Protein AF-A0A9N8H2W9-F1 (afdb_monomer)

InterPro domains:
  IPR029063 S-adenosyl-L-methionine-dependent methyltransferase superfamily [G3DSA:3.40.50.150] (109-332)
  IPR029063 S-adenosyl-L-methionine-dependent methyltransferase superfamily [SSF53335] (118-268)

Sequence (381 aa):
MNSPGSPAATPSGKKKPKSTKFGFLRNLWAFSAFVGGYFVGSLGSEGKALQDMVSQVAGGAVPVVNTGDGSDDTSAGRSLSIPSSTSNSVRQGVDLLPWLKDCEKPQSPRTLQEMAAVYKPSKFYAYLHTNFDRFYPQYMEKYRTKHFRMLEIGLDTGQGSLLWEEYFPCAKLVGLEYNVGNTKNEGASKIQTIVGDQGNAEFLKTSFLEQSEGGNFDLIVDDGGHHYEQQRTSYEVLFEKALNPGGLYVMEDIETSYWKKGTGLYGSPVTRGGLAEPATIINQFKQLVDVVNKKFHDNTYTVFGPVDQLVSTVGFGSNVIFLEKKTREHCWNERPYVWPDRLVGPANQQPLDANKGSMIDKFCQGINMYVRDNKNKRHSG

Mean predicted aligned error: 16.73 Å

Foldseek 3Di:
DDDDDDDDDDDDDDDDDDDDDDDDDDDDDDPPPDPPDDDDDDDDPPVVVVVVVVVVVPDDDDDDDDDDDDDDDDDDDDDDDDDDDDDDDDDPDDDDPPDDQAAPDDADPDQLLVLCVVLVDPQCDVVSVRNCSVPCCVQPVVQQRHEFEEEEEACQQLSVLVSCCRSRVRYQYEYEYQDPVNCPHPNNVVHHYDHDALLDLVCLQDVQQPVHPNARGLEYEYPYQLQQSSVLSNCLRCLQTHHDAQGKYKYFQLCLQQDDFQCDTPNDTRNHHRPPTCSRPVNLLVCLVCLLVCLQAHVCDDSSPPSSVQWNDWDDDRRMIMTTGHDLVVLVVPQQDPCLVPGDDPNVVDDNDPPPDDVSNCVNVVVVVVVVVVVVVVVPD

Solvent-accessible surface area (backbone atoms only — not comparable to full-atom values): 23614 Å² total; per-residue (Å²): 140,79,84,87,79,87,86,87,84,88,90,86,83,90,83,85,85,81,89,78,91,84,80,84,88,86,89,84,88,87,83,85,79,86,85,78,85,87,88,88,80,79,93,57,93,66,68,58,62,63,57,55,58,61,55,65,77,74,59,92,76,86,82,85,83,88,84,81,88,84,82,89,81,90,85,88,83,83,87,82,87,83,83,90,77,95,73,96,72,79,81,81,70,79,83,72,80,83,86,77,90,57,40,89,65,82,76,60,90,65,50,68,61,56,40,38,72,70,48,58,27,74,64,51,34,65,93,70,63,37,45,42,63,80,51,46,58,82,76,48,53,89,46,41,61,30,66,47,28,33,38,38,27,40,52,66,76,9,29,53,51,49,38,45,51,52,61,28,65,44,43,50,53,34,34,40,27,67,56,74,79,43,58,71,31,73,22,32,68,76,37,54,65,43,80,44,56,60,55,36,58,64,49,48,63,38,59,34,41,71,73,45,86,50,47,67,18,42,33,37,40,40,54,53,88,53,44,50,66,30,54,48,34,35,45,58,49,38,56,59,73,16,39,34,69,61,12,41,42,34,40,46,56,48,57,49,24,51,35,60,56,62,44,78,49,98,92,42,55,34,87,59,29,24,91,82,39,63,84,16,52,60,54,46,55,60,52,47,60,52,42,60,46,13,72,65,39,33,75,81,60,66,90,75,53,78,49,49,79,44,45,59,44,81,47,81,54,82,42,31,40,41,36,33,29,38,40,77,72,54,63,66,71,70,54,81,72,94,60,38,88,78,35,59,70,64,30,46,67,61,73,89,65,94,76,74,82,42,73,63,44,50,54,63,50,51,56,54,54,61,52,52,56,55,54,55,58,68,74,73,115

Radius of gyration: 31.62 Å; Cα contacts (8 Å, |Δi|>4): 493; chains: 1; bounding box: 86×122×81 Å

Organism: NCBI:txid568900

pLDDT: mean 70.78, std 27.3, range [23.89, 98.81]

Structure (mmCIF, N/CA/C/O backbone):
data_AF-A0A9N8H2W9-F1
#
_entry.id   AF-A0A9N8H2W9-F1
#
loop_
_atom_site.group_PDB
_atom_site.id
_atom_site.type_symbol
_atom_site.label_atom_id
_atom_site.label_alt_id
_atom_site.label_comp_id
_atom_site.label_asym_id
_atom_site.label_entity_id
_atom_site.label_seq_id
_atom_site.pdbx_PDB_ins_code
_atom_site.Cartn_x
_atom_site.Cartn_y
_atom_site.Cartn_z
_atom_site.occupancy
_atom_site.B_iso_or_equiv
_atom_site.auth_seq_id
_atom_site.auth_comp_id
_atom_site.auth_asym_id
_atom_site.auth_atom_id
_atom_site.pdbx_PDB_model_num
ATOM 1 N N . MET A 1 1 ? 27.899 58.639 42.915 1.00 35.47 1 MET A N 1
ATOM 2 C CA . MET A 1 1 ? 29.198 58.096 43.370 1.00 35.47 1 MET A CA 1
ATOM 3 C C . MET A 1 1 ? 29.300 56.685 42.803 1.00 35.47 1 MET A C 1
ATOM 5 O O . MET A 1 1 ? 28.691 55.783 43.345 1.00 35.47 1 MET A O 1
ATOM 9 N N . ASN A 1 2 ? 29.626 56.563 41.518 1.00 32.41 2 ASN A N 1
ATOM 10 C CA . ASN A 1 2 ? 30.970 56.497 40.916 1.00 32.41 2 ASN A CA 1
ATOM 11 C C . ASN A 1 2 ? 31.504 55.058 40.876 1.00 32.41 2 ASN A C 1
ATOM 13 O O . ASN A 1 2 ? 32.021 54.560 41.870 1.00 32.41 2 ASN A O 1
ATOM 17 N N . SER A 1 3 ? 31.435 54.450 39.686 1.00 34.19 3 SER A N 1
ATOM 18 C CA . SER A 1 3 ? 32.456 53.507 39.208 1.00 34.19 3 SER A CA 1
ATOM 19 C C . SER A 1 3 ? 33.829 54.195 39.183 1.00 34.19 3 SER A C 1
ATOM 21 O O . SER A 1 3 ? 33.900 55.425 39.087 1.00 34.19 3 SER A O 1
ATOM 23 N N . PRO A 1 4 ? 34.923 53.429 39.266 1.00 51.41 4 PRO A N 1
ATOM 24 C CA . PRO A 1 4 ? 35.714 53.105 38.064 1.00 51.41 4 PRO A CA 1
ATOM 25 C C . PRO A 1 4 ? 36.245 51.653 38.148 1.00 51.41 4 PRO A C 1
ATOM 27 O O . PRO A 1 4 ? 36.125 51.014 39.182 1.00 51.41 4 PRO A O 1
ATOM 30 N N . GLY A 1 5 ? 36.825 50.982 37.160 1.00 30.73 5 GLY A N 1
ATOM 31 C CA . GLY A 1 5 ? 37.426 51.319 35.876 1.00 30.73 5 GLY A CA 1
ATOM 32 C C . GLY A 1 5 ? 38.453 50.205 35.602 1.00 30.73 5 GLY A C 1
ATOM 33 O O . GLY A 1 5 ? 39.190 49.815 36.505 1.00 30.73 5 GLY A O 1
ATOM 34 N N . SER A 1 6 ? 38.462 49.638 34.397 1.00 31.34 6 SER A N 1
ATOM 35 C CA . SER A 1 6 ? 39.487 48.679 33.952 1.00 31.34 6 SER A CA 1
ATOM 36 C C . SER A 1 6 ? 40.838 49.367 33.706 1.00 31.34 6 SER A C 1
ATOM 38 O O . SER A 1 6 ? 40.879 50.581 33.499 1.00 31.34 6 SER A O 1
ATOM 40 N N . PRO A 1 7 ? 41.923 48.583 33.584 1.00 50.12 7 PRO A N 1
ATOM 41 C CA . PRO A 1 7 ? 42.763 48.756 32.398 1.00 50.12 7 PRO A CA 1
ATOM 42 C C . PRO A 1 7 ? 43.210 47.437 31.741 1.00 50.12 7 PRO A C 1
ATOM 44 O O . PRO A 1 7 ? 43.249 46.371 32.350 1.00 50.12 7 PRO A O 1
ATOM 47 N N . ALA A 1 8 ? 43.528 47.557 30.453 1.00 33.56 8 ALA A N 1
ATOM 48 C CA . ALA A 1 8 ? 43.933 46.514 29.516 1.00 33.56 8 ALA A CA 1
ATOM 49 C C . ALA A 1 8 ? 45.458 46.285 29.477 1.00 33.56 8 ALA A C 1
ATOM 51 O O . ALA A 1 8 ? 46.205 47.221 29.742 1.00 33.56 8 ALA A O 1
ATOM 52 N N . ALA A 1 9 ? 45.895 45.092 29.035 1.00 31.34 9 ALA A N 1
ATOM 53 C CA . ALA A 1 9 ? 47.007 44.886 28.082 1.00 31.34 9 ALA A CA 1
ATOM 54 C C . ALA A 1 9 ? 47.230 43.386 27.742 1.00 31.34 9 ALA A C 1
ATOM 56 O O . ALA A 1 9 ? 47.493 42.562 28.611 1.00 31.34 9 ALA A O 1
ATOM 57 N N . THR A 1 10 ? 47.158 43.051 26.449 1.00 30.52 10 THR A N 1
ATOM 58 C CA . THR A 1 10 ? 47.779 41.893 25.746 1.00 30.52 10 THR A CA 1
ATOM 59 C C . THR A 1 10 ? 49.299 42.138 25.527 1.00 30.52 10 THR A C 1
ATOM 61 O O . THR A 1 10 ? 49.698 43.267 25.813 1.00 30.52 10 THR A O 1
ATOM 64 N N . PRO A 1 11 ? 50.164 41.244 24.954 1.00 42.81 11 PRO A N 1
ATOM 65 C CA . PRO A 1 11 ? 49.892 40.058 24.108 1.00 42.81 11 PRO A CA 1
ATOM 66 C C . PRO A 1 11 ? 50.842 38.835 24.281 1.00 42.81 11 PRO A C 1
ATOM 68 O O . PRO A 1 11 ? 51.877 38.908 24.931 1.00 42.81 11 PRO A O 1
ATOM 71 N N . SER A 1 12 ? 50.546 37.710 23.608 1.00 30.05 12 SER A N 1
ATOM 72 C CA . SER A 1 12 ? 51.477 37.003 22.689 1.00 30.05 12 SER A CA 1
ATOM 73 C C . SER A 1 12 ? 51.075 35.541 22.416 1.00 30.05 12 SER A C 1
ATOM 75 O O . SER A 1 12 ? 50.630 34.819 23.297 1.00 30.05 12 SER A O 1
ATOM 77 N N . GLY A 1 13 ? 51.324 35.085 21.180 1.00 28.45 13 GLY A N 1
ATOM 78 C CA . GLY A 1 13 ? 51.876 33.737 20.988 1.00 28.45 13 GLY A CA 1
ATOM 79 C C . GLY A 1 13 ? 50.977 32.622 20.440 1.00 28.45 13 GLY A C 1
ATOM 80 O O . GLY A 1 13 ? 50.672 31.675 21.143 1.00 28.45 13 GLY A O 1
ATOM 81 N N . LYS A 1 14 ? 50.682 32.686 19.133 1.00 29.70 14 LYS A N 1
ATOM 82 C CA . LYS A 1 14 ? 50.746 31.584 18.138 1.00 29.70 14 LYS A CA 1
ATOM 83 C C . LYS A 1 14 ? 50.452 30.136 18.608 1.00 29.70 14 LYS A C 1
ATOM 85 O O . LYS A 1 14 ? 51.295 29.526 19.255 1.00 29.70 14 LYS A O 1
ATOM 90 N N . LYS A 1 15 ? 49.448 29.496 17.983 1.00 31.80 15 LYS A N 1
ATOM 91 C CA . LYS A 1 15 ? 49.627 28.297 17.119 1.00 31.80 15 LYS A CA 1
ATOM 92 C C . LYS A 1 15 ? 48.318 27.905 16.406 1.00 31.80 15 LYS A C 1
ATOM 94 O O . LYS A 1 15 ? 47.327 27.570 17.037 1.00 31.80 15 LYS A O 1
ATOM 99 N N . LYS A 1 16 ? 48.354 27.923 15.067 1.00 32.62 16 LYS A N 1
ATOM 100 C CA . LYS A 1 16 ? 47.416 27.218 14.170 1.00 32.62 16 LYS A CA 1
ATOM 101 C C . LYS A 1 16 ? 47.746 25.714 14.153 1.00 32.62 16 LYS A C 1
ATOM 103 O O . LYS A 1 16 ? 48.930 25.378 14.218 1.00 32.62 16 LYS A O 1
ATOM 108 N N . PRO A 1 17 ? 46.770 24.858 13.819 1.00 31.56 17 PRO A N 1
ATOM 109 C CA . PRO A 1 17 ? 46.996 23.790 12.845 1.00 31.56 17 PRO A CA 1
ATOM 110 C C . PRO A 1 17 ? 46.019 23.969 11.668 1.00 31.56 17 PRO A C 1
ATOM 112 O O . PRO A 1 17 ? 44.813 24.071 11.841 1.00 31.56 17 PRO A O 1
ATOM 115 N N . LYS A 1 18 ? 46.529 24.337 10.489 1.00 29.33 18 LYS A N 1
ATOM 116 C CA . LYS A 1 18 ? 46.802 23.441 9.348 1.00 29.33 18 LYS A CA 1
ATOM 117 C C . LYS A 1 18 ? 45.546 22.755 8.797 1.00 29.33 18 LYS A C 1
ATOM 119 O O . LYS A 1 18 ? 45.209 21.635 9.152 1.00 29.33 18 LYS A O 1
ATOM 124 N N . SER A 1 19 ? 44.939 23.443 7.833 1.00 29.97 19 SER A N 1
ATOM 125 C CA . SER A 1 19 ? 44.125 22.862 6.773 1.00 29.97 19 SER A CA 1
ATOM 126 C C . SER A 1 19 ? 44.960 21.904 5.922 1.00 29.97 19 SER A C 1
ATOM 128 O O . SER A 1 19 ? 46.025 22.288 5.435 1.00 29.97 19 SER A O 1
ATOM 130 N N . THR A 1 20 ? 44.439 20.712 5.660 1.00 29.14 20 THR A N 1
ATOM 131 C CA . THR A 1 20 ? 44.809 19.916 4.484 1.00 29.14 20 THR A CA 1
ATOM 132 C C . THR A 1 20 ? 43.522 19.447 3.816 1.00 29.14 20 THR A C 1
ATOM 134 O O . THR A 1 20 ? 42.797 18.609 4.335 1.00 29.14 20 THR A O 1
ATOM 137 N N . LYS A 1 21 ? 43.212 20.064 2.671 1.00 29.39 21 LYS A N 1
ATOM 138 C CA . LYS A 1 21 ? 42.409 19.452 1.612 1.00 29.39 21 LYS A CA 1
ATOM 139 C C . LYS A 1 21 ? 43.369 18.585 0.802 1.00 29.39 21 LYS A C 1
ATOM 141 O O . LYS A 1 21 ? 44.385 19.125 0.383 1.00 29.39 21 LYS A O 1
ATOM 146 N N . PHE A 1 22 ? 43.049 17.309 0.608 1.00 27.89 22 PHE A N 1
ATOM 147 C CA . PHE A 1 22 ? 43.190 16.525 -0.632 1.00 27.89 22 PHE A CA 1
ATOM 148 C C . PHE A 1 22 ? 42.917 15.048 -0.310 1.00 27.89 22 PHE A C 1
ATOM 150 O O . PHE A 1 22 ? 43.525 14.502 0.604 1.00 27.89 22 PHE A O 1
ATOM 157 N N . GLY A 1 23 ? 42.008 14.416 -1.058 1.00 24.64 23 GLY A N 1
ATOM 158 C CA . GLY A 1 23 ? 41.746 12.976 -0.957 1.00 24.64 23 GLY A CA 1
ATOM 159 C C . GLY A 1 23 ? 40.312 12.564 -1.283 1.00 24.64 23 GLY A C 1
ATOM 160 O O . GLY A 1 23 ? 39.663 11.905 -0.481 1.00 24.64 23 GLY A O 1
ATOM 161 N N . PHE A 1 24 ? 39.807 12.987 -2.442 1.00 28.36 24 PHE A N 1
ATOM 162 C CA . PHE A 1 24 ? 38.664 12.360 -3.112 1.00 28.36 24 PHE A CA 1
ATOM 163 C C . PHE A 1 24 ? 39.079 10.927 -3.524 1.00 28.36 24 PHE A C 1
ATOM 165 O O . PHE A 1 24 ? 40.235 10.743 -3.895 1.00 28.36 24 PHE A O 1
ATOM 172 N N . LEU A 1 25 ? 38.139 9.969 -3.509 1.00 30.52 25 LEU A N 1
ATOM 173 C CA . LEU A 1 25 ? 38.263 8.530 -3.848 1.00 30.52 25 LEU A CA 1
ATOM 174 C C . LEU A 1 25 ? 38.760 7.583 -2.737 1.00 30.52 25 LEU A C 1
ATOM 176 O O . LEU A 1 25 ? 39.950 7.314 -2.617 1.00 30.52 25 LEU A O 1
ATOM 180 N N . ARG A 1 26 ? 37.804 6.972 -2.021 1.00 29.47 26 ARG A N 1
ATOM 181 C CA . ARG A 1 26 ? 37.714 5.520 -1.730 1.00 29.47 26 ARG A CA 1
ATOM 182 C C . ARG A 1 26 ? 36.534 5.279 -0.791 1.00 29.47 26 ARG A C 1
ATOM 184 O O . ARG A 1 26 ? 36.653 5.526 0.396 1.00 29.47 26 ARG A O 1
ATOM 191 N N . ASN A 1 27 ? 35.406 4.843 -1.352 1.00 29.31 27 ASN A N 1
ATOM 192 C CA . ASN A 1 27 ? 34.380 4.013 -0.700 1.00 29.31 27 ASN A CA 1
ATOM 193 C C . ASN A 1 27 ? 33.429 3.454 -1.778 1.00 29.31 27 ASN A C 1
ATOM 195 O O . ASN A 1 27 ? 32.218 3.608 -1.737 1.00 29.31 27 ASN A O 1
ATOM 199 N N . LEU A 1 28 ? 34.025 2.813 -2.782 1.00 28.45 28 LEU A N 1
ATOM 200 C CA . LEU A 1 28 ? 33.427 1.713 -3.536 1.00 28.45 28 LEU A CA 1
ATOM 201 C C . LEU A 1 28 ? 34.402 0.566 -3.279 1.00 28.45 28 LEU A C 1
ATOM 203 O O . LEU A 1 28 ? 35.532 0.704 -3.721 1.00 28.45 28 LEU A O 1
ATOM 207 N N . TRP A 1 29 ? 34.027 -0.421 -2.461 1.00 26.81 29 TRP A N 1
ATOM 208 C CA . TRP A 1 29 ? 34.656 -1.746 -2.218 1.00 26.81 29 TRP A CA 1
ATOM 209 C C . TRP A 1 29 ? 34.316 -2.246 -0.795 1.00 26.81 29 TRP A C 1
ATOM 211 O O . TRP A 1 29 ? 35.180 -2.681 -0.041 1.00 26.81 29 TRP A O 1
ATOM 221 N N . ALA A 1 30 ? 33.041 -2.163 -0.401 1.00 29.92 30 ALA A N 1
ATOM 222 C CA . ALA A 1 30 ? 32.553 -2.734 0.861 1.00 29.92 30 ALA A CA 1
ATOM 223 C C . ALA A 1 30 ? 31.163 -3.384 0.722 1.00 29.92 30 ALA A C 1
ATOM 225 O O . ALA A 1 30 ? 30.397 -3.407 1.676 1.00 29.92 30 ALA A O 1
ATOM 226 N N . PHE A 1 31 ? 30.832 -3.916 -0.464 1.00 29.73 31 PHE A N 1
ATOM 227 C CA . PHE A 1 31 ? 29.580 -4.663 -0.669 1.00 29.73 31 PHE A CA 1
ATOM 228 C C . PHE A 1 31 ? 29.720 -5.928 -1.538 1.00 29.73 31 PHE A C 1
ATOM 230 O O . PHE A 1 31 ? 28.732 -6.479 -2.006 1.00 29.73 31 PHE A O 1
ATOM 237 N N . SER A 1 32 ? 30.944 -6.436 -1.724 1.00 30.27 32 SER A N 1
ATOM 238 C CA . SER A 1 32 ? 31.206 -7.656 -2.516 1.00 30.27 32 SER A CA 1
ATOM 239 C C . SER A 1 32 ? 31.897 -8.773 -1.720 1.00 30.27 32 SER A C 1
ATOM 241 O O . SER A 1 32 ? 32.436 -9.699 -2.313 1.00 30.27 32 SER A O 1
ATOM 243 N N . ALA A 1 33 ? 31.903 -8.712 -0.384 1.00 29.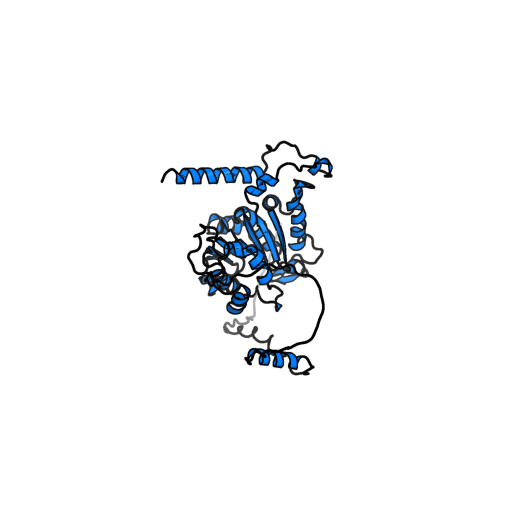38 33 ALA A N 1
ATOM 244 C CA . ALA A 1 33 ? 32.645 -9.661 0.456 1.00 29.38 33 ALA A CA 1
ATOM 245 C C . ALA A 1 33 ? 31.826 -10.224 1.633 1.00 29.38 33 ALA A C 1
ATOM 247 O O . ALA A 1 33 ? 32.346 -10.364 2.734 1.00 29.38 33 ALA A O 1
ATOM 248 N N . PHE A 1 34 ? 30.548 -10.556 1.407 1.00 30.00 34 PHE A N 1
ATOM 249 C CA . PHE A 1 34 ? 29.755 -11.332 2.378 1.00 30.00 34 PHE A CA 1
ATOM 250 C C . PHE A 1 34 ? 29.058 -12.573 1.783 1.00 30.00 34 PHE A C 1
ATOM 252 O O . PHE A 1 34 ? 28.247 -13.202 2.447 1.00 30.00 34 PHE A O 1
ATOM 259 N N . VAL A 1 35 ? 29.403 -12.976 0.551 1.00 33.09 35 VAL A N 1
ATOM 260 C CA . VAL A 1 35 ? 28.891 -14.222 -0.078 1.00 33.09 35 VAL A CA 1
ATOM 261 C C . VAL A 1 35 ? 30.017 -15.195 -0.479 1.00 33.09 35 VAL A C 1
ATOM 263 O O . VAL A 1 35 ? 29.765 -16.303 -0.934 1.00 33.09 35 VAL A O 1
ATOM 266 N N . GLY A 1 36 ? 31.286 -14.849 -0.256 1.00 32.44 36 GLY A N 1
ATOM 267 C CA . GLY A 1 36 ? 32.418 -15.715 -0.591 1.00 32.44 36 GLY A CA 1
ATOM 268 C C . GLY A 1 36 ? 33.208 -16.116 0.643 1.00 32.44 36 GLY A C 1
ATOM 269 O O . GLY A 1 36 ? 34.123 -15.393 1.019 1.00 32.44 36 GLY A O 1
ATOM 270 N N . GLY A 1 37 ? 32.891 -17.263 1.248 1.00 33.12 37 GLY A N 1
ATOM 271 C CA . GLY A 1 37 ? 33.826 -17.895 2.182 1.00 33.12 37 GLY A CA 1
ATOM 272 C C . GLY A 1 37 ? 33.226 -18.563 3.408 1.00 33.12 37 GLY A C 1
ATOM 273 O O . GLY A 1 37 ? 33.663 -18.259 4.502 1.00 33.12 37 GLY A O 1
ATOM 274 N N . TYR A 1 38 ? 32.297 -19.501 3.235 1.00 27.81 38 TYR A N 1
ATOM 275 C CA . TYR A 1 38 ? 32.147 -20.647 4.137 1.00 27.81 38 TYR A CA 1
ATOM 276 C C . TYR A 1 38 ? 31.516 -21.778 3.330 1.00 27.81 38 TYR A C 1
ATOM 278 O O . TYR A 1 38 ? 30.328 -21.726 3.073 1.00 27.81 38 TYR A O 1
ATOM 286 N N . PHE A 1 39 ? 32.330 -22.722 2.849 1.00 28.88 39 PHE A N 1
ATOM 287 C CA . PHE A 1 39 ? 32.013 -24.153 2.690 1.00 28.88 39 PHE A CA 1
ATOM 288 C C . PHE A 1 39 ? 33.198 -24.844 1.993 1.00 28.88 39 PHE A C 1
ATOM 290 O O . PHE A 1 39 ? 33.185 -25.147 0.805 1.00 28.88 39 PHE A O 1
ATOM 297 N N . VAL A 1 40 ? 34.258 -25.091 2.762 1.00 33.03 40 VAL A N 1
ATOM 298 C CA . VAL A 1 40 ? 35.153 -26.230 2.527 1.00 33.03 40 VAL A CA 1
ATOM 299 C C . VAL A 1 40 ? 35.139 -27.010 3.832 1.00 33.03 40 VAL A C 1
ATOM 301 O O . VAL A 1 40 ? 35.756 -26.599 4.809 1.00 33.03 40 VAL A O 1
ATOM 304 N N . GLY A 1 41 ? 34.356 -28.087 3.876 1.00 27.38 41 GLY A N 1
ATOM 305 C CA . GLY A 1 41 ? 34.276 -28.951 5.050 1.00 27.38 41 GLY A CA 1
ATOM 306 C C . GLY A 1 41 ? 33.046 -29.852 5.056 1.00 27.38 41 GLY A C 1
ATOM 307 O O . GLY A 1 41 ? 31.957 -29.401 5.381 1.00 27.38 41 GLY A O 1
ATOM 308 N N . SER A 1 42 ? 33.279 -31.136 4.775 1.00 27.98 42 SER A N 1
ATOM 309 C CA . SER A 1 42 ? 32.384 -32.287 4.970 1.00 27.98 42 SER A CA 1
ATOM 310 C C . SER A 1 42 ? 31.231 -32.468 3.969 1.00 27.98 42 SER A C 1
ATOM 312 O O . SER A 1 42 ? 30.107 -32.015 4.164 1.00 27.98 42 SER A O 1
ATOM 314 N N . LEU A 1 43 ? 31.516 -33.228 2.906 1.00 34.28 43 LEU A N 1
ATOM 315 C CA . LEU A 1 43 ? 30.512 -33.885 2.067 1.00 34.28 43 LEU A CA 1
ATOM 316 C C . LEU A 1 43 ? 29.835 -35.007 2.872 1.00 34.28 43 LEU A C 1
ATOM 318 O O . LEU A 1 43 ? 30.339 -36.126 2.947 1.00 34.28 43 LEU A O 1
ATOM 322 N N . GLY A 1 44 ? 28.696 -34.682 3.482 1.00 35.50 44 GLY A N 1
ATOM 323 C CA . GLY A 1 44 ? 27.703 -35.646 3.955 1.00 35.50 44 GLY A CA 1
ATOM 324 C C . GLY A 1 44 ? 26.725 -36.032 2.840 1.00 35.50 44 GLY A C 1
ATOM 325 O O . GLY A 1 44 ? 26.658 -35.379 1.800 1.00 35.50 44 GLY A O 1
ATOM 326 N N . SER A 1 45 ? 25.966 -37.102 3.062 1.00 36.34 45 SER A N 1
ATOM 327 C CA . SER A 1 45 ? 25.114 -37.868 2.130 1.00 36.34 45 SER A CA 1
ATOM 328 C C . SER A 1 45 ? 24.020 -37.123 1.335 1.00 36.34 45 SER A C 1
ATOM 330 O O . SER A 1 45 ? 23.220 -37.771 0.669 1.00 36.34 45 SER A O 1
ATOM 332 N N . GLU A 1 46 ? 23.990 -35.794 1.334 1.00 44.03 46 GLU A N 1
ATOM 333 C CA . GLU A 1 46 ? 23.010 -34.971 0.606 1.00 44.03 46 GLU A CA 1
ATOM 334 C C . GLU A 1 46 ? 23.551 -34.431 -0.735 1.00 44.03 46 GLU A C 1
ATOM 336 O O . GLU A 1 46 ? 22.781 -34.051 -1.613 1.00 44.03 46 GLU A O 1
ATOM 341 N N . GLY A 1 47 ? 24.869 -34.500 -0.969 1.00 37.62 47 GLY A N 1
ATOM 342 C CA . GLY A 1 47 ? 25.498 -34.084 -2.234 1.00 37.62 47 GLY A CA 1
ATOM 343 C C . GLY A 1 47 ? 25.290 -35.038 -3.422 1.00 37.62 47 GLY A C 1
ATOM 344 O O . GLY A 1 47 ? 25.549 -34.660 -4.562 1.00 37.62 47 GLY A O 1
ATOM 345 N N . LYS A 1 48 ? 24.807 -36.266 -3.183 1.00 37.06 48 LYS A N 1
ATOM 346 C CA . LYS A 1 48 ? 24.583 -37.276 -4.235 1.00 37.06 48 LYS A CA 1
ATOM 347 C C . LYS A 1 48 ? 23.197 -37.155 -4.886 1.00 37.06 48 LYS A C 1
ATOM 349 O O . LYS A 1 48 ? 23.063 -37.367 -6.085 1.00 37.06 48 LYS A O 1
ATOM 354 N N . ALA A 1 49 ? 22.196 -36.697 -4.129 1.00 38.69 49 ALA A N 1
ATOM 355 C CA . ALA A 1 49 ? 20.834 -36.488 -4.628 1.00 38.69 49 ALA A CA 1
ATOM 356 C C . ALA A 1 49 ? 20.750 -35.362 -5.680 1.00 38.69 49 ALA A C 1
ATOM 358 O O . ALA A 1 49 ? 19.954 -35.436 -6.614 1.00 38.69 49 ALA A O 1
ATOM 359 N N . LEU A 1 50 ? 21.621 -34.350 -5.575 1.00 36.56 50 LEU A N 1
ATOM 360 C CA . LEU A 1 50 ? 21.661 -33.220 -6.507 1.00 36.56 50 LEU A CA 1
ATOM 361 C C . LEU A 1 50 ? 22.341 -33.567 -7.849 1.00 36.56 50 LEU A C 1
ATOM 363 O O . LEU A 1 50 ? 22.011 -32.977 -8.873 1.00 36.56 50 LEU A O 1
ATOM 367 N N . GLN A 1 51 ? 23.254 -34.546 -7.867 1.00 35.72 51 GLN A N 1
ATOM 368 C CA . GLN A 1 51 ? 23.882 -35.049 -9.100 1.00 35.72 51 GLN A CA 1
ATOM 369 C C . GLN A 1 51 ? 22.974 -36.031 -9.862 1.00 35.72 51 GLN A C 1
ATOM 371 O O . GLN A 1 51 ? 22.963 -36.030 -11.097 1.00 35.72 51 GLN A O 1
ATOM 376 N N . ASP A 1 52 ? 22.159 -36.803 -9.139 1.00 37.31 52 ASP A N 1
ATOM 377 C CA . ASP A 1 52 ? 21.218 -37.757 -9.734 1.00 37.31 52 ASP A CA 1
ATOM 378 C C . ASP A 1 52 ? 19.977 -37.057 -10.334 1.00 37.31 52 ASP A C 1
ATOM 380 O O . ASP A 1 52 ? 19.500 -37.464 -11.395 1.00 37.31 52 ASP A O 1
ATOM 384 N N . MET A 1 53 ? 19.513 -35.937 -9.754 1.00 35.12 53 MET A N 1
ATOM 385 C CA . MET A 1 53 ? 18.423 -35.125 -10.334 1.00 35.12 53 MET A CA 1
ATOM 386 C C . MET A 1 53 ? 18.821 -34.413 -11.637 1.00 35.12 53 MET A C 1
ATOM 388 O O . MET A 1 53 ? 18.000 -34.286 -12.543 1.00 35.12 53 MET A O 1
ATOM 392 N N . VAL A 1 54 ? 20.080 -33.983 -11.768 1.00 36.00 54 VAL A N 1
ATOM 393 C CA . VAL A 1 54 ? 20.577 -33.307 -12.983 1.00 36.00 54 VAL A CA 1
ATOM 394 C C . VAL A 1 54 ? 20.835 -34.302 -14.125 1.00 36.00 54 VAL A C 1
ATOM 396 O O . VAL A 1 54 ? 20.726 -33.936 -15.294 1.00 36.00 54 VAL A O 1
ATOM 399 N N . SER A 1 55 ? 21.072 -35.582 -13.821 1.00 34.94 55 SER A N 1
ATOM 400 C CA . SER A 1 55 ? 21.257 -36.626 -14.842 1.00 34.94 55 SER A CA 1
ATOM 401 C C . SER A 1 55 ? 19.939 -37.180 -15.409 1.00 34.94 55 SER A C 1
ATOM 403 O O . SER A 1 55 ? 19.921 -37.666 -16.538 1.00 34.94 55 SER A O 1
ATOM 405 N N . GLN A 1 56 ? 18.816 -37.064 -14.686 1.00 36.66 56 GLN A N 1
ATOM 406 C CA . GLN A 1 56 ? 17.501 -37.545 -15.148 1.00 36.66 56 GLN A CA 1
ATOM 407 C C . GLN A 1 56 ? 16.760 -36.579 -16.090 1.00 36.66 56 GLN A C 1
ATOM 409 O O . GLN A 1 56 ? 15.804 -36.983 -16.744 1.00 36.66 56 GLN A O 1
ATOM 414 N N . VAL A 1 57 ? 17.219 -35.331 -16.229 1.00 36.75 57 VAL A N 1
ATOM 415 C CA . VAL A 1 57 ? 16.634 -34.351 -17.170 1.00 36.75 57 VAL A CA 1
ATOM 416 C C . VAL A 1 57 ? 17.321 -34.384 -18.550 1.00 36.75 57 VAL A C 1
ATOM 418 O O . VAL A 1 57 ? 16.791 -33.852 -19.520 1.00 36.75 57 VAL A O 1
ATOM 421 N N . ALA A 1 58 ? 18.461 -35.073 -18.686 1.00 33.34 58 ALA A N 1
ATOM 422 C CA . ALA A 1 58 ? 19.255 -35.109 -19.921 1.00 33.34 58 ALA A CA 1
ATOM 423 C C . ALA A 1 58 ? 19.200 -36.444 -20.702 1.00 33.34 58 ALA A C 1
ATOM 425 O O . ALA A 1 58 ? 19.896 -36.589 -21.706 1.00 33.34 58 ALA A O 1
ATOM 426 N N . GLY A 1 59 ? 18.382 -37.416 -20.287 1.00 29.88 59 GLY A N 1
ATOM 427 C CA . GLY A 1 59 ? 18.305 -38.740 -20.917 1.00 29.88 59 GLY A CA 1
ATOM 428 C C . GLY A 1 59 ? 16.895 -39.096 -21.371 1.00 29.88 59 GLY A C 1
ATOM 429 O O . GLY A 1 59 ? 16.122 -39.667 -20.609 1.00 29.88 59 GLY A O 1
ATOM 430 N N . GLY A 1 60 ? 16.555 -38.784 -22.621 1.00 30.83 60 GLY A N 1
ATOM 431 C CA . GLY A 1 60 ? 15.324 -39.260 -23.242 1.00 30.83 60 GLY A CA 1
ATOM 432 C C . GLY A 1 60 ? 15.371 -40.767 -23.500 1.00 30.83 60 GLY A C 1
ATOM 433 O O . GLY A 1 60 ? 16.173 -41.223 -24.306 1.00 30.83 60 GLY A O 1
ATOM 434 N N . ALA A 1 61 ? 14.482 -41.520 -22.851 1.00 28.59 61 ALA A N 1
ATOM 435 C CA . ALA A 1 61 ? 13.938 -42.789 -23.336 1.00 28.59 61 ALA A CA 1
ATOM 436 C C . ALA A 1 61 ? 12.737 -43.186 -22.463 1.00 28.59 61 ALA A C 1
ATOM 438 O O . ALA A 1 61 ? 12.867 -43.405 -21.262 1.00 28.59 61 ALA A O 1
ATOM 439 N N . VAL A 1 62 ? 11.558 -43.273 -23.077 1.00 30.88 62 VAL A N 1
ATOM 440 C CA . VAL A 1 62 ? 10.336 -43.806 -22.460 1.00 30.88 62 VAL A CA 1
ATOM 441 C C . VAL A 1 62 ? 10.456 -45.334 -22.394 1.00 30.88 62 VAL A C 1
ATOM 443 O O . VAL A 1 62 ? 10.641 -45.943 -23.451 1.00 30.88 62 VAL A O 1
ATOM 446 N N . PRO A 1 63 ? 10.312 -45.994 -21.230 1.00 29.89 63 PRO A N 1
ATOM 447 C CA . PRO A 1 63 ? 10.159 -47.437 -21.200 1.00 29.89 63 PRO A CA 1
ATOM 448 C C . PRO A 1 63 ? 8.689 -47.803 -21.423 1.00 29.89 63 PRO A C 1
ATOM 450 O O . PRO A 1 63 ? 7.804 -47.447 -20.646 1.00 29.89 63 PRO A O 1
ATOM 453 N N . VAL A 1 64 ? 8.455 -48.545 -22.502 1.00 27.95 64 VAL A N 1
ATOM 454 C CA . VAL A 1 64 ? 7.229 -49.300 -22.761 1.00 27.95 64 VAL A CA 1
ATOM 455 C C . VAL A 1 64 ? 7.153 -50.440 -21.745 1.00 27.95 64 VAL A C 1
ATOM 457 O O . VAL A 1 64 ? 8.021 -51.311 -21.735 1.00 27.95 64 VAL A O 1
ATOM 460 N N . VAL A 1 65 ? 6.119 -50.454 -20.903 1.00 28.11 65 VAL A N 1
ATOM 461 C CA . VAL A 1 65 ? 5.805 -51.602 -20.043 1.00 28.11 65 VAL A CA 1
ATOM 462 C C . VAL A 1 65 ? 4.642 -52.365 -20.667 1.00 28.11 65 VAL A C 1
ATOM 464 O O . VAL A 1 65 ? 3.510 -51.893 -20.699 1.00 28.11 65 VAL A O 1
ATOM 467 N N . ASN A 1 66 ? 4.965 -53.551 -21.181 1.00 26.12 66 ASN A N 1
ATOM 468 C CA . ASN A 1 66 ? 4.024 -54.610 -21.519 1.00 26.12 66 ASN A CA 1
ATOM 469 C C . ASN A 1 66 ? 3.673 -55.366 -20.232 1.00 26.12 66 ASN A C 1
ATOM 471 O O . ASN A 1 66 ? 4.569 -55.920 -19.596 1.00 26.12 66 ASN A O 1
ATOM 475 N N . THR A 1 67 ? 2.392 -55.473 -19.895 1.00 29.44 67 THR A N 1
ATOM 476 C CA . THR A 1 67 ? 1.904 -56.536 -19.005 1.00 29.44 67 THR A CA 1
ATOM 477 C C . THR A 1 67 ? 0.747 -57.239 -19.687 1.00 29.44 67 THR A C 1
ATOM 479 O O . THR A 1 67 ? -0.335 -56.673 -19.834 1.00 29.44 67 THR A O 1
ATOM 482 N N . GLY A 1 68 ? 1.028 -58.456 -20.143 1.00 26.23 68 GLY A N 1
ATOM 483 C CA . GLY A 1 68 ? 0.035 -59.419 -20.584 1.00 26.23 68 GLY A CA 1
ATOM 484 C C . GLY A 1 68 ? -0.470 -60.271 -19.419 1.00 26.23 68 GLY A C 1
ATOM 485 O O . GLY A 1 68 ? 0.309 -60.627 -18.539 1.00 26.23 68 GLY A O 1
ATOM 486 N N . ASP A 1 69 ? -1.765 -60.568 -19.516 1.00 29.59 69 ASP A N 1
ATOM 487 C CA . ASP A 1 69 ? -2.532 -61.732 -19.054 1.00 29.59 69 ASP A CA 1
ATOM 488 C C . ASP A 1 69 ? -2.581 -62.168 -17.580 1.00 29.59 69 ASP A C 1
ATOM 490 O O . ASP A 1 69 ? -1.570 -62.435 -16.935 1.00 29.59 69 ASP A O 1
ATOM 494 N N . GLY A 1 70 ? -3.824 -62.418 -17.131 1.00 26.92 70 GLY A N 1
ATOM 495 C CA . GLY A 1 70 ? -4.128 -63.469 -16.154 1.00 26.92 70 GLY A CA 1
ATOM 496 C C . GLY A 1 70 ? -5.320 -63.240 -15.213 1.00 26.92 70 GLY A C 1
ATOM 497 O O . GLY A 1 70 ? -5.103 -62.803 -14.090 1.00 26.92 70 GLY A O 1
ATOM 498 N N . SER A 1 71 ? -6.521 -63.658 -15.657 1.00 29.30 71 SER A N 1
ATOM 499 C CA . SER A 1 71 ? -7.666 -64.240 -14.894 1.00 29.30 71 SER A CA 1
ATOM 500 C C . SER A 1 71 ? -8.364 -63.408 -13.796 1.00 29.30 71 SER A C 1
ATOM 502 O O . SER A 1 71 ? -7.756 -63.080 -12.783 1.00 29.30 71 SER A O 1
ATOM 504 N N . ASP A 1 72 ? -9.619 -62.995 -14.037 1.00 29.00 72 ASP A N 1
ATOM 505 C CA . ASP A 1 72 ? -10.896 -63.564 -13.505 1.00 29.00 72 ASP A CA 1
ATOM 506 C C . ASP A 1 72 ? -11.245 -62.976 -12.108 1.00 29.00 72 ASP A C 1
ATOM 508 O O . ASP A 1 72 ? -10.385 -62.871 -11.246 1.00 29.00 72 ASP A O 1
ATOM 512 N N . ASP A 1 73 ? -12.450 -62.511 -11.757 1.00 29.36 73 ASP A N 1
ATOM 513 C CA . ASP A 1 73 ? -13.786 -62.904 -12.195 1.00 29.36 73 ASP A CA 1
ATOM 514 C C . ASP A 1 73 ? -14.860 -61.872 -11.739 1.00 29.36 73 ASP A C 1
ATOM 516 O O . ASP A 1 73 ? -14.762 -61.312 -10.649 1.00 29.36 73 ASP A O 1
ATOM 520 N N . THR A 1 74 ? -15.917 -61.712 -12.551 1.00 27.95 74 THR A N 1
ATOM 521 C CA . THR A 1 74 ? -17.322 -61.271 -12.282 1.00 27.95 74 THR A CA 1
ATOM 522 C C . THR A 1 74 ? -17.627 -59.982 -11.462 1.00 27.95 74 THR A C 1
ATOM 524 O O . THR A 1 74 ? -17.197 -59.798 -10.336 1.00 27.95 74 THR A O 1
ATOM 527 N N . SER A 1 75 ? -18.491 -59.040 -11.877 1.00 29.09 75 SER A N 1
ATOM 528 C CA . SER A 1 75 ? -19.859 -59.227 -12.383 1.00 29.09 75 SER A CA 1
ATOM 529 C C . SER A 1 75 ? -20.489 -57.936 -12.969 1.00 29.09 75 SER A C 1
ATOM 531 O O . SER A 1 75 ? -20.344 -56.839 -12.438 1.00 29.09 75 SER A O 1
ATOM 533 N N . ALA A 1 76 ? -21.269 -58.141 -14.041 1.00 30.75 76 ALA A N 1
ATOM 534 C CA . ALA A 1 76 ? -22.469 -57.404 -14.475 1.00 30.75 76 ALA A CA 1
ATOM 535 C C . ALA A 1 76 ? -22.364 -55.928 -14.934 1.00 30.75 76 ALA A C 1
ATOM 537 O O . ALA A 1 76 ? -22.948 -55.023 -14.340 1.00 30.75 76 ALA A O 1
ATOM 538 N N . GLY A 1 77 ? -21.776 -55.718 -16.119 1.00 23.89 77 GLY A N 1
ATOM 539 C CA . GLY A 1 77 ? -22.072 -54.573 -16.990 1.00 23.89 77 GLY A CA 1
ATOM 540 C C . GLY A 1 77 ? -23.176 -54.906 -18.004 1.00 23.89 77 GLY A C 1
ATOM 541 O O . GLY A 1 77 ? -23.065 -55.875 -18.755 1.00 23.89 77 GLY A O 1
ATOM 542 N N . ARG A 1 78 ? -24.245 -54.098 -18.049 1.00 30.38 78 ARG A N 1
ATOM 543 C CA . ARG A 1 78 ? -25.232 -54.112 -19.141 1.00 30.38 78 ARG A CA 1
ATOM 544 C C . ARG A 1 78 ? -24.754 -53.176 -20.258 1.00 30.38 78 ARG A C 1
ATOM 546 O O . ARG A 1 78 ? -24.530 -51.993 -20.033 1.00 30.38 78 ARG A O 1
ATOM 553 N N . SER A 1 79 ? -24.599 -53.783 -21.432 1.00 27.28 79 SER A N 1
ATOM 554 C CA . SER A 1 79 ? -24.264 -53.247 -22.756 1.00 27.28 79 SER A CA 1
ATOM 555 C C . SER A 1 79 ? -24.928 -51.915 -23.117 1.00 27.28 79 SER A C 1
ATOM 557 O O . SER A 1 79 ? -26.133 -51.774 -22.928 1.00 27.28 79 SER A O 1
ATOM 559 N N . LEU A 1 80 ? -24.158 -51.024 -23.758 1.00 26.78 80 LEU A N 1
ATOM 560 C CA . LEU A 1 80 ? -24.626 -50.196 -24.872 1.00 26.78 80 LEU A CA 1
ATOM 561 C C . LEU A 1 80 ? -23.467 -49.946 -25.860 1.00 26.78 80 LEU A C 1
ATOM 563 O O . LEU A 1 80 ? -22.348 -49.607 -25.487 1.00 26.78 80 LEU A O 1
ATOM 567 N N . SER A 1 81 ? -23.769 -50.199 -27.127 1.00 27.58 81 SER A N 1
ATOM 568 C CA . SER A 1 81 ? -22.924 -50.236 -28.324 1.00 27.58 81 SER A CA 1
ATOM 569 C C . SER A 1 81 ? -22.265 -48.904 -28.707 1.00 27.58 81 SER A C 1
ATOM 571 O O . SER A 1 81 ? -22.936 -47.874 -28.730 1.00 27.58 81 SER A O 1
ATOM 573 N N . ILE A 1 82 ? -21.000 -48.953 -29.140 1.00 26.05 82 ILE A N 1
ATOM 574 C CA . ILE A 1 82 ? -20.292 -47.847 -29.808 1.00 26.05 82 ILE A CA 1
ATOM 575 C C . ILE A 1 82 ? -20.426 -48.017 -31.330 1.00 26.05 82 ILE A C 1
ATOM 577 O O . ILE A 1 82 ? -19.968 -49.037 -31.850 1.00 26.05 82 ILE A O 1
ATOM 581 N N . PRO A 1 83 ? -20.982 -47.046 -32.077 1.00 29.11 83 PRO A N 1
ATOM 582 C CA . PRO A 1 83 ? -20.769 -46.960 -33.510 1.00 29.11 83 PRO A CA 1
ATOM 583 C C . PRO A 1 83 ? -19.471 -46.204 -33.806 1.00 29.11 83 PRO A C 1
ATOM 585 O O . PRO A 1 83 ? -19.213 -45.115 -33.294 1.00 29.11 83 PRO A O 1
A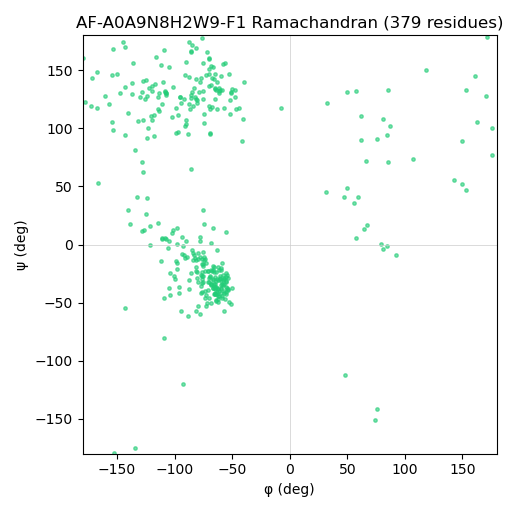TOM 588 N N . SER A 1 84 ? -18.659 -46.794 -34.676 1.00 31.75 84 SER A N 1
ATOM 589 C CA . SER A 1 84 ? -17.512 -46.166 -35.314 1.00 31.75 84 SER A CA 1
ATOM 590 C C . SER A 1 84 ? -17.967 -45.115 -36.329 1.00 31.75 84 SER A C 1
ATOM 592 O O . SER A 1 84 ? -18.576 -45.465 -37.340 1.00 31.75 84 SER A O 1
ATOM 594 N N . SER A 1 85 ? -17.592 -43.854 -36.135 1.00 29.39 85 SER A N 1
ATOM 595 C CA . SER A 1 85 ? -17.425 -42.924 -37.253 1.00 29.39 85 SER A CA 1
ATOM 596 C C . SER A 1 85 ? -16.496 -41.780 -36.871 1.00 29.39 85 SER A C 1
ATOM 598 O O . SER A 1 85 ? -16.742 -41.020 -35.940 1.00 29.39 85 SER A O 1
ATOM 600 N N . THR A 1 86 ? -15.421 -41.684 -37.636 1.00 34.59 86 THR A N 1
ATOM 601 C CA . THR A 1 86 ? -14.494 -40.564 -37.749 1.00 34.59 86 THR A CA 1
ATOM 602 C C . THR A 1 86 ? -15.200 -39.219 -37.918 1.00 34.59 86 THR A C 1
ATOM 604 O O . THR A 1 86 ? -15.931 -39.037 -38.889 1.00 34.59 86 THR A O 1
ATOM 607 N N . SER A 1 87 ? -14.871 -38.237 -37.078 1.00 29.34 87 SER A N 1
ATOM 608 C CA . SER A 1 87 ? -14.852 -36.827 -37.483 1.00 29.34 87 SER A CA 1
ATOM 609 C C . SER A 1 87 ? -14.013 -35.996 -36.518 1.00 29.34 87 SER A C 1
ATOM 611 O O . SER A 1 87 ? -14.231 -36.017 -35.309 1.00 29.34 87 SER A O 1
ATOM 613 N N . ASN A 1 88 ? -13.066 -35.249 -37.082 1.00 39.12 88 ASN A N 1
ATOM 614 C CA . ASN A 1 88 ? -12.351 -34.160 -36.432 1.00 39.12 88 ASN A CA 1
ATOM 615 C C . ASN A 1 88 ? -13.318 -33.232 -35.681 1.00 39.12 88 ASN A C 1
ATOM 617 O O . ASN A 1 88 ? -14.110 -32.534 -36.308 1.00 39.12 88 ASN A O 1
ATOM 621 N N . SER A 1 89 ? -13.187 -33.142 -34.360 1.00 30.16 89 SER A N 1
ATOM 622 C CA . SER A 1 89 ? -13.623 -31.963 -33.614 1.00 30.16 89 SER A CA 1
ATOM 623 C C . SER A 1 89 ? -12.633 -31.702 -32.487 1.00 30.16 89 SER A C 1
ATOM 625 O O . SER A 1 89 ? -12.691 -32.284 -31.403 1.00 30.16 89 SER A O 1
ATOM 627 N N . VAL A 1 90 ? -11.676 -30.833 -32.802 1.00 34.97 90 VAL A N 1
ATOM 628 C CA . VAL A 1 90 ? -10.846 -30.123 -31.835 1.00 34.97 90 VAL A CA 1
ATOM 629 C C . VAL A 1 90 ? -11.758 -29.538 -30.757 1.00 34.97 90 VAL A C 1
ATOM 631 O O . VAL A 1 90 ? -12.793 -28.949 -31.062 1.00 34.97 90 VAL A O 1
ATOM 634 N N . ARG A 1 91 ? -11.357 -29.749 -29.501 1.00 32.84 91 ARG A N 1
ATOM 635 C CA . ARG A 1 91 ? -11.984 -29.247 -28.277 1.00 32.84 91 ARG A CA 1
ATOM 636 C C . ARG A 1 91 ? -12.440 -27.795 -28.459 1.00 32.84 91 ARG A C 1
ATOM 638 O O . ARG A 1 91 ? -11.607 -26.892 -28.479 1.00 32.84 91 ARG A O 1
ATOM 645 N N . GLN A 1 92 ? -13.750 -27.574 -28.549 1.00 33.09 92 GLN A N 1
ATOM 646 C CA . GLN A 1 92 ? -14.328 -26.267 -28.261 1.00 33.09 92 GLN A CA 1
ATOM 647 C C . GLN A 1 92 ? -14.187 -26.044 -26.757 1.00 33.09 92 GLN A C 1
ATOM 649 O O . GLN A 1 92 ? -14.941 -26.577 -25.944 1.00 33.09 92 GLN A O 1
ATOM 654 N N . GLY A 1 93 ? -13.120 -25.331 -26.399 1.00 34.50 93 GLY A N 1
ATOM 655 C CA . GLY A 1 93 ? -13.011 -24.680 -25.110 1.00 34.50 93 GLY A CA 1
ATOM 656 C C . GLY A 1 93 ? -14.139 -23.665 -24.981 1.00 34.50 93 GLY A C 1
ATOM 657 O O . GLY A 1 93 ? -14.391 -22.898 -25.905 1.00 34.50 93 GLY A O 1
ATOM 658 N N . VAL A 1 94 ? -14.814 -23.759 -23.842 1.00 36.59 94 VAL A N 1
ATOM 659 C CA . VAL A 1 94 ? -15.690 -22.788 -23.184 1.00 36.59 94 VAL A CA 1
ATOM 660 C C . VAL A 1 94 ? -15.688 -21.410 -23.853 1.00 36.59 94 VAL A C 1
ATOM 662 O O . VAL A 1 94 ? -14.658 -20.737 -23.896 1.00 36.59 94 VAL A O 1
ATOM 665 N N . ASP A 1 95 ? -16.862 -21.022 -24.352 1.00 33.25 95 ASP A N 1
ATOM 666 C CA . ASP A 1 95 ? -17.129 -19.737 -24.985 1.00 33.25 95 ASP A CA 1
ATOM 667 C C . ASP A 1 95 ? -16.517 -18.569 -24.207 1.00 33.25 95 ASP A C 1
ATOM 669 O O . ASP A 1 95 ? -16.849 -18.271 -23.056 1.00 33.25 95 ASP A O 1
ATOM 673 N N . LEU A 1 96 ? -15.601 -17.915 -24.911 1.00 39.03 96 LEU A N 1
ATOM 674 C CA . LEU A 1 96 ? -15.021 -16.620 -24.623 1.00 39.03 96 LEU A CA 1
ATOM 675 C C . LEU A 1 96 ? -16.150 -15.614 -24.384 1.00 39.03 96 LEU A C 1
ATOM 677 O O . LEU A 1 96 ? -16.991 -15.412 -25.258 1.00 39.03 96 LEU A O 1
ATOM 681 N N . LEU A 1 97 ? -16.133 -14.948 -23.226 1.00 39.78 97 LEU A N 1
ATOM 682 C CA . LEU A 1 97 ? -16.920 -13.739 -22.995 1.00 39.78 97 LEU A CA 1
ATOM 683 C C . LEU A 1 97 ? -16.635 -12.756 -24.144 1.00 39.78 97 LEU A C 1
ATOM 685 O O . LEU A 1 97 ? -15.504 -12.273 -24.266 1.00 39.78 97 LEU A O 1
ATOM 689 N N . PRO A 1 98 ? -17.613 -12.468 -25.014 1.00 40.47 98 PRO A N 1
ATOM 690 C CA . PRO A 1 98 ? -17.394 -11.563 -26.119 1.00 40.47 98 PRO A CA 1
ATOM 691 C C . PRO A 1 98 ? -17.378 -10.139 -25.547 1.00 40.47 98 PRO A C 1
ATOM 693 O O . PRO A 1 98 ? -18.266 -9.774 -24.778 1.00 40.47 98 PRO A O 1
ATOM 696 N N . TRP A 1 99 ? -16.370 -9.353 -25.946 1.00 40.81 99 TRP A N 1
ATOM 697 C CA . TRP A 1 99 ? -16.160 -7.919 -25.654 1.00 40.81 99 TRP A CA 1
ATOM 698 C C . TRP A 1 99 ? -15.449 -7.538 -24.336 1.00 40.81 99 TRP A C 1
ATOM 700 O O . TRP A 1 99 ? -16.032 -6.886 -23.478 1.00 40.81 99 TRP A O 1
ATOM 710 N N . LEU A 1 100 ? -14.138 -7.791 -24.245 1.00 42.09 100 LEU A N 1
ATOM 711 C CA . LEU A 1 100 ? -13.195 -6.903 -23.537 1.00 42.09 100 LEU A CA 1
ATOM 712 C C . LEU A 1 100 ? -11.944 -6.708 -24.414 1.00 42.09 100 LEU A C 1
ATOM 714 O O . LEU A 1 100 ? -10.939 -7.397 -24.260 1.00 42.09 100 LEU A O 1
ATOM 718 N N . LYS A 1 101 ? -12.035 -5.796 -25.391 1.00 51.41 101 LYS A N 1
ATOM 719 C CA . LYS A 1 101 ? -10.882 -5.271 -26.143 1.00 51.41 101 LYS A CA 1
ATOM 720 C C . LYS A 1 101 ? -10.273 -4.106 -25.359 1.00 51.41 101 LYS A C 1
ATOM 722 O O . LYS A 1 101 ? -10.352 -2.968 -25.810 1.00 51.41 101 LYS A O 1
ATOM 727 N N . ASP A 1 102 ? -9.725 -4.371 -24.180 1.00 61.66 102 ASP A N 1
ATOM 728 C CA . ASP A 1 102 ? -9.101 -3.282 -23.429 1.00 61.66 102 ASP A CA 1
ATOM 729 C C . ASP A 1 102 ? -7.603 -3.243 -23.738 1.00 61.66 102 ASP A C 1
ATOM 731 O O . ASP A 1 102 ? -7.145 -2.257 -24.290 1.00 61.66 102 ASP A O 1
ATOM 735 N N . CYS A 1 103 ? -6.842 -4.318 -23.523 1.00 72.19 103 CYS A N 1
ATOM 736 C CA . CYS A 1 103 ? -5.410 -4.334 -23.843 1.00 72.19 103 CYS A CA 1
ATOM 737 C C . CYS A 1 103 ? -5.092 -4.979 -25.206 1.00 72.19 103 CYS A C 1
ATOM 739 O O . CYS A 1 103 ? -5.194 -6.194 -25.356 1.00 72.19 103 CYS A O 1
ATOM 741 N N . GLU A 1 104 ? -4.636 -4.189 -26.186 1.00 75.69 104 GLU A N 1
ATOM 742 C CA . GLU A 1 104 ? -4.199 -4.693 -27.507 1.00 75.69 104 GLU A CA 1
ATOM 743 C C . GLU A 1 104 ? -2.745 -5.205 -27.530 1.00 75.69 104 GLU A C 1
ATOM 745 O O . GLU A 1 104 ? -2.307 -5.805 -28.514 1.00 75.69 104 GLU A O 1
ATOM 750 N N . LYS A 1 105 ? -1.975 -4.987 -26.457 1.00 81.06 105 LYS A N 1
ATOM 751 C CA . LYS A 1 105 ? -0.587 -5.456 -26.373 1.00 81.06 105 LYS A CA 1
ATOM 752 C C . LYS A 1 105 ? -0.533 -6.957 -26.053 1.00 81.06 105 LYS A C 1
ATOM 754 O O . LYS A 1 105 ? -1.298 -7.424 -25.203 1.00 81.06 105 LYS A O 1
ATOM 759 N N . PRO A 1 106 ? 0.385 -7.713 -26.684 1.00 80.88 106 PRO A N 1
ATOM 760 C CA . PRO A 1 106 ? 0.551 -9.128 -26.390 1.00 80.88 106 PRO A CA 1
ATOM 761 C C . PRO A 1 106 ? 0.962 -9.321 -24.929 1.00 80.88 106 PRO A C 1
ATOM 763 O O . PRO A 1 106 ? 1.844 -8.631 -24.420 1.00 80.88 106 PRO A O 1
ATOM 766 N N . GLN A 1 107 ? 0.315 -10.276 -24.268 1.00 84.56 107 GLN A N 1
ATOM 767 C CA . GLN A 1 107 ? 0.656 -10.671 -22.908 1.00 84.56 107 GLN A CA 1
ATOM 768 C C . GLN A 1 107 ? 1.909 -11.539 -22.918 1.00 84.56 107 GLN A C 1
ATOM 770 O O . GLN A 1 107 ? 2.089 -12.368 -23.815 1.00 84.56 107 GLN A O 1
ATOM 775 N N . SER A 1 108 ? 2.763 -11.378 -21.908 1.00 87.81 108 SER A N 1
ATOM 776 C CA . SER A 1 108 ? 3.900 -12.279 -21.753 1.00 87.81 108 SER A CA 1
ATOM 777 C C . SER A 1 108 ? 3.414 -13.702 -21.446 1.00 87.81 108 SER A C 1
ATOM 779 O O . SER A 1 108 ? 2.546 -13.864 -20.583 1.00 87.81 108 SER A O 1
ATOM 781 N N . PRO A 1 109 ? 3.973 -14.738 -22.103 1.00 88.25 109 PRO A N 1
ATOM 782 C CA . PRO A 1 109 ? 3.676 -16.130 -21.779 1.00 88.25 109 PRO A CA 1
ATOM 783 C C . PRO A 1 109 ? 4.336 -16.579 -20.468 1.00 88.25 109 PRO A C 1
ATOM 785 O O . PRO A 1 109 ? 3.993 -17.645 -19.965 1.00 88.25 109 PRO A O 1
ATOM 788 N N . ARG A 1 110 ? 5.277 -15.792 -19.921 1.00 90.62 110 ARG A N 1
ATOM 789 C CA . ARG A 1 110 ? 5.924 -16.100 -18.647 1.00 90.62 110 ARG A CA 1
ATOM 790 C C . ARG A 1 110 ? 4.922 -15.992 -17.498 1.00 90.62 110 ARG A C 1
ATOM 792 O O . ARG A 1 110 ? 4.042 -15.128 -17.467 1.00 90.62 110 ARG A O 1
ATOM 799 N N . THR A 1 111 ? 5.074 -16.877 -16.531 1.00 88.94 111 THR A N 1
ATOM 800 C CA . THR A 1 111 ? 4.502 -16.751 -15.193 1.00 88.94 111 THR A CA 1
ATOM 801 C C . THR A 1 111 ? 5.213 -15.636 -14.426 1.00 88.94 111 THR A C 1
ATOM 803 O O . THR A 1 111 ? 6.349 -15.274 -14.736 1.00 88.94 111 THR A O 1
ATOM 806 N N . LEU A 1 112 ? 4.572 -15.111 -13.379 1.00 88.81 112 LEU A N 1
ATOM 807 C CA . LEU A 1 112 ? 5.193 -14.104 -12.516 1.00 88.81 112 LEU A CA 1
ATOM 808 C C . LEU A 1 112 ? 6.500 -14.616 -11.881 1.00 88.81 112 LEU A C 1
ATOM 810 O O . LEU A 1 112 ? 7.465 -13.866 -11.762 1.00 88.81 112 LEU A O 1
ATOM 814 N N . GLN A 1 113 ? 6.561 -15.909 -11.553 1.00 86.94 113 GLN A N 1
ATOM 815 C CA . GLN A 1 113 ? 7.761 -16.561 -11.027 1.00 86.94 113 GLN A CA 1
ATOM 816 C C . GLN A 1 113 ? 8.910 -16.581 -12.052 1.00 86.94 113 GLN A C 1
ATOM 818 O O . GLN A 1 113 ? 10.057 -16.290 -11.713 1.00 86.94 113 GLN A O 1
ATOM 823 N N . GLU A 1 114 ? 8.623 -16.869 -13.324 1.00 90.44 114 GLU A N 1
ATOM 824 C CA . GLU A 1 114 ? 9.626 -16.803 -14.396 1.00 90.44 114 GLU A CA 1
ATOM 825 C C . GLU A 1 114 ? 10.089 -15.363 -14.652 1.00 90.44 114 GLU A C 1
ATOM 827 O O . GLU A 1 114 ? 11.274 -15.129 -14.883 1.00 90.44 114 GLU A O 1
ATOM 832 N N . MET A 1 115 ? 9.187 -14.379 -14.571 1.00 91.50 115 MET A N 1
ATOM 833 C CA . MET A 1 115 ? 9.564 -12.962 -14.650 1.00 91.50 115 MET A CA 1
ATOM 834 C C . MET A 1 115 ? 10.464 -12.557 -13.481 1.00 91.50 115 MET A C 1
ATOM 836 O O . MET A 1 115 ? 11.477 -11.894 -13.698 1.00 91.50 115 MET A O 1
ATOM 840 N N . ALA A 1 116 ? 10.150 -13.002 -12.262 1.00 89.19 116 ALA A N 1
ATOM 841 C CA . ALA A 1 116 ? 10.980 -12.770 -11.085 1.00 89.19 116 ALA A CA 1
ATOM 842 C C . ALA A 1 116 ? 12.387 -13.369 -11.244 1.00 89.19 116 ALA A C 1
ATOM 844 O O . ALA A 1 116 ? 13.369 -12.735 -10.863 1.00 89.19 116 ALA A O 1
ATOM 845 N N . ALA A 1 117 ? 12.518 -14.536 -11.881 1.00 88.31 117 ALA A N 1
ATOM 846 C CA . ALA A 1 117 ? 13.821 -15.128 -12.188 1.00 88.31 117 ALA A CA 1
ATOM 847 C C . ALA A 1 117 ? 14.637 -14.317 -13.218 1.00 88.31 117 ALA A C 1
ATOM 849 O O . ALA A 1 117 ? 15.872 -14.330 -13.171 1.00 88.31 117 ALA A O 1
ATOM 850 N N . VAL A 1 118 ? 13.965 -13.607 -14.133 1.00 91.12 118 VAL A N 1
ATOM 851 C CA . VAL A 1 118 ? 14.597 -12.763 -15.162 1.00 91.12 118 VAL A CA 1
ATOM 852 C C . VAL A 1 118 ? 14.997 -11.401 -14.602 1.00 91.12 118 VAL A C 1
ATOM 854 O O . VAL A 1 118 ? 16.174 -11.045 -14.659 1.00 91.12 118 VAL A O 1
ATOM 857 N N . TYR A 1 119 ? 14.039 -10.655 -14.051 1.00 90.12 119 TYR A N 1
ATOM 858 C CA . TYR A 1 119 ? 14.255 -9.286 -13.575 1.00 90.12 119 TYR A CA 1
ATOM 859 C C . TYR A 1 119 ? 14.890 -9.225 -12.196 1.00 90.12 119 TYR A C 1
ATOM 861 O O . TYR A 1 119 ? 15.489 -8.220 -11.834 1.00 90.12 119 TYR A O 1
ATOM 869 N N . LYS A 1 120 ? 14.821 -10.313 -11.424 1.00 87.81 120 LYS A N 1
ATOM 870 C CA . LYS A 1 120 ? 15.515 -10.412 -10.138 1.00 87.81 120 LYS A CA 1
ATOM 871 C C . LYS A 1 120 ? 15.193 -9.301 -9.112 1.00 87.81 120 LYS A C 1
ATOM 873 O O . LYS A 1 120 ? 16.100 -8.915 -8.366 1.00 87.81 120 LYS A O 1
ATOM 878 N N . PRO A 1 121 ? 13.947 -8.790 -9.022 1.00 85.25 121 PRO A N 1
ATOM 879 C CA . PRO A 1 121 ? 13.556 -7.859 -7.962 1.00 85.25 121 PRO A CA 1
ATOM 880 C C . PRO A 1 121 ? 13.719 -8.455 -6.558 1.00 85.25 121 PRO A C 1
ATOM 882 O O . PRO A 1 121 ? 13.452 -9.637 -6.335 1.00 85.25 121 PRO A O 1
ATOM 885 N N . SER A 1 122 ? 14.099 -7.614 -5.594 1.00 77.56 122 SER A N 1
ATOM 886 C CA . SER A 1 122 ? 14.272 -7.985 -4.179 1.00 77.56 122 SER A CA 1
ATOM 887 C C . SER A 1 122 ? 13.025 -8.655 -3.577 1.00 77.56 122 SER A C 1
ATOM 889 O O . SER A 1 122 ? 13.141 -9.656 -2.865 1.00 77.56 122 SER A O 1
ATOM 891 N N . LYS A 1 123 ? 11.831 -8.168 -3.940 1.00 73.19 123 LYS A N 1
ATOM 892 C CA . LYS A 1 123 ? 10.520 -8.620 -3.437 1.00 73.19 123 LYS A CA 1
ATOM 893 C C . LYS A 1 123 ? 10.076 -10.036 -3.855 1.00 73.19 123 LYS A C 1
ATOM 895 O O . LYS A 1 123 ? 9.000 -10.498 -3.483 1.00 73.19 123 LYS A O 1
ATOM 900 N N . PHE A 1 124 ? 10.904 -10.767 -4.607 1.00 72.31 124 PHE A N 1
ATOM 901 C CA . PHE A 1 124 ? 10.602 -12.138 -5.042 1.00 72.31 124 PHE A CA 1
ATOM 902 C C . PHE A 1 124 ? 11.695 -13.163 -4.697 1.00 72.31 124 PHE A C 1
ATOM 904 O O . PHE A 1 124 ? 11.658 -14.300 -5.168 1.00 72.31 124 PHE A O 1
ATOM 911 N N . TYR A 1 125 ? 12.660 -12.809 -3.844 1.00 66.38 125 TYR A N 1
ATOM 912 C CA . TYR A 1 125 ? 13.643 -13.775 -3.358 1.00 66.38 125 TYR A CA 1
ATOM 913 C C . TYR A 1 125 ? 13.143 -14.515 -2.119 1.00 66.38 125 TYR A C 1
ATOM 915 O O . TYR A 1 125 ? 13.008 -13.941 -1.041 1.00 66.38 125 TYR A O 1
ATOM 923 N N . ALA A 1 126 ? 12.970 -15.833 -2.237 1.00 59.06 126 ALA A N 1
ATOM 924 C CA . ALA A 1 126 ? 12.537 -16.690 -1.132 1.00 59.06 126 ALA A CA 1
ATOM 925 C C . ALA A 1 126 ? 13.428 -16.591 0.125 1.00 59.06 126 ALA A C 1
ATOM 927 O O . ALA A 1 126 ? 12.923 -16.686 1.242 1.00 59.06 126 ALA A O 1
ATOM 928 N N . TYR A 1 127 ? 14.736 -16.354 -0.034 1.00 59.22 127 TYR A N 1
ATOM 929 C CA . TYR A 1 127 ? 15.662 -16.183 1.095 1.00 59.22 127 TYR A CA 1
ATOM 930 C C . TYR A 1 127 ? 15.552 -14.814 1.787 1.00 59.22 127 TYR A C 1
ATOM 932 O O . TYR A 1 127 ? 16.094 -14.651 2.875 1.00 59.22 127 TYR A O 1
ATOM 940 N N . LEU A 1 128 ? 14.861 -13.848 1.175 1.00 60.16 128 LEU A N 1
ATOM 941 C CA . LEU A 1 128 ? 14.500 -12.568 1.791 1.00 60.16 128 LEU A CA 1
ATOM 942 C C . LEU A 1 128 ? 13.108 -12.611 2.435 1.00 60.16 128 LEU A C 1
ATOM 944 O O . LEU A 1 128 ? 12.627 -11.590 2.897 1.00 60.16 128 LEU A O 1
ATOM 948 N N . HIS A 1 129 ? 12.464 -13.784 2.487 1.00 59.38 129 HIS A N 1
ATOM 949 C CA . HIS A 1 129 ? 11.123 -13.980 3.050 1.00 59.38 129 HIS A CA 1
ATOM 950 C C . HIS A 1 129 ? 9.979 -13.258 2.311 1.00 59.38 129 HIS A C 1
ATOM 952 O O . HIS A 1 129 ? 8.857 -13.237 2.818 1.00 59.38 129 HIS A O 1
ATOM 958 N N . THR A 1 130 ? 10.224 -12.752 1.099 1.00 69.81 130 THR A N 1
ATOM 959 C CA . THR A 1 130 ? 9.255 -11.957 0.329 1.00 69.81 130 THR A CA 1
ATOM 960 C C . THR A 1 130 ? 8.352 -12.837 -0.545 1.00 69.81 130 THR A C 1
ATOM 962 O O . THR A 1 130 ? 7.163 -12.934 -0.267 1.00 69.81 130 THR A O 1
ATOM 965 N N . ASN A 1 131 ? 8.885 -13.595 -1.515 1.00 78.81 131 ASN A N 1
ATOM 966 C CA . ASN A 1 131 ? 8.171 -14.603 -2.344 1.00 78.81 131 ASN A CA 1
ATOM 967 C C . ASN A 1 131 ? 6.678 -14.289 -2.629 1.00 78.81 131 ASN A C 1
ATOM 969 O O . ASN A 1 131 ? 5.797 -15.148 -2.457 1.00 78.81 131 ASN A O 1
ATOM 973 N N . PHE A 1 132 ? 6.380 -13.035 -2.993 1.00 88.19 132 PHE A N 1
ATOM 974 C CA . PHE A 1 132 ? 5.009 -12.538 -3.149 1.00 88.19 132 PHE A CA 1
ATOM 975 C C . PHE A 1 132 ? 4.326 -13.055 -4.423 1.00 88.19 132 PHE A C 1
ATOM 977 O O . PHE A 1 132 ? 3.102 -12.984 -4.549 1.00 88.19 132 PHE A O 1
ATOM 984 N N . ASP A 1 133 ? 5.083 -13.689 -5.321 1.00 83.69 133 ASP A N 1
ATOM 985 C CA . ASP A 1 133 ? 4.611 -14.385 -6.522 1.00 83.69 133 ASP A CA 1
ATOM 986 C C . ASP A 1 133 ? 3.567 -15.466 -6.225 1.00 83.69 133 ASP A C 1
ATOM 988 O O . ASP A 1 133 ? 2.733 -15.757 -7.077 1.00 83.69 133 ASP A O 1
ATOM 992 N N . ARG A 1 134 ? 3.540 -16.019 -5.007 1.00 86.38 134 ARG A N 1
ATOM 993 C CA . ARG A 1 134 ? 2.492 -16.968 -4.591 1.00 86.38 134 ARG A CA 1
ATOM 994 C C . ARG A 1 134 ? 1.130 -16.317 -4.330 1.00 86.38 134 ARG A C 1
ATOM 996 O O . ARG A 1 134 ? 0.111 -17.007 -4.364 1.00 86.38 134 ARG A O 1
ATOM 1003 N N . PHE A 1 135 ? 1.105 -15.016 -4.034 1.00 91.94 135 PHE A N 1
ATOM 1004 C CA . PHE A 1 135 ? -0.113 -14.273 -3.705 1.00 91.94 135 PHE A CA 1
ATOM 1005 C C . PHE A 1 135 ? -0.580 -13.401 -4.870 1.00 91.94 135 PHE A C 1
ATOM 1007 O O . PHE A 1 135 ? -1.767 -13.384 -5.182 1.00 91.94 135 PHE A O 1
ATOM 1014 N N . TYR A 1 136 ? 0.336 -12.702 -5.543 1.00 93.69 136 TYR A N 1
ATOM 1015 C CA . TYR A 1 136 ? -0.005 -11.713 -6.569 1.00 93.69 136 TYR A CA 1
ATOM 1016 C C . TYR A 1 136 ? -0.886 -12.214 -7.709 1.00 93.69 136 TYR A C 1
ATOM 1018 O O . TYR A 1 136 ? -1.861 -11.525 -8.009 1.00 93.69 136 TYR A O 1
ATOM 1026 N N . PRO A 1 137 ? -0.686 -13.409 -8.285 1.00 92.44 137 PRO A N 1
ATOM 1027 C CA . PRO A 1 137 ? -1.599 -13.924 -9.299 1.00 92.44 137 PRO A CA 1
ATOM 1028 C C . PRO A 1 137 ? -3.039 -14.066 -8.784 1.00 92.44 137 PRO A C 1
ATOM 1030 O O . PRO A 1 137 ? -3.982 -13.768 -9.508 1.00 92.44 137 PRO A O 1
ATOM 1033 N N . GLN A 1 138 ? -3.238 -14.421 -7.510 1.00 92.94 138 GLN A N 1
ATOM 1034 C CA . GLN A 1 138 ? -4.581 -14.602 -6.942 1.00 92.94 138 GLN A CA 1
ATOM 1035 C C . GLN A 1 138 ? -5.374 -13.287 -6.890 1.00 92.94 138 GLN A C 1
ATOM 1037 O O . GLN A 1 138 ? -6.583 -13.284 -7.111 1.00 92.94 138 GLN A O 1
ATOM 1042 N N . TYR A 1 139 ? -4.696 -12.166 -6.624 1.00 94.81 139 TYR A N 1
ATOM 1043 C CA . TYR A 1 139 ? -5.338 -10.859 -6.459 1.00 94.81 139 TYR A CA 1
ATOM 1044 C C . TYR A 1 139 ? -5.267 -9.973 -7.707 1.00 94.81 139 TYR A C 1
ATOM 1046 O O . TYR A 1 139 ? -6.151 -9.140 -7.925 1.00 94.81 139 TYR A O 1
ATOM 1054 N N . MET A 1 140 ? -4.222 -10.128 -8.523 1.00 95.25 140 MET A N 1
ATOM 1055 C CA . MET A 1 140 ? -3.876 -9.170 -9.571 1.00 95.25 140 MET A CA 1
ATOM 1056 C C . MET A 1 140 ? -4.064 -9.686 -11.000 1.00 95.25 140 MET A C 1
ATOM 1058 O O . MET A 1 140 ? -4.108 -8.869 -11.918 1.00 95.25 140 MET A O 1
ATOM 1062 N N . GLU A 1 141 ? -4.242 -10.995 -11.225 1.00 91.75 141 GLU A N 1
ATOM 1063 C CA . GLU A 1 141 ? -4.408 -11.545 -12.587 1.00 91.75 141 GLU A CA 1
ATOM 1064 C C . GLU A 1 141 ? -5.594 -10.898 -13.327 1.00 91.75 141 GLU A C 1
ATOM 1066 O O . GLU A 1 141 ? -5.553 -10.684 -14.538 1.00 91.75 141 GLU A O 1
ATOM 1071 N N . LYS A 1 142 ? -6.620 -10.460 -12.582 1.00 90.75 142 LYS A N 1
ATOM 1072 C CA . LYS A 1 142 ? -7.788 -9.730 -13.106 1.00 90.75 142 LYS A CA 1
ATOM 1073 C C . LYS A 1 142 ? -7.459 -8.410 -13.822 1.00 90.75 142 LYS A C 1
ATOM 1075 O O . LYS A 1 142 ? -8.344 -7.874 -14.495 1.00 90.75 142 LYS A O 1
ATOM 1080 N N . TYR A 1 143 ? -6.250 -7.870 -13.650 1.00 92.69 143 TYR A N 1
ATOM 1081 C CA . TYR A 1 143 ? -5.781 -6.633 -14.281 1.00 92.69 143 TYR A CA 1
ATOM 1082 C C . TYR A 1 143 ? -4.925 -6.870 -15.530 1.00 92.69 143 TYR A C 1
ATOM 1084 O O . TYR A 1 143 ? -4.752 -5.951 -16.327 1.00 92.69 143 TYR A O 1
ATOM 1092 N N . ARG A 1 144 ? -4.431 -8.096 -15.740 1.00 88.75 144 ARG A N 1
ATOM 1093 C CA . ARG A 1 144 ? -3.420 -8.434 -16.755 1.00 88.75 144 ARG A CA 1
ATOM 1094 C C . ARG A 1 144 ? -3.782 -7.986 -18.173 1.00 88.75 144 ARG A C 1
ATOM 1096 O O . ARG A 1 144 ? -2.947 -7.469 -18.908 1.00 88.75 144 ARG A O 1
ATOM 1103 N N . THR A 1 145 ? -5.056 -8.105 -18.533 1.00 86.75 145 THR A N 1
ATOM 1104 C CA . THR A 1 145 ? -5.585 -7.760 -19.862 1.00 86.75 145 THR A CA 1
ATOM 1105 C C . THR A 1 145 ? -6.299 -6.406 -19.922 1.00 86.75 145 THR A C 1
ATOM 1107 O O . THR A 1 145 ? -6.982 -6.119 -20.906 1.00 86.75 145 THR A O 1
ATOM 1110 N N . LYS A 1 146 ? -6.168 -5.563 -18.891 1.00 89.12 146 LYS A N 1
ATOM 1111 C CA . LYS A 1 146 ? -6.913 -4.303 -18.770 1.00 89.12 146 LYS A CA 1
ATOM 1112 C C . LYS A 1 146 ? -6.008 -3.086 -18.908 1.00 89.12 146 LYS A C 1
ATOM 1114 O O . LYS A 1 146 ? -4.824 -3.128 -18.587 1.00 89.12 146 LYS A O 1
ATOM 1119 N N . HIS A 1 147 ? -6.601 -1.975 -19.333 1.00 92.12 147 HIS A N 1
ATOM 1120 C CA . HIS A 1 147 ? -6.038 -0.659 -19.063 1.00 92.12 147 HIS A CA 1
ATOM 1121 C C . HIS A 1 147 ? -6.412 -0.243 -17.648 1.00 92.12 147 HIS A C 1
ATOM 1123 O O . HIS A 1 147 ? -7.590 -0.169 -17.308 1.00 92.12 147 HIS A O 1
ATOM 1129 N N . PHE A 1 148 ? -5.404 0.018 -16.831 1.00 94.62 148 PHE A N 1
ATOM 1130 C CA . PHE A 1 148 ? -5.580 0.445 -15.451 1.00 94.62 148 PHE A CA 1
ATOM 1131 C C . PHE A 1 148 ? -4.371 1.268 -15.017 1.00 94.62 148 PHE A C 1
ATOM 1133 O O . PHE A 1 148 ? -3.357 1.325 -15.722 1.00 94.62 148 PHE A O 1
ATOM 1140 N N . ARG A 1 149 ? -4.476 1.934 -13.872 1.00 96.06 149 ARG A N 1
ATOM 1141 C CA . ARG A 1 149 ? -3.360 2.699 -13.309 1.00 96.06 149 ARG A CA 1
ATOM 1142 C C . ARG A 1 149 ? -2.811 1.992 -12.085 1.00 96.06 149 ARG A C 1
ATOM 1144 O O . ARG A 1 149 ? -3.573 1.619 -11.193 1.00 96.06 149 ARG A O 1
ATOM 1151 N N . MET A 1 150 ? -1.493 1.852 -12.039 1.00 97.75 150 MET A N 1
ATOM 1152 C CA . MET A 1 150 ? -0.789 1.234 -10.925 1.00 97.75 150 MET A CA 1
ATOM 1153 C C . MET A 1 150 ? 0.174 2.231 -10.295 1.00 97.75 150 MET A C 1
ATOM 1155 O O . MET A 1 150 ? 0.894 2.922 -11.016 1.00 97.75 150 MET A O 1
ATOM 1159 N N . LEU A 1 151 ? 0.196 2.271 -8.967 1.00 97.94 151 LEU A N 1
ATOM 1160 C CA . LEU A 1 151 ? 1.235 2.931 -8.186 1.00 97.94 151 LEU A CA 1
ATOM 1161 C C . LEU A 1 151 ? 2.131 1.880 -7.528 1.00 97.94 151 LEU A C 1
ATOM 1163 O O . LEU A 1 151 ? 1.620 0.986 -6.858 1.00 97.94 151 LEU A O 1
ATOM 1167 N N . GLU A 1 152 ? 3.444 2.030 -7.668 1.00 96.69 152 GLU A N 1
ATOM 1168 C CA . GLU A 1 152 ? 4.458 1.359 -6.847 1.00 96.69 152 GLU A CA 1
ATOM 1169 C C . GLU A 1 152 ? 5.141 2.415 -5.962 1.00 96.69 152 GLU A C 1
ATOM 1171 O O . GLU A 1 152 ? 5.683 3.400 -6.466 1.00 96.69 152 GLU A O 1
ATOM 1176 N N . ILE A 1 153 ? 5.073 2.254 -4.642 1.00 97.00 153 ILE A N 1
ATOM 1177 C CA . ILE A 1 153 ? 5.826 3.066 -3.678 1.00 97.00 153 ILE A CA 1
ATOM 1178 C C . ILE A 1 153 ? 7.095 2.294 -3.335 1.00 97.00 153 ILE A C 1
ATOM 1180 O O . ILE A 1 153 ? 6.989 1.141 -2.941 1.00 97.00 153 ILE A O 1
ATOM 1184 N N . GLY A 1 154 ? 8.254 2.940 -3.465 1.00 94.25 154 GLY A N 1
ATOM 1185 C CA . GLY A 1 154 ? 9.566 2.303 -3.350 1.00 94.25 154 GLY A CA 1
ATOM 1186 C C . GLY A 1 154 ? 9.965 1.604 -4.647 1.00 94.25 154 GLY A C 1
ATOM 1187 O O . GLY A 1 154 ? 9.401 0.583 -5.024 1.00 94.25 154 GLY A O 1
ATOM 1188 N N . LEU A 1 155 ? 10.938 2.174 -5.362 1.00 91.81 155 LEU A N 1
ATOM 1189 C CA . LEU A 1 155 ? 11.425 1.615 -6.626 1.00 91.81 155 LEU A CA 1
ATOM 1190 C C . LEU A 1 155 ? 12.772 0.910 -6.470 1.00 91.81 155 LEU A C 1
ATOM 1192 O O . LEU A 1 155 ? 13.100 0.048 -7.284 1.00 91.81 155 LEU A O 1
ATOM 1196 N N . ASP A 1 156 ? 13.561 1.282 -5.457 1.00 88.19 156 ASP A N 1
ATOM 1197 C CA . ASP A 1 156 ? 14.892 0.726 -5.189 1.00 88.19 156 ASP A CA 1
ATOM 1198 C C . ASP A 1 156 ? 15.772 0.681 -6.464 1.00 88.19 156 ASP A C 1
ATOM 1200 O O . ASP A 1 156 ? 16.141 1.718 -7.023 1.00 88.19 156 ASP A O 1
ATOM 1204 N N . THR A 1 157 ? 16.096 -0.514 -6.966 1.00 85.25 157 THR A N 1
ATOM 1205 C CA . THR A 1 157 ? 16.904 -0.739 -8.176 1.00 85.25 157 THR A CA 1
ATOM 1206 C C . THR A 1 157 ? 16.099 -0.698 -9.480 1.00 85.25 157 THR A C 1
ATOM 1208 O O . THR A 1 157 ? 16.687 -0.780 -10.560 1.00 85.25 157 THR A O 1
ATOM 1211 N N . GLY A 1 158 ? 14.771 -0.570 -9.403 1.00 88.19 158 GLY A N 1
ATOM 1212 C CA . GLY A 1 158 ? 13.839 -0.513 -10.533 1.00 88.19 158 GLY A CA 1
ATOM 1213 C C . GLY A 1 158 ? 13.501 -1.871 -11.149 1.00 88.19 158 GLY A C 1
ATOM 1214 O O . GLY A 1 158 ? 12.726 -1.940 -12.101 1.00 88.19 158 GLY A O 1
ATOM 1215 N N . GLN A 1 159 ? 14.051 -2.967 -10.622 1.00 90.38 159 GLN A N 1
ATOM 1216 C CA . GLN A 1 159 ? 13.793 -4.309 -11.151 1.00 90.38 159 GLN A CA 1
ATOM 1217 C C . GLN A 1 159 ? 12.328 -4.733 -10.988 1.00 90.38 159 GLN A C 1
ATOM 1219 O O . GLN A 1 159 ? 11.785 -5.411 -11.859 1.00 90.38 159 GLN A O 1
ATOM 1224 N N . GLY A 1 160 ? 11.670 -4.307 -9.901 1.00 91.12 160 GLY A N 1
ATOM 1225 C CA . GLY A 1 160 ? 10.235 -4.538 -9.703 1.00 91.12 160 GLY A CA 1
ATOM 1226 C C . GLY A 1 160 ? 9.408 -3.856 -10.789 1.00 91.12 160 GLY A C 1
ATOM 1227 O O . GLY A 1 160 ? 8.567 -4.491 -11.418 1.00 91.12 160 GLY A O 1
ATOM 1228 N N . SER A 1 161 ? 9.746 -2.611 -11.117 1.00 91.88 161 SER A N 1
ATOM 1229 C CA . SER A 1 161 ? 9.074 -1.848 -12.167 1.00 91.88 161 SER A CA 1
ATOM 1230 C C . SER A 1 161 ? 9.236 -2.470 -13.559 1.00 91.88 161 SER A C 1
ATOM 1232 O O . SER A 1 161 ? 8.278 -2.495 -14.329 1.00 91.88 161 SER A O 1
ATOM 1234 N N . LEU A 1 162 ? 10.409 -3.034 -13.879 1.00 92.88 162 LEU A N 1
ATOM 1235 C CA . LEU A 1 162 ? 10.607 -3.777 -15.134 1.00 92.88 162 LEU A CA 1
ATOM 1236 C C . LEU A 1 162 ? 9.744 -5.042 -15.198 1.00 92.88 162 LEU A C 1
ATOM 1238 O O . LEU A 1 162 ? 9.199 -5.367 -16.252 1.00 92.88 162 LEU A O 1
ATOM 1242 N N . LEU A 1 163 ? 9.589 -5.733 -14.067 1.00 93.88 163 LEU A N 1
ATOM 1243 C CA . LEU A 1 163 ? 8.680 -6.867 -13.964 1.00 93.88 163 LEU A CA 1
ATOM 1244 C C . LEU A 1 163 ? 7.221 -6.430 -14.158 1.00 93.88 163 LEU A C 1
ATOM 1246 O O . LEU A 1 163 ? 6.486 -7.105 -14.876 1.00 93.88 163 LEU A O 1
ATOM 1250 N N . TRP A 1 164 ? 6.806 -5.294 -13.589 1.00 94.38 164 TRP A N 1
ATOM 1251 C CA . TRP A 1 164 ? 5.445 -4.780 -13.761 1.00 94.38 164 TRP A CA 1
ATOM 1252 C C . TRP A 1 164 ? 5.131 -4.379 -15.203 1.00 94.38 164 TRP A C 1
ATOM 1254 O O . TRP A 1 164 ? 4.027 -4.661 -15.664 1.00 94.38 164 TRP A O 1
ATOM 1264 N N . GLU A 1 165 ? 6.084 -3.797 -15.936 1.00 93.12 165 GLU A N 1
ATOM 1265 C CA . GLU A 1 165 ? 5.936 -3.491 -17.371 1.00 93.12 165 GLU A CA 1
ATOM 1266 C C . GLU A 1 165 ? 5.618 -4.750 -18.193 1.00 93.12 165 GLU A C 1
ATOM 1268 O O . GLU A 1 165 ? 4.798 -4.715 -19.112 1.00 93.12 165 GLU A O 1
ATOM 1273 N N . GLU A 1 166 ? 6.255 -5.877 -17.865 1.00 93.25 166 GLU A N 1
ATOM 1274 C CA . GLU A 1 166 ? 5.992 -7.141 -18.548 1.00 93.25 166 GLU A CA 1
ATOM 1275 C C . GLU A 1 166 ? 4.690 -7.799 -18.081 1.00 93.25 166 GLU A C 1
ATOM 1277 O O . GLU A 1 166 ? 3.934 -8.337 -18.897 1.00 93.25 166 GLU A O 1
ATOM 1282 N N . TYR A 1 167 ? 4.433 -7.783 -16.774 1.00 94.06 167 TYR A N 1
ATOM 1283 C CA . TYR A 1 167 ? 3.269 -8.441 -16.191 1.00 94.06 167 TYR A CA 1
ATOM 1284 C C . TYR A 1 167 ? 1.964 -7.711 -16.530 1.00 94.06 167 TYR A C 1
ATOM 1286 O O . TYR A 1 167 ? 0.932 -8.353 -16.724 1.00 94.06 167 TYR A O 1
ATOM 1294 N N . PHE A 1 168 ? 2.014 -6.384 -16.671 1.00 94.75 168 PHE A N 1
ATOM 1295 C CA . PHE A 1 168 ? 0.876 -5.522 -16.974 1.00 94.75 168 PHE A CA 1
ATOM 1296 C C . PHE A 1 168 ? 1.159 -4.601 -18.171 1.00 94.75 168 PHE A C 1
ATOM 1298 O O . PHE A 1 168 ? 1.240 -3.381 -18.017 1.00 94.75 168 PHE A O 1
ATOM 1305 N N . PRO A 1 169 ? 1.227 -5.132 -19.404 1.00 92.50 169 PRO A N 1
ATOM 1306 C CA . PRO A 1 169 ? 1.707 -4.368 -20.560 1.00 92.50 169 PRO A CA 1
ATOM 1307 C C . PRO A 1 169 ? 0.856 -3.129 -20.894 1.00 92.50 169 PRO A C 1
ATOM 1309 O O . PRO A 1 169 ? 1.329 -2.201 -21.557 1.00 92.50 169 PRO A O 1
ATOM 1312 N N . CYS A 1 170 ? -0.407 -3.100 -20.461 1.00 92.38 170 CYS A N 1
ATOM 1313 C CA . CYS A 1 170 ? -1.345 -1.997 -20.681 1.00 92.38 170 CYS A CA 1
ATOM 1314 C C . CYS A 1 170 ? -1.599 -1.119 -19.450 1.00 92.38 170 CYS A C 1
ATOM 1316 O O . CYS A 1 170 ? -2.414 -0.191 -19.535 1.00 92.38 170 CYS A O 1
ATOM 1318 N N . ALA A 1 171 ? -0.916 -1.379 -18.334 1.00 93.94 171 ALA A N 1
ATOM 1319 C CA . ALA A 1 171 ? -0.980 -0.505 -17.177 1.00 93.94 171 ALA A CA 1
ATOM 1320 C C . ALA A 1 171 ? -0.272 0.822 -17.455 1.00 93.94 171 ALA A C 1
ATOM 1322 O O . ALA A 1 171 ? 0.746 0.882 -18.144 1.00 93.94 171 ALA A O 1
ATOM 1323 N N . LYS A 1 172 ? -0.793 1.898 -16.868 1.00 93.81 172 LYS A N 1
ATOM 1324 C CA . LYS A 1 172 ? -0.022 3.121 -16.664 1.00 93.81 172 LYS A CA 1
ATOM 1325 C C . LYS A 1 172 ? 0.653 3.025 -15.302 1.00 93.81 172 LYS A C 1
ATOM 1327 O O . LYS A 1 172 ? -0.020 3.182 -14.280 1.00 93.81 172 LYS A O 1
ATOM 1332 N N . LEU A 1 173 ? 1.952 2.746 -15.310 1.00 94.56 173 LEU A N 1
ATOM 1333 C CA . LEU A 1 173 ? 2.759 2.601 -14.105 1.00 94.56 173 LEU A CA 1
ATOM 1334 C C . LEU A 1 173 ? 3.269 3.964 -13.626 1.00 94.56 173 LEU A C 1
ATOM 1336 O O . LEU A 1 173 ? 3.858 4.736 -14.390 1.00 94.56 173 LEU A O 1
ATOM 1340 N N . VAL A 1 174 ? 3.040 4.242 -12.349 1.00 95.50 174 VAL A N 1
ATOM 1341 C CA . VAL A 1 174 ? 3.540 5.416 -11.638 1.00 95.50 174 VAL A CA 1
ATOM 1342 C C . VAL A 1 174 ? 4.352 4.926 -10.445 1.00 95.50 174 VAL A C 1
ATOM 1344 O O . VAL A 1 174 ? 3.928 4.021 -9.735 1.00 95.50 174 VAL A O 1
ATOM 1347 N N . GLY A 1 175 ? 5.519 5.518 -10.231 1.00 94.88 175 GLY A N 1
ATOM 1348 C CA . GLY A 1 175 ? 6.391 5.232 -9.100 1.00 94.88 175 GLY A CA 1
ATOM 1349 C C . GLY A 1 175 ? 6.430 6.398 -8.118 1.00 94.88 175 GLY A C 1
ATOM 1350 O O . GLY A 1 175 ? 6.495 7.550 -8.548 1.00 94.88 175 GLY A O 1
ATOM 1351 N N . LEU A 1 176 ? 6.430 6.119 -6.816 1.00 95.75 176 LEU A N 1
ATOM 1352 C CA . LEU A 1 176 ? 6.744 7.087 -5.763 1.00 95.75 176 LEU A CA 1
ATOM 1353 C C . LEU A 1 176 ? 8.042 6.662 -5.072 1.00 95.75 176 LEU A C 1
ATOM 1355 O O . LEU A 1 176 ? 8.081 5.627 -4.415 1.00 95.75 176 LEU A O 1
ATOM 1359 N N . GLU A 1 177 ? 9.095 7.463 -5.204 1.00 93.94 177 GLU A N 1
ATOM 1360 C CA . GLU A 1 177 ? 10.423 7.146 -4.670 1.00 93.94 177 GLU A CA 1
ATOM 1361 C C . GLU A 1 177 ? 10.968 8.306 -3.834 1.00 93.94 177 GLU A C 1
ATOM 1363 O O . GLU A 1 177 ? 10.986 9.458 -4.268 1.00 93.94 177 GLU A O 1
ATOM 1368 N N . TYR A 1 178 ? 11.459 8.005 -2.635 1.00 93.12 178 TYR A N 1
ATOM 1369 C CA . TYR A 1 178 ? 12.042 9.007 -1.748 1.00 93.12 178 TYR A CA 1
ATOM 1370 C C . TYR A 1 178 ? 13.447 9.421 -2.206 1.00 93.12 178 TYR A C 1
ATOM 1372 O O . TYR A 1 178 ? 13.811 10.601 -2.177 1.00 93.12 178 TYR A O 1
ATOM 1380 N N . ASN A 1 179 ? 14.256 8.458 -2.648 1.00 88.75 179 ASN A N 1
ATOM 1381 C CA . ASN A 1 179 ? 15.648 8.676 -3.001 1.00 88.75 179 ASN A CA 1
ATOM 1382 C C . ASN A 1 179 ? 15.818 9.050 -4.481 1.00 88.75 179 ASN A C 1
ATOM 1384 O O . ASN A 1 179 ? 15.802 8.201 -5.370 1.00 88.75 179 ASN A O 1
ATOM 1388 N N . VAL A 1 180 ? 16.133 10.322 -4.741 1.00 84.50 180 VAL A N 1
ATOM 1389 C CA . VAL A 1 180 ? 16.441 10.855 -6.087 1.00 84.50 180 VAL A CA 1
ATOM 1390 C C . VAL A 1 180 ? 17.546 10.070 -6.814 1.00 84.50 180 VAL A C 1
ATOM 1392 O O . VAL A 1 180 ? 17.578 10.025 -8.041 1.00 84.50 180 VAL A O 1
ATOM 1395 N N . GLY A 1 181 ? 18.486 9.454 -6.092 1.00 85.69 181 GLY A N 1
ATOM 1396 C CA . GLY A 1 181 ? 19.521 8.615 -6.702 1.00 85.69 181 GLY A CA 1
ATOM 1397 C C . GLY A 1 181 ? 18.947 7.377 -7.394 1.00 85.69 181 GLY A C 1
ATOM 1398 O O . GLY A 1 181 ? 19.413 7.007 -8.473 1.00 85.69 181 GLY A O 1
ATOM 1399 N N . ASN A 1 182 ? 17.897 6.797 -6.812 1.00 82.62 182 ASN A N 1
ATOM 1400 C CA . ASN A 1 182 ? 17.224 5.609 -7.323 1.00 82.62 182 ASN A CA 1
ATOM 1401 C C . ASN A 1 182 ? 16.332 5.925 -8.532 1.00 82.62 182 ASN A C 1
ATOM 1403 O O . ASN A 1 182 ? 16.051 5.045 -9.331 1.00 82.62 182 ASN A O 1
ATOM 1407 N N . THR A 1 183 ? 15.980 7.188 -8.790 1.00 83.50 183 THR A N 1
ATOM 1408 C CA . THR A 1 183 ? 15.145 7.548 -9.953 1.00 83.50 183 THR A CA 1
ATOM 1409 C C . THR A 1 183 ? 15.899 7.578 -11.288 1.00 83.50 183 THR A C 1
ATOM 1411 O O . THR A 1 183 ? 15.361 8.042 -12.290 1.00 83.50 183 THR A O 1
ATOM 1414 N N . LYS A 1 184 ? 17.169 7.155 -11.316 1.00 83.75 184 LYS A N 1
ATOM 1415 C CA . LYS A 1 184 ? 18.030 7.155 -12.515 1.00 83.75 184 LYS A CA 1
ATOM 1416 C C . LYS A 1 184 ? 18.349 5.753 -13.039 1.00 83.75 184 LYS A C 1
ATOM 1418 O O . LYS A 1 184 ? 19.183 5.624 -13.933 1.00 83.75 184 LYS A O 1
ATOM 1423 N N . ASN A 1 185 ? 17.748 4.714 -12.463 1.00 84.19 185 ASN A N 1
ATOM 1424 C CA . ASN A 1 185 ? 17.942 3.338 -12.911 1.00 84.19 185 ASN A CA 1
ATOM 1425 C C . ASN A 1 185 ? 17.063 3.012 -14.138 1.00 84.19 185 ASN A C 1
ATOM 1427 O O . ASN A 1 185 ? 16.190 3.791 -14.529 1.00 84.19 185 ASN A O 1
ATOM 1431 N N . GLU A 1 186 ? 17.320 1.862 -14.766 1.00 86.31 186 GLU A N 1
ATOM 1432 C CA . GLU A 1 186 ? 16.611 1.452 -15.981 1.00 86.31 186 GLU A CA 1
ATOM 1433 C C . GLU A 1 186 ? 15.099 1.343 -15.751 1.00 86.31 186 GLU A C 1
ATOM 1435 O O . GLU A 1 186 ? 14.338 1.901 -16.536 1.00 86.31 186 GLU A O 1
ATOM 1440 N N . GLY A 1 187 ? 14.654 0.712 -14.663 1.00 86.12 187 GLY A N 1
ATOM 1441 C CA . GLY A 1 187 ? 13.229 0.547 -14.365 1.00 86.12 187 GLY A CA 1
ATOM 1442 C C . GLY A 1 187 ? 12.497 1.866 -14.128 1.00 86.12 187 GLY A C 1
ATOM 1443 O O . GLY A 1 187 ? 11.476 2.129 -14.758 1.00 86.12 187 GLY A O 1
ATOM 1444 N N . ALA A 1 188 ? 13.067 2.747 -13.307 1.00 85.19 188 ALA A N 1
ATOM 1445 C CA . ALA A 1 188 ? 12.528 4.077 -13.036 1.00 85.19 188 ALA A CA 1
ATOM 1446 C C . ALA A 1 188 ? 12.440 4.944 -14.302 1.00 85.19 188 ALA A C 1
ATOM 1448 O O . ALA A 1 188 ? 11.578 5.814 -14.385 1.00 85.19 188 ALA A O 1
ATOM 1449 N N . SER A 1 189 ? 13.298 4.703 -15.303 1.00 85.88 189 SER A N 1
ATOM 1450 C CA . SER A 1 189 ? 13.235 5.391 -16.601 1.00 85.88 189 SER A CA 1
ATOM 1451 C C . SER A 1 189 ? 12.106 4.898 -17.516 1.00 85.88 189 SER A C 1
ATOM 1453 O O . SER A 1 189 ? 11.752 5.592 -18.470 1.00 85.88 189 SER A O 1
ATOM 1455 N N . LYS A 1 190 ? 11.550 3.708 -17.250 1.00 85.75 190 LYS A N 1
ATOM 1456 C CA . LYS A 1 190 ? 10.425 3.137 -18.010 1.00 85.75 190 LYS A CA 1
ATOM 1457 C C . LYS A 1 190 ? 9.074 3.617 -17.505 1.00 85.75 190 LYS A C 1
ATOM 1459 O O . LYS A 1 190 ? 8.124 3.643 -18.280 1.00 85.75 190 LYS A O 1
ATOM 1464 N N . ILE A 1 191 ? 8.997 4.022 -16.240 1.00 89.44 191 ILE A N 1
ATOM 1465 C CA . ILE A 1 191 ? 7.748 4.429 -15.601 1.00 89.44 191 ILE A CA 1
ATOM 1466 C C . ILE A 1 191 ? 7.783 5.900 -15.197 1.00 89.44 191 ILE A C 1
ATOM 1468 O O . ILE A 1 191 ? 8.839 6.523 -15.078 1.00 89.44 191 ILE A O 1
ATOM 1472 N N . GLN A 1 192 ? 6.613 6.482 -14.959 1.00 89.94 192 GLN A N 1
ATOM 1473 C CA . GLN A 1 192 ? 6.554 7.842 -14.445 1.00 89.94 192 GLN A CA 1
ATOM 1474 C C . GLN A 1 192 ? 6.938 7.857 -12.966 1.00 89.94 192 GLN A C 1
ATOM 1476 O O . GLN A 1 192 ? 6.131 7.497 -12.116 1.00 89.94 192 GLN A O 1
ATOM 1481 N N . THR A 1 193 ? 8.148 8.313 -12.653 1.00 92.50 193 THR A N 1
ATOM 1482 C CA . THR A 1 193 ? 8.632 8.386 -11.270 1.00 92.50 193 THR A CA 1
ATOM 1483 C C . THR A 1 193 ? 8.414 9.775 -10.676 1.00 92.50 193 THR A C 1
ATOM 1485 O O . THR A 1 193 ? 8.857 10.781 -11.235 1.00 92.50 193 THR A O 1
ATOM 1488 N N . ILE A 1 194 ? 7.763 9.830 -9.519 1.00 93.81 1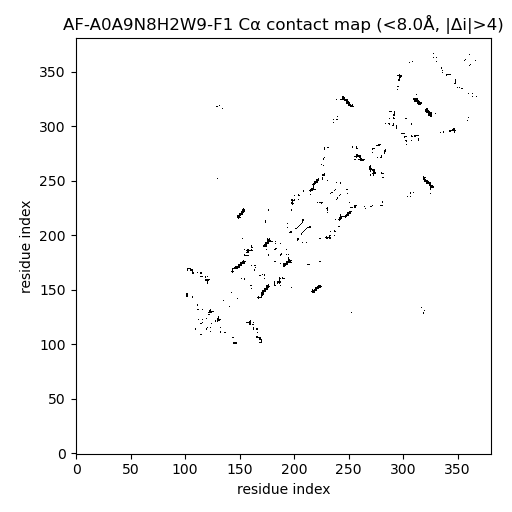94 ILE A N 1
ATOM 1489 C CA . ILE A 1 194 ? 7.565 11.030 -8.711 1.00 93.81 194 ILE A CA 1
ATOM 1490 C C . ILE A 1 194 ? 8.459 10.922 -7.477 1.00 93.81 194 ILE A C 1
ATOM 1492 O O . ILE A 1 194 ? 8.437 9.920 -6.765 1.00 93.81 194 ILE A O 1
ATOM 1496 N N . VAL A 1 195 ? 9.248 11.965 -7.221 1.00 94.06 195 VAL A N 1
ATOM 1497 C CA . VAL A 1 195 ? 10.109 12.028 -6.037 1.00 94.06 195 VAL A CA 1
ATOM 1498 C C . VAL A 1 195 ? 9.323 12.573 -4.852 1.00 94.06 195 VAL A C 1
ATOM 1500 O O . VAL A 1 195 ? 8.794 13.684 -4.931 1.00 94.06 195 VAL A O 1
ATOM 1503 N N . GLY A 1 196 ? 9.317 11.849 -3.735 1.00 94.88 196 GLY A N 1
ATOM 1504 C CA . GLY A 1 196 ? 8.793 12.363 -2.474 1.00 94.88 196 GLY A CA 1
ATOM 1505 C C . GLY A 1 196 ? 8.684 11.333 -1.357 1.00 94.88 196 GLY A C 1
ATOM 1506 O O . GLY A 1 196 ? 9.009 10.164 -1.524 1.00 94.88 196 GLY A O 1
ATOM 1507 N N . ASP A 1 197 ? 8.242 11.798 -0.191 1.00 96.19 197 ASP A N 1
ATOM 1508 C CA . ASP A 1 197 ? 8.153 10.995 1.029 1.00 96.19 197 ASP A CA 1
ATOM 1509 C C . ASP A 1 197 ? 6.723 10.494 1.254 1.00 96.19 197 ASP A C 1
ATOM 1511 O O . ASP A 1 197 ? 5.807 11.290 1.477 1.00 96.19 197 ASP A O 1
ATOM 1515 N N . GLN A 1 198 ? 6.532 9.172 1.252 1.00 97.44 198 GLN A N 1
ATOM 1516 C CA . GLN A 1 198 ? 5.236 8.552 1.544 1.00 97.44 198 GLN A CA 1
ATOM 1517 C C . GLN A 1 198 ? 4.758 8.822 2.987 1.00 97.44 198 GLN A C 1
ATOM 1519 O O . GLN A 1 198 ? 3.566 8.743 3.273 1.00 97.44 198 GLN A O 1
ATOM 1524 N N . GLY A 1 199 ? 5.677 9.123 3.910 1.00 97.31 199 GLY A N 1
ATOM 1525 C CA . GLY A 1 199 ? 5.371 9.489 5.293 1.00 97.31 199 GLY A CA 1
ATOM 1526 C C . GLY A 1 199 ? 4.922 10.937 5.460 1.00 97.31 199 GLY A C 1
ATOM 1527 O O . GLY A 1 199 ? 4.492 11.326 6.544 1.00 97.31 199 GLY A O 1
ATOM 1528 N N . ASN A 1 200 ? 4.995 11.751 4.405 1.00 97.88 200 ASN A N 1
ATOM 1529 C CA . ASN A 1 200 ? 4.579 13.142 4.443 1.00 97.88 200 ASN A CA 1
ATOM 1530 C C . ASN A 1 200 ? 3.150 13.290 3.898 1.00 97.88 200 ASN A C 1
ATOM 1532 O O . ASN A 1 200 ? 2.922 13.416 2.695 1.00 97.88 200 ASN A O 1
ATOM 1536 N N . ALA A 1 201 ? 2.176 13.322 4.812 1.00 96.75 201 ALA A N 1
ATOM 1537 C CA . ALA A 1 201 ? 0.761 13.449 4.468 1.00 96.75 201 ALA A CA 1
ATOM 1538 C C . ALA A 1 201 ? 0.441 14.709 3.643 1.00 96.75 201 ALA A C 1
ATOM 1540 O O . ALA A 1 201 ? -0.450 14.664 2.799 1.00 96.75 201 ALA A O 1
ATOM 1541 N N . GLU A 1 202 ? 1.143 15.820 3.882 1.00 96.50 202 GLU A N 1
ATOM 1542 C CA . GLU A 1 202 ? 0.926 17.068 3.144 1.00 96.50 202 GLU A CA 1
ATOM 1543 C C . GLU A 1 202 ? 1.415 16.937 1.703 1.00 96.50 202 GLU A C 1
ATOM 1545 O O . GLU A 1 202 ? 0.681 17.262 0.773 1.00 96.50 202 GLU A O 1
ATOM 1550 N N . PHE A 1 203 ? 2.616 16.382 1.512 1.00 96.75 203 PHE A N 1
ATOM 1551 C CA . PHE A 1 203 ? 3.143 16.063 0.185 1.00 96.75 203 PHE A CA 1
ATOM 1552 C C . PHE A 1 203 ? 2.191 15.137 -0.582 1.00 96.75 203 PHE A C 1
ATOM 1554 O O . PHE A 1 203 ? 1.876 15.412 -1.739 1.00 96.75 203 PHE A O 1
ATOM 1561 N N . LEU A 1 204 ? 1.698 14.073 0.064 1.00 97.12 204 LEU A N 1
ATOM 1562 C CA . LEU A 1 204 ? 0.766 13.146 -0.573 1.00 97.12 204 LEU A CA 1
ATOM 1563 C C . LEU A 1 204 ? -0.536 13.846 -0.989 1.00 97.12 204 LEU A C 1
ATOM 1565 O O . LEU A 1 204 ? -1.010 13.646 -2.104 1.00 97.12 204 LEU A O 1
ATOM 1569 N N . LYS A 1 205 ? -1.105 14.685 -0.115 1.00 94.19 205 LYS A N 1
ATOM 1570 C CA . LYS A 1 205 ? -2.370 15.394 -0.368 1.00 94.19 205 LYS A CA 1
ATOM 1571 C C . LYS A 1 205 ? -2.262 16.486 -1.423 1.00 94.19 205 LYS A C 1
ATOM 1573 O O . LYS A 1 205 ? -3.239 16.704 -2.123 1.00 94.19 205 LYS A O 1
ATOM 1578 N N . THR A 1 206 ? -1.110 17.141 -1.540 1.00 90.62 206 THR A N 1
ATOM 1579 C CA . THR A 1 206 ? -0.928 18.305 -2.417 1.00 90.62 206 THR A CA 1
ATOM 1580 C C . THR A 1 206 ? -0.058 17.960 -3.621 1.00 90.62 206 THR A C 1
ATOM 1582 O O . THR A 1 206 ? -0.568 17.660 -4.698 1.00 90.62 206 THR A O 1
ATOM 1585 N N . SER A 1 207 ? 1.262 17.944 -3.454 1.00 90.19 207 SER A N 1
ATOM 1586 C CA . SER A 1 207 ? 2.232 17.746 -4.532 1.00 90.19 207 SER A CA 1
ATOM 1587 C C . SER A 1 207 ? 1.9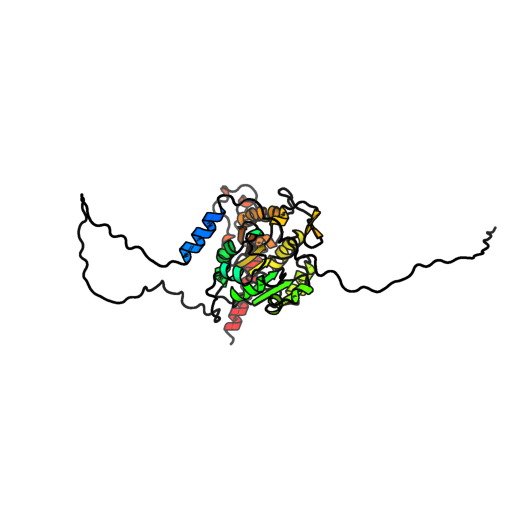99 16.455 -5.318 1.00 90.19 207 SER A C 1
ATOM 1589 O O . SER A 1 207 ? 2.095 16.455 -6.543 1.00 90.19 207 SER A O 1
ATOM 1591 N N . PHE A 1 208 ? 1.672 15.359 -4.631 1.00 93.25 208 PHE A N 1
ATOM 1592 C CA . PHE A 1 208 ? 1.403 14.082 -5.283 1.00 93.25 208 PHE A CA 1
ATOM 1593 C C . PHE A 1 208 ? -0.003 14.052 -5.903 1.00 93.25 208 PHE A C 1
ATOM 1595 O O . PHE A 1 208 ? -0.129 13.900 -7.116 1.00 93.25 208 PHE A O 1
ATOM 1602 N N . LEU A 1 209 ? -1.069 14.231 -5.119 1.00 90.62 209 LEU A N 1
ATOM 1603 C CA . LEU A 1 209 ? -2.442 14.065 -5.616 1.00 90.62 209 LEU A CA 1
ATOM 1604 C C . LEU A 1 209 ? -2.939 15.191 -6.537 1.00 90.62 209 LEU A C 1
ATOM 1606 O O . LEU A 1 209 ? -3.646 14.910 -7.502 1.00 90.62 209 LEU A O 1
ATOM 1610 N N . GLU A 1 210 ? -2.613 16.450 -6.242 1.00 80.25 210 GLU A N 1
ATOM 1611 C CA . GLU A 1 210 ? -3.179 17.617 -6.940 1.00 80.25 210 GLU A CA 1
ATOM 1612 C C . GLU A 1 210 ? -2.283 18.119 -8.072 1.00 80.25 210 GLU A C 1
ATOM 1614 O O . GLU A 1 210 ? -2.777 18.585 -9.099 1.00 80.25 210 GLU A O 1
ATOM 1619 N N . GLN A 1 211 ? -0.964 18.055 -7.879 1.00 66.88 211 GLN A N 1
ATOM 1620 C CA . GLN A 1 211 ? 0.011 18.675 -8.785 1.00 66.88 211 GLN A CA 1
ATOM 1621 C C . GLN A 1 211 ? 0.744 17.664 -9.669 1.00 66.88 211 GLN A C 1
ATOM 1623 O O . GLN A 1 211 ? 1.544 18.053 -10.521 1.00 66.88 211 GLN A O 1
ATOM 1628 N N . SER A 1 212 ? 0.471 16.373 -9.489 1.00 68.19 212 SER A N 1
ATOM 1629 C CA . SER A 1 212 ? 1.077 15.309 -10.277 1.00 68.19 212 SER A CA 1
ATOM 1630 C C . SER A 1 212 ? 0.033 14.295 -10.738 1.00 68.19 212 SER A C 1
ATOM 1632 O O . SER A 1 212 ? -1.170 14.443 -10.536 1.00 68.19 212 SER A O 1
ATOM 1634 N N . GLU A 1 213 ? 0.497 13.228 -11.370 1.00 78.38 213 GLU A N 1
ATOM 1635 C CA . GLU A 1 213 ? -0.335 12.109 -11.789 1.00 78.38 213 GLU A CA 1
ATOM 1636 C C . GLU A 1 213 ? -0.774 11.179 -10.630 1.00 78.38 213 GLU A C 1
ATOM 1638 O O . GLU A 1 213 ? -1.219 10.061 -10.880 1.00 78.38 213 GLU A O 1
ATOM 1643 N N . GLY A 1 214 ? -0.691 11.613 -9.371 1.00 81.00 214 GLY A N 1
ATOM 1644 C CA . GLY A 1 214 ? -0.769 10.783 -8.162 1.00 81.00 214 GLY A CA 1
ATOM 1645 C C . GLY A 1 214 ? -2.143 10.250 -7.732 1.00 81.00 214 GLY A C 1
ATOM 1646 O O . GLY A 1 214 ? -2.348 10.038 -6.542 1.00 81.00 214 GLY A O 1
ATOM 1647 N N . GLY A 1 215 ? -3.092 9.996 -8.638 1.00 91.62 215 GLY A N 1
ATOM 1648 C CA . GLY A 1 215 ? -4.421 9.484 -8.265 1.00 91.62 215 GLY A CA 1
ATOM 1649 C C . GLY A 1 215 ? -5.130 8.662 -9.339 1.00 91.62 215 GLY A C 1
ATOM 1650 O O . GLY A 1 215 ? -4.627 8.488 -10.446 1.00 91.62 215 GLY A O 1
ATOM 1651 N N . ASN A 1 216 ? -6.344 8.200 -9.025 1.00 94.00 216 ASN A N 1
ATOM 1652 C CA . ASN A 1 216 ? -7.158 7.295 -9.848 1.00 94.00 216 ASN A CA 1
ATOM 1653 C C . ASN A 1 216 ? -6.472 5.949 -10.133 1.00 94.00 216 ASN A C 1
ATOM 1655 O O . ASN A 1 216 ? -6.513 5.462 -11.264 1.00 94.00 216 ASN A O 1
ATOM 1659 N N . PHE A 1 217 ? -5.813 5.381 -9.126 1.00 97.62 217 PHE A N 1
ATOM 1660 C CA . PHE A 1 217 ? -5.163 4.077 -9.215 1.00 97.62 217 PHE A CA 1
ATOM 1661 C C . PHE A 1 217 ? -6.167 2.949 -9.018 1.00 97.62 217 PHE A C 1
ATOM 1663 O O . PHE A 1 217 ? -7.048 3.040 -8.171 1.00 97.62 217 PHE A O 1
ATOM 1670 N N . ASP A 1 218 ? -6.007 1.859 -9.752 1.00 98.19 218 ASP A N 1
ATOM 1671 C CA . ASP A 1 218 ? -6.763 0.620 -9.547 1.00 98.19 218 ASP A CA 1
ATOM 1672 C C . ASP A 1 218 ? -5.955 -0.386 -8.718 1.00 98.19 218 ASP A C 1
ATOM 1674 O O . ASP A 1 218 ? -6.514 -1.279 -8.079 1.00 98.19 218 ASP A O 1
ATOM 1678 N N . LEU A 1 219 ? -4.633 -0.209 -8.698 1.00 98.62 219 LEU A N 1
ATOM 1679 C CA . LEU A 1 219 ? -3.694 -0.992 -7.914 1.00 98.62 219 LEU A CA 1
ATOM 1680 C C . LEU A 1 219 ? -2.655 -0.070 -7.269 1.00 98.62 219 LEU A C 1
ATOM 1682 O O . LEU A 1 219 ? -2.042 0.747 -7.952 1.00 98.62 219 LEU A O 1
ATOM 1686 N N . ILE A 1 220 ? -2.443 -0.210 -5.966 1.00 98.75 220 ILE A N 1
ATOM 1687 C CA . ILE A 1 220 ? -1.349 0.435 -5.236 1.00 98.75 220 ILE A CA 1
ATOM 1688 C C . ILE A 1 220 ? -0.554 -0.659 -4.529 1.00 98.75 220 ILE A C 1
ATOM 1690 O O . ILE A 1 220 ? -1.142 -1.468 -3.814 1.00 98.75 220 ILE A O 1
ATOM 1694 N N . VAL A 1 221 ? 0.760 -0.679 -4.728 1.00 98.19 221 VAL A N 1
ATOM 1695 C CA . VAL A 1 221 ? 1.708 -1.533 -4.006 1.00 98.19 221 VAL A CA 1
ATOM 1696 C C . VAL A 1 221 ? 2.619 -0.634 -3.182 1.00 98.19 221 VAL A C 1
ATOM 1698 O O . VAL A 1 221 ? 3.328 0.207 -3.731 1.00 98.19 221 VAL A O 1
ATOM 1701 N N . ASP A 1 222 ? 2.554 -0.786 -1.866 1.00 98.38 222 ASP A N 1
ATOM 1702 C CA . ASP A 1 222 ? 3.371 -0.081 -0.888 1.00 98.38 222 ASP A CA 1
ATOM 1703 C C . ASP A 1 222 ? 4.540 -0.970 -0.453 1.00 98.38 222 ASP A C 1
ATOM 1705 O O . ASP A 1 222 ? 4.382 -1.835 0.411 1.00 98.38 222 ASP A O 1
ATOM 1709 N N . ASP A 1 223 ? 5.685 -0.755 -1.099 1.00 95.81 223 ASP A N 1
ATOM 1710 C CA . ASP A 1 223 ? 6.974 -1.427 -0.891 1.00 95.81 223 ASP A CA 1
ATOM 1711 C C . ASP A 1 223 ? 8.071 -0.381 -0.591 1.00 95.81 223 ASP A C 1
ATOM 1713 O O . ASP A 1 223 ? 9.174 -0.390 -1.132 1.00 95.81 223 ASP A O 1
ATOM 1717 N N . GLY A 1 224 ? 7.709 0.633 0.201 1.00 95.19 224 GLY A N 1
ATOM 1718 C CA . GLY A 1 224 ? 8.557 1.796 0.443 1.00 95.19 224 GLY A CA 1
ATOM 1719 C C . GLY A 1 224 ? 9.456 1.677 1.676 1.00 95.19 224 GLY A C 1
ATOM 1720 O O . GLY A 1 224 ? 10.343 0.842 1.750 1.00 95.19 224 GLY A O 1
ATOM 1721 N N . GLY A 1 225 ? 9.307 2.585 2.644 1.00 94.69 225 GLY A N 1
ATOM 1722 C CA . GLY A 1 225 ? 10.245 2.673 3.778 1.00 94.69 225 GLY A CA 1
ATOM 1723 C C . GLY A 1 225 ? 10.001 1.681 4.926 1.00 94.69 225 GLY A C 1
ATOM 1724 O O . GLY A 1 225 ? 10.862 1.526 5.791 1.00 94.69 225 GLY A O 1
ATOM 1725 N N . HIS A 1 226 ? 8.838 1.021 4.948 1.00 95.62 226 HIS A N 1
ATOM 1726 C CA . HIS A 1 226 ? 8.407 0.006 5.929 1.00 95.62 226 HIS A CA 1
ATOM 1727 C C . HIS A 1 226 ? 8.392 0.439 7.411 1.00 95.62 226 HIS A C 1
ATOM 1729 O O . HIS A 1 226 ? 8.117 -0.377 8.295 1.00 95.62 226 HIS A O 1
ATOM 1735 N N . HIS A 1 227 ? 8.643 1.716 7.728 1.00 96.50 227 HIS A N 1
ATOM 1736 C CA . HIS A 1 227 ? 8.302 2.268 9.041 1.00 96.50 227 HIS A CA 1
ATOM 1737 C C . HIS A 1 227 ? 6.780 2.341 9.178 1.00 96.50 227 HIS A C 1
ATOM 1739 O O . HIS A 1 227 ? 6.087 2.791 8.261 1.00 96.50 227 HIS A O 1
ATOM 1745 N N . TYR A 1 228 ? 6.247 1.964 10.345 1.00 95.62 228 TYR A N 1
ATOM 1746 C CA . TYR A 1 228 ? 4.792 1.934 10.534 1.00 95.62 228 TYR A CA 1
ATOM 1747 C C . TYR A 1 228 ? 4.152 3.314 10.309 1.00 95.62 228 TYR A C 1
ATOM 1749 O O . TYR A 1 228 ? 3.036 3.382 9.802 1.00 95.62 228 TYR A O 1
ATOM 1757 N N . GLU A 1 229 ? 4.835 4.419 10.647 1.00 96.25 229 GLU A N 1
ATOM 1758 C CA . GLU A 1 229 ? 4.328 5.770 10.386 1.00 96.25 229 GLU A CA 1
ATOM 1759 C C . GLU A 1 229 ? 4.140 6.032 8.889 1.00 96.25 229 GLU A C 1
ATOM 1761 O O . GLU A 1 229 ? 3.151 6.649 8.488 1.00 96.25 229 GLU A O 1
ATOM 1766 N N . GLN A 1 230 ? 5.075 5.558 8.065 1.00 97.56 230 GLN A N 1
ATOM 1767 C CA . GLN A 1 230 ? 5.065 5.748 6.618 1.00 97.56 230 GLN A CA 1
ATOM 1768 C C . GLN A 1 230 ? 3.971 4.906 5.958 1.00 97.56 230 GLN A C 1
ATOM 1770 O O . GLN A 1 230 ? 3.143 5.452 5.226 1.00 97.56 230 GLN A O 1
ATOM 1775 N N . GLN A 1 231 ? 3.910 3.611 6.282 1.00 98.00 231 GLN A N 1
ATOM 1776 C CA . GLN A 1 231 ? 2.871 2.695 5.796 1.00 98.00 231 GLN A CA 1
ATOM 1777 C C . GLN A 1 231 ? 1.471 3.156 6.222 1.00 98.00 231 GLN A C 1
ATOM 1779 O O . GLN A 1 231 ? 0.535 3.170 5.426 1.00 98.00 231 GLN A O 1
ATOM 1784 N N . ARG A 1 232 ? 1.318 3.624 7.468 1.00 97.62 232 ARG A N 1
ATOM 1785 C CA . ARG A 1 232 ? 0.048 4.174 7.952 1.00 97.62 232 ARG A CA 1
ATOM 1786 C C . ARG A 1 232 ? -0.347 5.445 7.202 1.00 97.62 232 ARG A C 1
ATOM 1788 O O . ARG A 1 232 ? -1.492 5.562 6.778 1.00 97.62 232 ARG A O 1
ATOM 1795 N N . THR A 1 233 ? 0.576 6.394 7.059 1.00 98.25 233 THR A N 1
ATOM 1796 C CA . THR A 1 233 ? 0.295 7.688 6.417 1.00 98.25 233 THR A CA 1
ATOM 1797 C C . THR A 1 233 ? -0.103 7.507 4.956 1.00 98.25 233 THR A C 1
ATOM 1799 O O . THR A 1 233 ? -1.105 8.068 4.507 1.00 98.25 233 THR A O 1
ATOM 1802 N N . SER A 1 234 ? 0.657 6.696 4.223 1.00 98.44 234 SER A N 1
ATOM 1803 C CA . SER A 1 234 ? 0.373 6.386 2.823 1.00 98.44 234 SER A CA 1
ATOM 1804 C C . SER A 1 234 ? -0.935 5.612 2.659 1.00 98.44 234 SER A C 1
ATOM 1806 O O . SER A 1 234 ? -1.743 6.016 1.825 1.00 98.44 234 SER A O 1
ATOM 1808 N N . TYR A 1 235 ? -1.229 4.618 3.505 1.00 98.56 235 TYR A N 1
ATOM 1809 C CA . TYR A 1 235 ? -2.540 3.961 3.521 1.00 98.56 235 TYR A CA 1
ATOM 1810 C C . TYR A 1 235 ? -3.682 4.962 3.746 1.00 98.56 235 TYR A C 1
ATOM 1812 O O . TYR A 1 235 ? -4.572 5.063 2.903 1.00 98.56 235 TYR A O 1
ATOM 1820 N N . GLU A 1 236 ? -3.659 5.731 4.841 1.00 97.62 236 GLU A N 1
ATOM 1821 C CA . GLU A 1 236 ? -4.760 6.637 5.197 1.00 97.62 236 GLU A CA 1
ATOM 1822 C C . GLU A 1 236 ? -5.055 7.641 4.069 1.00 97.62 236 GLU A C 1
ATOM 1824 O O . GLU A 1 236 ? -6.218 7.884 3.742 1.00 97.62 236 GLU A O 1
ATOM 1829 N N . VAL A 1 237 ? -4.017 8.194 3.429 1.00 97.62 237 VAL A N 1
ATOM 1830 C CA . VAL A 1 237 ? -4.183 9.184 2.356 1.00 97.62 237 VAL A CA 1
ATOM 1831 C C . VAL A 1 237 ? -4.528 8.532 1.018 1.00 97.62 237 VAL A C 1
ATOM 1833 O O . VAL A 1 237 ? -5.506 8.918 0.372 1.00 97.62 237 VAL A O 1
ATOM 1836 N N . LEU A 1 238 ? -3.732 7.563 0.567 1.00 98.19 238 LEU A N 1
ATOM 1837 C CA . LEU A 1 238 ? -3.833 7.021 -0.786 1.00 98.19 238 LEU A CA 1
ATOM 1838 C C . LEU A 1 238 ? -5.014 6.064 -0.930 1.00 98.19 238 LEU A C 1
ATOM 1840 O O . LEU A 1 238 ? -5.691 6.090 -1.959 1.00 98.19 238 LEU A O 1
ATOM 1844 N N . PHE A 1 239 ? -5.332 5.279 0.102 1.00 98.00 239 PHE A N 1
ATOM 1845 C CA . PHE A 1 239 ? -6.518 4.426 0.077 1.00 98.00 239 PHE A CA 1
ATOM 1846 C C . PHE A 1 239 ? -7.794 5.266 -0.027 1.00 98.00 239 PHE A C 1
ATOM 1848 O O . P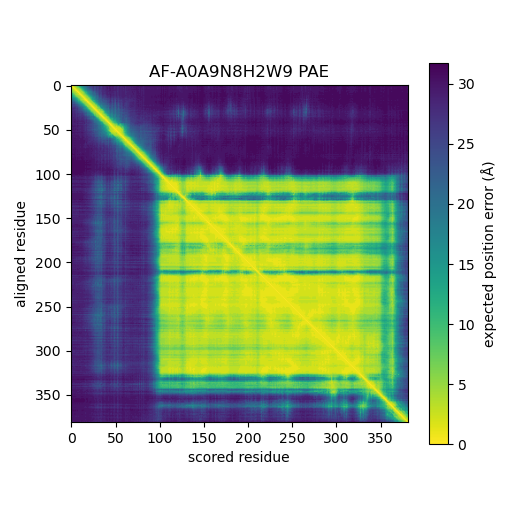HE A 1 239 ? -8.694 4.933 -0.798 1.00 98.00 239 PHE A O 1
ATOM 1855 N N . GLU A 1 240 ? -7.875 6.394 0.688 1.00 94.69 240 GLU A N 1
ATOM 1856 C CA . GLU A 1 240 ? -9.040 7.279 0.634 1.00 94.69 240 GLU A CA 1
ATOM 1857 C C . GLU A 1 240 ? -9.115 8.052 -0.691 1.00 94.69 240 GLU A C 1
ATOM 1859 O O . GLU A 1 240 ? -10.153 8.025 -1.362 1.00 94.69 240 GLU A O 1
ATOM 1864 N N . LYS A 1 241 ? -8.026 8.734 -1.068 1.00 94.75 241 LYS A N 1
ATOM 1865 C CA . LYS A 1 241 ? -8.031 9.772 -2.111 1.00 94.75 241 LYS A CA 1
ATOM 1866 C C . LYS A 1 241 ? -7.526 9.312 -3.478 1.00 94.75 241 LYS A C 1
ATOM 1868 O O . LYS A 1 241 ? -7.930 9.897 -4.478 1.00 94.75 241 LYS A O 1
ATOM 1873 N N . ALA A 1 242 ? -6.655 8.306 -3.530 1.00 96.19 242 ALA A N 1
ATOM 1874 C CA . ALA A 1 242 ? -5.953 7.915 -4.753 1.00 96.19 242 ALA A CA 1
ATOM 1875 C C . ALA A 1 242 ? -6.513 6.630 -5.379 1.00 96.19 242 ALA A C 1
ATOM 1877 O O . ALA A 1 242 ? -6.581 6.531 -6.602 1.00 96.19 242 ALA A O 1
ATOM 1878 N N . LEU A 1 243 ? -6.912 5.660 -4.552 1.00 97.81 243 LEU A N 1
ATOM 1879 C CA . LEU A 1 243 ? -7.403 4.355 -4.993 1.00 97.81 243 LEU A CA 1
ATOM 1880 C C . LEU A 1 243 ? -8.862 4.435 -5.470 1.00 97.81 243 LEU A C 1
ATOM 1882 O O . LEU A 1 243 ? -9.734 4.956 -4.768 1.00 97.81 243 LEU A O 1
ATOM 1886 N N . ASN A 1 244 ? -9.154 3.884 -6.640 1.00 95.56 244 ASN A N 1
ATOM 1887 C CA . ASN A 1 244 ? -10.497 3.796 -7.198 1.00 95.56 244 ASN A CA 1
ATOM 1888 C C . ASN A 1 244 ? -11.364 2.801 -6.404 1.00 95.56 244 ASN A C 1
ATOM 1890 O O . ASN A 1 244 ? -10.850 1.830 -5.843 1.00 95.56 244 ASN A O 1
ATOM 1894 N N . PRO A 1 245 ? -12.695 2.994 -6.357 1.00 93.81 245 PRO A N 1
ATOM 1895 C CA . PRO A 1 245 ? -13.618 1.968 -5.872 1.00 93.81 245 PRO A CA 1
ATOM 1896 C C . PRO A 1 245 ? -13.382 0.620 -6.573 1.00 93.81 245 PRO A C 1
ATOM 1898 O O . PRO A 1 245 ? -13.330 0.567 -7.798 1.00 93.81 245 PRO A O 1
ATOM 1901 N N . GLY A 1 246 ? -13.268 -0.469 -5.810 1.00 94.88 246 GLY A N 1
ATOM 1902 C CA . GLY A 1 246 ? -12.911 -1.800 -6.321 1.00 94.88 246 GLY A CA 1
ATOM 1903 C C . GLY A 1 246 ? -11.415 -2.029 -6.545 1.00 94.88 246 GLY A C 1
ATOM 1904 O O . GLY A 1 246 ? -11.026 -3.143 -6.895 1.00 94.88 246 GLY A O 1
ATOM 1905 N N . GLY A 1 247 ? -10.590 -1.000 -6.344 1.00 97.38 247 GLY A N 1
ATOM 1906 C CA . GLY A 1 247 ? -9.142 -1.097 -6.431 1.00 97.38 247 GLY A CA 1
ATOM 1907 C C . GLY A 1 247 ? -8.533 -1.897 -5.282 1.00 97.38 247 GLY A C 1
ATOM 1908 O O . GLY A 1 247 ? -9.146 -2.083 -4.225 1.00 97.38 247 GLY A O 1
ATOM 1909 N N . LEU A 1 248 ? -7.305 -2.359 -5.510 1.00 98.69 248 LEU A N 1
ATOM 1910 C CA . LEU A 1 248 ? -6.511 -3.141 -4.568 1.00 98.69 248 LEU A CA 1
ATOM 1911 C C . LEU A 1 248 ? -5.364 -2.291 -4.003 1.00 98.69 248 LEU A C 1
ATOM 1913 O O . LEU A 1 248 ? -4.611 -1.688 -4.763 1.00 98.69 248 LEU A O 1
ATOM 1917 N N . TYR A 1 249 ? -5.209 -2.284 -2.683 1.00 98.81 249 TYR A N 1
ATOM 1918 C CA . TYR A 1 249 ? -4.013 -1.798 -1.996 1.00 98.81 249 TYR A CA 1
ATOM 1919 C C . TYR A 1 249 ? -3.260 -2.992 -1.418 1.00 98.81 249 TYR A C 1
ATOM 1921 O O . TYR A 1 249 ? -3.853 -3.844 -0.752 1.00 98.81 249 TYR A O 1
ATOM 1929 N N . VAL A 1 250 ? -1.961 -3.042 -1.662 1.00 98.56 250 VAL A N 1
ATOM 1930 C CA . VAL A 1 250 ? -1.051 -4.069 -1.167 1.00 98.56 250 VAL A CA 1
ATOM 1931 C C . VAL A 1 250 ? 0.005 -3.396 -0.312 1.00 98.56 250 VAL A C 1
ATOM 1933 O O . VAL A 1 250 ? 0.578 -2.400 -0.733 1.00 98.56 250 VAL A O 1
ATOM 1936 N N . MET A 1 251 ? 0.256 -3.934 0.875 1.00 98.25 251 MET A N 1
ATOM 1937 C CA . MET A 1 251 ? 1.305 -3.462 1.778 1.00 98.25 251 MET A CA 1
ATOM 1938 C C . MET A 1 251 ? 2.312 -4.586 1.997 1.00 98.25 251 MET A C 1
ATOM 1940 O O . MET A 1 251 ? 1.948 -5.602 2.592 1.00 98.25 251 MET A O 1
ATOM 1944 N N . GLU A 1 252 ? 3.530 -4.416 1.485 1.00 96.75 252 GLU A N 1
ATOM 1945 C CA . GLU A 1 252 ? 4.646 -5.362 1.612 1.00 96.75 252 GLU A CA 1
ATOM 1946 C C . GLU A 1 252 ? 5.429 -5.127 2.918 1.00 96.75 252 GLU A C 1
ATOM 1948 O O . GLU A 1 252 ? 5.245 -4.119 3.608 1.00 96.75 252 GLU A O 1
ATOM 1953 N N . ASP A 1 253 ? 6.278 -6.090 3.271 1.00 95.06 253 ASP A N 1
ATOM 1954 C CA . ASP A 1 253 ? 7.271 -6.018 4.348 1.00 95.06 253 ASP A CA 1
ATOM 1955 C C . ASP A 1 253 ? 6.731 -5.527 5.702 1.00 95.06 253 ASP A C 1
ATOM 1957 O O . ASP A 1 253 ? 7.258 -4.650 6.392 1.00 95.06 253 ASP A O 1
ATOM 1961 N N . ILE A 1 254 ? 5.609 -6.131 6.099 1.00 96.19 254 ILE A N 1
ATOM 1962 C CA . ILE A 1 254 ? 4.946 -5.880 7.384 1.00 96.19 254 ILE A CA 1
ATOM 1963 C C . ILE A 1 254 ? 5.666 -6.543 8.568 1.00 96.19 254 ILE A C 1
ATOM 1965 O O . ILE A 1 254 ? 5.272 -6.321 9.718 1.00 96.19 254 ILE A O 1
ATOM 1969 N N . GLU A 1 255 ? 6.697 -7.364 8.343 1.00 95.62 255 GLU A N 1
ATOM 1970 C CA . GLU A 1 255 ? 7.462 -8.028 9.394 1.00 95.62 255 GLU A CA 1
ATOM 1971 C C . GLU A 1 255 ? 8.255 -7.044 10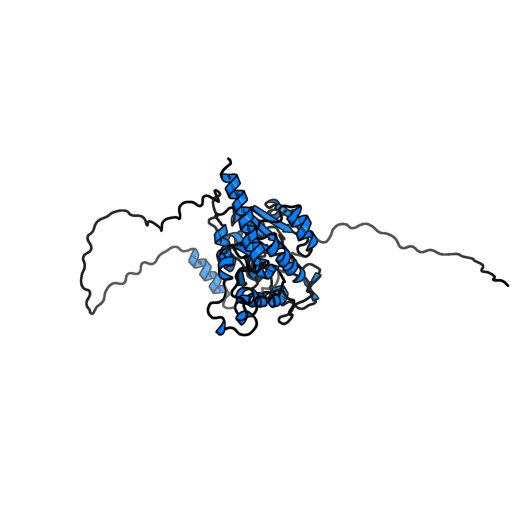.251 1.00 95.62 255 GLU A C 1
ATOM 1973 O O . GLU A 1 255 ? 8.532 -7.346 11.417 1.00 95.62 255 GLU A O 1
ATOM 1978 N N . THR A 1 256 ? 8.543 -5.848 9.729 1.00 96.19 256 THR A N 1
ATOM 1979 C CA . THR A 1 256 ? 9.110 -4.726 10.495 1.00 96.19 256 THR A CA 1
ATOM 1980 C C . THR A 1 256 ? 8.263 -4.380 11.725 1.00 96.19 256 THR A C 1
ATOM 1982 O O . THR A 1 256 ? 8.803 -3.967 12.754 1.00 96.19 256 THR A O 1
ATOM 1985 N N . SER A 1 257 ? 6.955 -4.675 11.700 1.00 97.38 257 SER A N 1
ATOM 1986 C CA . SER A 1 257 ? 6.057 -4.595 12.865 1.00 97.38 257 SER A CA 1
ATOM 1987 C C . SER A 1 257 ? 6.526 -5.450 14.046 1.00 97.38 257 SER A C 1
ATOM 1989 O O . SER A 1 257 ? 6.248 -5.132 15.201 1.00 97.38 257 SER A O 1
ATOM 1991 N N . TYR A 1 258 ? 7.236 -6.547 13.793 1.00 97.25 258 TYR A N 1
ATOM 1992 C CA . TYR A 1 258 ? 7.737 -7.451 14.828 1.00 97.25 258 TYR A CA 1
ATOM 1993 C C . TYR A 1 258 ? 9.166 -7.133 15.268 1.00 97.25 258 TYR A C 1
ATOM 1995 O O . TYR A 1 258 ? 9.649 -7.730 16.234 1.00 97.25 258 TYR A O 1
ATOM 2003 N N . TRP A 1 259 ? 9.854 -6.215 14.588 1.00 97.19 259 TRP A N 1
ATOM 2004 C CA . TRP A 1 259 ? 11.241 -5.895 14.900 1.00 97.19 259 TRP A CA 1
ATOM 2005 C C . TRP A 1 259 ? 11.363 -5.226 16.264 1.00 97.19 259 TRP A C 1
ATOM 2007 O O . TRP A 1 259 ? 10.463 -4.548 16.757 1.00 97.19 259 TRP A O 1
ATOM 2017 N N . LYS A 1 260 ? 12.522 -5.395 16.898 1.00 97.06 260 LYS A N 1
ATOM 2018 C CA . LYS A 1 260 ? 12.814 -4.708 18.154 1.00 97.06 260 LYS A CA 1
ATOM 2019 C C . LYS A 1 260 ? 12.862 -3.194 17.916 1.00 97.06 260 LYS A C 1
ATOM 2021 O O . LYS A 1 260 ? 13.557 -2.720 17.020 1.00 97.06 260 LYS A O 1
ATOM 2026 N N . LYS A 1 261 ? 12.194 -2.421 18.776 1.00 96.06 261 LYS A N 1
ATOM 2027 C CA . LYS A 1 261 ? 12.363 -0.961 18.818 1.00 96.06 261 LYS A CA 1
ATOM 2028 C C . LYS A 1 261 ? 13.851 -0.593 18.901 1.00 96.06 261 LYS A C 1
ATOM 2030 O O . LYS A 1 261 ? 14.579 -1.122 19.742 1.00 96.06 261 LYS A O 1
ATOM 2035 N N . GLY A 1 262 ? 14.283 0.337 1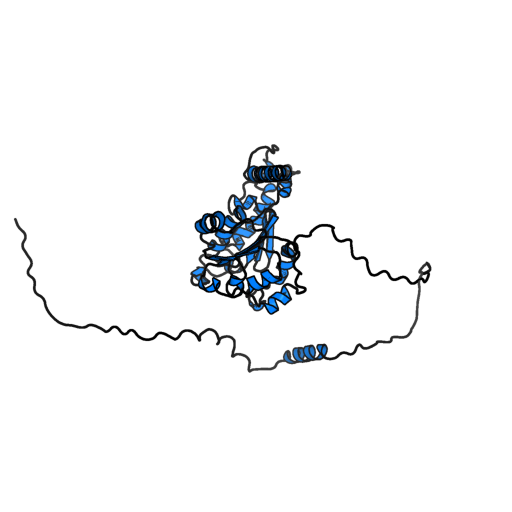8.055 1.00 96.06 262 GLY A N 1
ATOM 2036 C CA . GLY A 1 262 ? 15.676 0.766 17.940 1.00 96.06 262 GLY A CA 1
ATOM 2037 C C . GLY A 1 262 ? 16.497 0.010 16.892 1.00 96.06 262 GLY A C 1
ATOM 2038 O O . GLY A 1 262 ? 17.614 0.438 16.610 1.00 96.06 262 GLY A O 1
ATOM 2039 N N . THR A 1 263 ? 15.978 -1.070 16.294 1.00 97.00 263 THR A N 1
ATOM 2040 C CA . THR A 1 263 ? 16.619 -1.717 15.136 1.00 97.00 263 THR A CA 1
ATOM 2041 C C . THR A 1 263 ? 16.705 -0.727 13.976 1.00 97.00 263 THR A C 1
ATOM 2043 O O . THR A 1 263 ? 15.727 -0.048 13.679 1.00 97.00 263 THR A O 1
ATOM 2046 N N . GLY A 1 264 ? 17.869 -0.615 13.334 1.00 96.56 264 GLY A N 1
ATOM 2047 C CA . GLY A 1 264 ? 18.058 0.284 12.194 1.00 96.56 264 GLY A CA 1
ATOM 2048 C C . GLY A 1 264 ? 17.306 -0.190 10.949 1.00 96.56 264 GLY A C 1
ATOM 2049 O O . GLY A 1 264 ? 17.369 -1.368 10.612 1.00 96.56 264 GLY A O 1
ATOM 2050 N N . LEU A 1 265 ? 16.642 0.739 10.262 1.00 94.75 265 LEU A N 1
ATOM 2051 C CA . LEU A 1 265 ? 15.901 0.528 9.020 1.00 94.75 265 LEU A CA 1
ATOM 2052 C C . LEU A 1 265 ? 16.134 1.739 8.099 1.00 94.75 265 LEU A C 1
ATOM 2054 O O . LEU A 1 265 ? 15.782 2.864 8.442 1.00 94.75 265 LEU A O 1
ATOM 2058 N N . TYR A 1 266 ? 16.828 1.537 6.977 1.00 90.06 266 TYR A N 1
ATOM 2059 C CA . TYR A 1 266 ? 17.174 2.596 6.007 1.00 90.06 266 TYR A CA 1
ATOM 2060 C C . TYR A 1 266 ? 17.750 3.888 6.620 1.00 90.06 266 TYR A C 1
ATOM 2062 O O . TYR A 1 266 ? 17.425 5.004 6.222 1.00 90.06 266 TYR A O 1
ATOM 2070 N N . GLY A 1 267 ? 18.625 3.744 7.618 1.00 90.00 267 GLY A N 1
ATOM 2071 C CA . GLY A 1 267 ? 19.277 4.877 8.284 1.00 90.00 267 GLY A CA 1
ATOM 2072 C C . GLY A 1 267 ? 18.472 5.521 9.418 1.00 90.00 267 GLY A C 1
ATOM 2073 O O . GLY A 1 267 ? 19.002 6.411 10.079 1.00 90.00 267 GLY A O 1
ATOM 2074 N N . SER A 1 268 ? 17.256 5.042 9.704 1.00 93.19 268 SER A N 1
ATOM 2075 C CA . SER A 1 268 ? 16.438 5.483 10.842 1.00 93.19 268 SER A CA 1
ATOM 2076 C C . SER A 1 268 ? 15.976 4.297 11.697 1.00 93.19 268 SER A C 1
ATOM 2078 O O . SER A 1 268 ? 15.650 3.239 11.168 1.00 93.19 268 SER A O 1
ATOM 2080 N N . PRO A 1 269 ? 15.942 4.407 13.033 1.00 96.38 269 PRO A N 1
ATOM 2081 C CA . PRO A 1 269 ? 15.525 3.289 13.868 1.00 96.38 269 PRO A CA 1
ATOM 2082 C C . PRO A 1 269 ? 14.015 3.041 13.772 1.00 96.38 269 PRO A C 1
ATOM 2084 O O . PRO A 1 269 ? 13.227 3.983 13.725 1.00 96.38 269 PRO A O 1
ATOM 2087 N N . VAL A 1 270 ? 13.610 1.775 13.857 1.00 96.06 270 VAL A N 1
ATOM 2088 C CA . VAL A 1 270 ? 12.225 1.380 14.125 1.00 96.06 270 VAL A CA 1
ATOM 2089 C C . VAL A 1 270 ? 11.786 2.010 15.449 1.00 96.06 270 VAL A C 1
ATOM 2091 O O . VAL A 1 270 ? 12.348 1.737 16.516 1.00 96.06 270 VAL A O 1
ATOM 2094 N N . THR A 1 271 ? 10.783 2.876 15.389 1.00 95.06 271 THR A N 1
ATOM 2095 C CA . THR A 1 271 ? 10.258 3.653 16.525 1.00 95.06 271 THR A CA 1
ATOM 2096 C C . THR A 1 271 ? 9.305 2.832 17.395 1.00 95.06 271 THR A C 1
ATOM 2098 O O . THR A 1 271 ? 9.226 3.052 18.611 1.00 95.06 271 THR A O 1
ATOM 2101 N N . ARG A 1 272 ? 8.624 1.854 16.786 1.00 94.06 272 ARG A N 1
ATOM 2102 C CA . ARG A 1 272 ? 7.680 0.916 17.402 1.00 94.06 272 ARG A CA 1
ATOM 2103 C C . ARG A 1 272 ? 7.803 -0.457 16.764 1.00 94.06 272 ARG A C 1
ATOM 2105 O O . ARG A 1 272 ? 7.836 -0.555 15.546 1.00 94.06 272 ARG A O 1
ATOM 2112 N N . GLY A 1 273 ? 7.820 -1.500 17.580 1.00 94.81 273 GLY A N 1
ATOM 2113 C CA . GLY A 1 273 ? 7.855 -2.862 17.074 1.00 94.81 273 GLY A CA 1
ATOM 2114 C C . GLY A 1 273 ? 7.863 -3.903 18.185 1.00 94.81 273 GLY A C 1
ATOM 2115 O O . GLY A 1 273 ? 8.173 -3.605 19.343 1.00 94.81 273 GLY A O 1
ATOM 2116 N N . GLY A 1 274 ? 7.484 -5.120 17.812 1.00 95.88 274 GLY A N 1
ATOM 2117 C CA . GLY A 1 274 ? 7.310 -6.263 18.697 1.00 95.88 274 GLY A CA 1
ATOM 2118 C C . GLY A 1 274 ? 5.871 -6.772 18.680 1.00 95.88 274 GLY A C 1
ATOM 2119 O O . GLY A 1 274 ? 4.922 -6.015 18.496 1.00 95.88 274 GLY A O 1
ATOM 2120 N N . LEU A 1 275 ? 5.707 -8.077 18.915 1.00 95.75 275 LEU A N 1
ATOM 2121 C CA . LEU A 1 275 ? 4.430 -8.790 18.774 1.00 95.75 275 LEU A CA 1
ATOM 2122 C C . LEU A 1 275 ? 3.247 -8.122 19.498 1.00 95.75 275 LEU A C 1
ATOM 2124 O O . LEU A 1 275 ? 2.136 -8.122 18.976 1.00 95.75 275 LEU A O 1
ATOM 2128 N N . ALA A 1 276 ? 3.486 -7.550 20.680 1.00 95.38 276 ALA A N 1
ATOM 2129 C CA . ALA A 1 276 ? 2.457 -6.939 21.519 1.00 95.38 276 ALA A CA 1
ATOM 2130 C C . ALA A 1 276 ? 2.345 -5.408 21.376 1.00 95.38 276 ALA A C 1
ATOM 2132 O O . ALA A 1 276 ? 1.530 -4.809 22.071 1.00 95.38 276 ALA A O 1
ATOM 2133 N N . GLU A 1 277 ? 3.142 -4.753 20.522 1.00 97.06 277 GLU A N 1
ATOM 2134 C CA . GLU A 1 277 ? 3.084 -3.293 20.359 1.00 97.06 277 GLU A CA 1
ATOM 2135 C C . GLU A 1 277 ? 1.831 -2.900 19.554 1.00 97.06 277 GLU A C 1
ATOM 2137 O O . GLU A 1 277 ? 1.750 -3.209 18.357 1.00 97.06 277 GLU A O 1
ATOM 2142 N N . PRO A 1 278 ? 0.844 -2.220 20.168 1.00 95.69 278 PRO A N 1
ATOM 2143 C CA . PRO A 1 278 ? -0.476 -2.032 19.565 1.00 95.69 278 PRO A CA 1
ATOM 2144 C C . PRO A 1 278 ? -0.479 -1.073 18.370 1.00 95.69 278 PRO A C 1
ATOM 2146 O O . PRO A 1 278 ? -1.377 -1.148 17.538 1.00 95.69 278 PRO A O 1
ATOM 2149 N N . ALA A 1 279 ? 0.509 -0.181 18.271 1.00 92.88 279 ALA A N 1
ATOM 2150 C CA . ALA A 1 279 ? 0.586 0.809 17.198 1.00 92.88 279 ALA A CA 1
ATOM 2151 C C . ALA A 1 279 ? 1.353 0.324 15.953 1.00 92.88 279 ALA A C 1
ATOM 2153 O O . ALA A 1 279 ? 1.518 1.090 15.011 1.00 92.88 279 ALA A O 1
ATOM 2154 N N . THR A 1 280 ? 1.819 -0.926 15.928 1.00 96.69 280 THR A N 1
ATOM 2155 C CA . THR A 1 280 ? 2.392 -1.524 14.711 1.00 96.69 280 THR A CA 1
ATOM 2156 C C . THR A 1 280 ? 1.320 -1.749 13.649 1.00 96.69 280 THR A C 1
ATOM 2158 O O . THR A 1 280 ? 0.155 -1.977 13.986 1.00 96.69 280 THR A O 1
ATOM 2161 N N . ILE A 1 281 ? 1.720 -1.767 12.372 1.00 96.38 281 ILE A N 1
ATOM 2162 C CA . ILE A 1 281 ? 0.815 -2.058 11.253 1.00 96.38 281 ILE A CA 1
ATOM 2163 C C . ILE A 1 281 ? 0.035 -3.342 11.510 1.00 96.38 281 ILE A C 1
ATOM 2165 O O . ILE A 1 281 ? -1.190 -3.319 11.498 1.00 96.38 281 ILE A O 1
ATOM 2169 N N . ILE A 1 282 ? 0.707 -4.443 11.849 1.00 97.50 282 ILE A N 1
ATOM 2170 C CA . ILE A 1 282 ? 0.029 -5.717 12.109 1.00 97.50 282 ILE A CA 1
ATOM 2171 C C . ILE A 1 282 ? -1.092 -5.582 13.149 1.00 97.50 282 ILE A C 1
ATOM 2173 O O . ILE A 1 282 ? -2.201 -6.070 12.928 1.00 97.50 282 ILE A O 1
ATOM 2177 N N . ASN A 1 283 ? -0.822 -4.956 14.296 1.00 97.38 283 ASN A N 1
ATOM 2178 C CA . ASN A 1 283 ? -1.796 -4.923 15.388 1.00 97.38 283 ASN A CA 1
ATOM 2179 C C . ASN A 1 283 ? -2.934 -3.928 15.144 1.00 97.38 283 ASN A C 1
ATOM 2181 O O . ASN A 1 283 ? -4.052 -4.168 15.606 1.00 97.38 283 ASN A O 1
ATOM 2185 N N . GLN A 1 284 ? -2.699 -2.868 14.373 1.00 96.31 284 GLN A N 1
ATOM 2186 C CA . GLN A 1 284 ? -3.779 -2.000 13.915 1.00 96.31 284 GLN A CA 1
ATOM 2187 C C . GLN A 1 284 ? -4.617 -2.675 12.816 1.00 96.31 284 GLN A C 1
ATOM 2189 O O . GLN A 1 284 ? -5.838 -2.710 12.909 1.00 96.31 284 GLN A O 1
ATOM 2194 N N . PHE A 1 285 ? -3.992 -3.294 11.814 1.00 97.06 285 PHE A N 1
ATOM 2195 C CA . PHE A 1 285 ? -4.708 -3.915 10.697 1.00 97.06 285 PHE A CA 1
ATOM 2196 C C . PHE A 1 285 ? -5.491 -5.170 11.096 1.00 97.06 285 PHE A C 1
ATOM 2198 O O . PHE A 1 285 ? -6.537 -5.433 10.509 1.00 97.06 285 PHE A O 1
ATOM 2205 N N . LYS A 1 286 ? -5.074 -5.917 12.129 1.00 97.06 286 LYS A N 1
ATOM 2206 C CA . LYS A 1 286 ? -5.903 -6.996 12.709 1.00 97.06 286 LYS A CA 1
ATOM 2207 C C . LYS A 1 286 ? -7.289 -6.496 13.130 1.00 97.06 286 LYS A C 1
ATOM 2209 O O . LYS A 1 286 ? -8.273 -7.199 12.934 1.00 97.06 286 LYS A O 1
ATOM 2214 N N . GLN A 1 287 ? -7.370 -5.274 13.655 1.00 96.69 287 GLN A N 1
ATOM 2215 C CA . GLN A 1 287 ? -8.631 -4.663 14.079 1.00 96.69 287 GLN A CA 1
ATOM 2216 C C . GLN A 1 287 ? -9.512 -4.244 12.889 1.00 96.69 287 GLN A C 1
ATOM 2218 O O . GLN A 1 287 ? -10.717 -4.066 13.049 1.00 96.69 287 GLN A O 1
ATOM 2223 N N . LEU A 1 288 ? -8.968 -4.153 11.666 1.00 95.81 288 LEU A N 1
ATOM 2224 C CA . LEU A 1 288 ? -9.796 -3.902 10.483 1.00 95.81 288 LEU A CA 1
ATOM 2225 C C . LEU A 1 288 ? -10.745 -5.060 10.155 1.00 95.81 288 LEU A C 1
ATOM 2227 O O . LEU A 1 288 ? -11.747 -4.845 9.476 1.00 95.81 288 LEU A O 1
ATOM 2231 N N . VAL A 1 289 ? -10.490 -6.267 10.669 1.00 95.75 289 VAL A N 1
ATOM 2232 C CA . VAL A 1 289 ? -11.450 -7.379 10.580 1.00 95.75 289 VAL A CA 1
ATOM 2233 C C . VAL A 1 289 ? -12.766 -7.008 11.271 1.00 95.75 289 VAL A C 1
ATOM 2235 O O . VAL A 1 289 ? -13.846 -7.288 10.744 1.00 95.75 289 VAL A O 1
ATOM 2238 N N . ASP A 1 290 ? -12.691 -6.304 12.399 1.00 94.25 290 ASP A N 1
ATOM 2239 C CA . ASP A 1 290 ? -13.870 -5.809 13.104 1.00 94.25 290 ASP A CA 1
ATOM 2240 C C . ASP A 1 290 ? -14.476 -4.590 12.405 1.00 94.25 290 ASP A C 1
ATOM 2242 O O . ASP A 1 290 ? -15.693 -4.429 12.431 1.00 94.25 290 ASP A O 1
ATOM 2246 N N . VAL A 1 291 ? -13.674 -3.774 11.710 1.00 91.75 291 VAL A N 1
ATOM 2247 C CA . VAL A 1 291 ? -14.176 -2.678 10.861 1.00 91.75 291 VAL A CA 1
ATOM 2248 C C . VAL A 1 291 ? -15.039 -3.203 9.715 1.00 91.75 291 VAL A C 1
ATOM 2250 O O . VAL A 1 291 ? -16.150 -2.709 9.522 1.00 91.75 291 VAL A O 1
ATOM 2253 N N . VAL A 1 292 ? -14.581 -4.208 8.961 1.00 92.31 292 VAL A N 1
ATOM 2254 C CA . VAL A 1 292 ? -15.371 -4.739 7.833 1.00 92.31 292 VAL A CA 1
ATOM 2255 C C . VAL A 1 292 ? -16.647 -5.450 8.303 1.00 92.31 292 VAL A C 1
ATOM 2257 O O . VAL A 1 292 ? -17.633 -5.500 7.572 1.00 92.31 292 VAL A O 1
ATOM 2260 N N . ASN A 1 293 ? -16.667 -5.921 9.555 1.00 91.31 293 ASN A N 1
ATOM 2261 C CA . ASN A 1 293 ? -17.811 -6.580 10.192 1.00 91.31 293 ASN A CA 1
ATOM 2262 C C . ASN A 1 293 ? -18.593 -5.676 11.159 1.00 91.31 293 ASN A C 1
ATOM 2264 O O . ASN A 1 293 ? -19.484 -6.152 11.865 1.00 91.31 293 ASN A O 1
ATOM 2268 N N . LYS A 1 294 ? -18.308 -4.369 11.185 1.00 87.75 294 LYS A N 1
ATOM 2269 C CA . LYS A 1 294 ? -18.817 -3.439 12.205 1.00 87.75 294 LYS A CA 1
ATOM 2270 C C . LYS A 1 294 ? -20.335 -3.355 12.306 1.00 87.75 294 LYS A C 1
ATOM 2272 O O . LYS A 1 294 ? -20.881 -3.129 13.382 1.00 87.75 294 LYS A O 1
ATOM 2277 N N . LYS A 1 295 ? -21.028 -3.657 11.206 1.00 82.81 295 LYS A N 1
ATOM 2278 C CA . LYS A 1 295 ? -22.488 -3.785 11.161 1.00 82.81 295 LYS A CA 1
ATOM 2279 C C . LYS A 1 295 ? -23.049 -4.781 12.172 1.00 82.81 295 LYS A C 1
ATOM 2281 O O . LYS A 1 295 ? -24.187 -4.618 12.606 1.00 82.81 295 LYS A O 1
ATOM 2286 N N . PHE A 1 296 ? -22.271 -5.789 12.547 1.00 86.25 296 PHE A N 1
ATOM 2287 C CA . PHE A 1 296 ? -22.700 -6.841 13.458 1.00 86.25 296 PHE A CA 1
ATOM 2288 C C . PHE A 1 296 ? -22.363 -6.557 14.930 1.00 86.25 296 PHE A C 1
ATOM 2290 O O . PHE A 1 296 ? -22.721 -7.364 15.781 1.00 86.25 296 PHE A O 1
ATOM 2297 N N . HIS A 1 297 ? -21.705 -5.438 15.264 1.00 86.81 297 HIS A N 1
ATOM 2298 C CA . HIS A 1 297 ? -21.358 -5.125 16.660 1.00 86.81 297 HIS A CA 1
ATOM 2299 C C . HIS A 1 297 ? -21.463 -3.630 17.004 1.00 86.81 297 HIS A C 1
ATOM 2301 O O . HIS A 1 297 ? -22.240 -3.261 17.886 1.00 86.81 297 HIS A O 1
ATOM 2307 N N . ASP A 1 298 ? -20.783 -2.758 16.262 1.00 85.25 298 ASP A N 1
ATOM 2308 C CA . ASP A 1 298 ? -20.778 -1.309 16.459 1.00 85.25 298 ASP A CA 1
ATOM 2309 C C . ASP A 1 298 ? -20.465 -0.565 15.147 1.00 85.25 298 ASP A C 1
ATOM 2311 O O . ASP A 1 298 ? -19.317 -0.463 14.724 1.00 85.25 298 ASP A O 1
ATOM 2315 N N . ASN A 1 299 ? -21.480 0.046 14.524 1.00 79.88 299 ASN A N 1
ATOM 2316 C CA . ASN A 1 299 ? -21.327 0.821 13.281 1.00 79.88 299 ASN A CA 1
ATOM 2317 C C . ASN A 1 299 ? -20.359 2.012 13.384 1.00 79.88 299 ASN A C 1
ATOM 2319 O O . ASN A 1 299 ? -19.901 2.521 12.349 1.00 79.88 299 ASN A O 1
ATOM 2323 N N . THR A 1 300 ? -20.082 2.479 14.601 1.00 83.38 300 THR A N 1
ATOM 2324 C CA . THR A 1 300 ? -19.185 3.605 14.869 1.00 83.38 300 THR A CA 1
ATOM 2325 C C . THR A 1 300 ? -17.732 3.174 15.053 1.00 83.38 300 THR A C 1
ATOM 2327 O O . THR A 1 300 ? -16.849 4.031 15.016 1.00 83.38 300 THR A O 1
ATOM 2330 N N . TYR A 1 301 ? -17.473 1.866 15.169 1.00 89.31 301 TYR A N 1
ATOM 2331 C CA . TYR A 1 301 ? -16.136 1.319 15.356 1.00 89.31 301 TYR A CA 1
ATOM 2332 C C . TYR A 1 301 ? -15.195 1.711 14.213 1.00 89.31 301 TYR A C 1
ATOM 2334 O O . TYR A 1 301 ? -15.534 1.610 13.026 1.00 89.31 301 TYR A O 1
ATOM 2342 N N . THR A 1 302 ? -14.006 2.171 14.595 1.00 93.25 302 THR A N 1
ATOM 2343 C CA . THR A 1 302 ? -12.964 2.648 13.691 1.00 93.25 302 THR A CA 1
ATOM 2344 C C . THR A 1 302 ? -11.581 2.501 14.328 1.00 93.25 302 THR A C 1
ATOM 2346 O O . THR A 1 302 ? -11.419 2.650 15.538 1.00 93.25 302 THR A O 1
ATOM 2349 N N . VAL A 1 303 ? -10.590 2.220 13.488 1.00 95.88 303 VAL A N 1
ATOM 2350 C CA . VAL A 1 303 ? -9.161 2.102 13.779 1.00 95.88 303 VAL A CA 1
ATOM 2351 C C . VAL A 1 303 ? -8.382 3.282 13.182 1.00 95.88 303 VAL A C 1
ATOM 2353 O O . VAL A 1 303 ? -7.559 3.882 13.876 1.00 95.88 303 VAL A O 1
ATOM 2356 N N . PHE A 1 304 ? -8.646 3.642 11.920 1.00 95.31 304 PHE A N 1
ATOM 2357 C CA . PHE A 1 304 ? -7.953 4.717 11.189 1.00 95.31 304 PHE A CA 1
ATOM 2358 C C . PHE A 1 304 ? -8.871 5.900 10.844 1.00 95.31 304 PHE A C 1
ATOM 2360 O O . PHE A 1 304 ? -8.574 6.728 9.984 1.00 95.31 304 PHE A O 1
ATOM 2367 N N . GLY A 1 305 ? -10.005 6.015 11.529 1.00 91.69 305 GLY A N 1
ATOM 2368 C CA . GLY A 1 305 ? -10.962 7.088 11.313 1.00 91.69 305 GLY A CA 1
ATOM 2369 C C . GLY A 1 305 ? -11.790 6.889 10.034 1.00 91.69 305 GLY A C 1
ATOM 2370 O O . GLY A 1 305 ? -12.215 5.778 9.719 1.00 91.69 305 GLY A O 1
ATOM 2371 N N . PRO A 1 306 ? -12.081 7.960 9.276 1.00 87.75 306 PRO A N 1
ATOM 2372 C CA . PRO A 1 306 ? -13.041 7.894 8.174 1.00 87.75 306 PRO A CA 1
ATOM 2373 C C . PRO A 1 306 ? -12.694 6.920 7.037 1.00 87.75 306 PRO A C 1
ATOM 2375 O O . PRO A 1 306 ? -13.610 6.371 6.422 1.00 87.75 306 PRO A O 1
ATOM 2378 N N . VAL A 1 307 ? -11.403 6.681 6.772 1.00 92.44 307 VAL A N 1
ATOM 2379 C CA . VAL A 1 307 ? -10.942 5.798 5.681 1.00 92.44 307 VAL A CA 1
ATOM 2380 C C . VAL A 1 307 ? -11.458 4.363 5.830 1.00 92.44 307 VAL A C 1
ATOM 2382 O O . VAL A 1 307 ? -11.781 3.715 4.837 1.00 92.44 307 VAL A O 1
ATOM 2385 N N . ASP A 1 308 ? -11.654 3.904 7.066 1.00 92.12 308 ASP A N 1
ATOM 2386 C CA . ASP A 1 308 ? -12.155 2.571 7.409 1.00 92.12 308 ASP A CA 1
ATOM 2387 C C . ASP A 1 308 ? -13.492 2.232 6.753 1.00 92.12 308 ASP A C 1
ATOM 2389 O O . ASP A 1 308 ? -13.773 1.080 6.426 1.00 92.12 308 ASP A O 1
ATOM 2393 N N . GLN A 1 309 ? -14.334 3.242 6.523 1.00 86.81 309 GLN A N 1
ATOM 2394 C CA . GLN A 1 309 ? -15.646 3.043 5.910 1.00 86.81 309 GLN A CA 1
ATOM 2395 C C . GLN A 1 309 ? -15.553 2.568 4.457 1.00 86.81 309 GLN A C 1
ATOM 2397 O O . GLN A 1 309 ? -16.531 2.027 3.936 1.00 86.81 309 GLN A O 1
ATOM 2402 N N . LEU A 1 310 ? -14.396 2.768 3.820 1.00 92.12 310 LEU A N 1
ATOM 2403 C CA . LEU A 1 310 ? -14.127 2.448 2.424 1.00 92.12 310 LEU A CA 1
ATOM 2404 C C . LEU A 1 310 ? -13.551 1.042 2.234 1.00 92.12 310 LEU A C 1
ATOM 2406 O O . LEU A 1 310 ? -13.441 0.607 1.093 1.00 92.12 310 LEU A O 1
ATOM 2410 N N . VAL A 1 311 ? -13.188 0.329 3.300 1.00 94.50 311 VAL A N 1
ATOM 2411 C CA . VAL A 1 311 ? -12.595 -1.013 3.208 1.00 94.50 311 VAL A CA 1
ATOM 2412 C C . VAL A 1 311 ? -13.702 -2.054 3.019 1.00 94.50 311 VAL A C 1
ATOM 2414 O O . VAL A 1 311 ? -14.652 -2.094 3.802 1.00 94.50 311 VAL A O 1
ATOM 2417 N N . SER A 1 312 ? -13.616 -2.885 1.975 1.00 93.94 312 SER A N 1
ATOM 2418 C CA . SER A 1 312 ? -14.528 -4.026 1.781 1.00 93.94 312 SER A CA 1
ATOM 2419 C C . SER A 1 312 ? -13.937 -5.330 2.292 1.00 93.94 312 SER A C 1
ATOM 2421 O O . SER A 1 312 ? -14.639 -6.120 2.917 1.00 93.94 312 SER A O 1
ATOM 2423 N N . THR A 1 313 ? -12.651 -5.539 2.025 1.00 95.88 313 THR A N 1
ATOM 2424 C CA . THR A 1 313 ? -11.965 -6.812 2.237 1.00 95.88 313 THR A CA 1
ATOM 2425 C C . THR A 1 313 ? -10.606 -6.540 2.859 1.00 95.88 313 THR A C 1
ATOM 2427 O O . THR A 1 313 ? -9.910 -5.619 2.431 1.00 95.88 313 THR A O 1
ATOM 2430 N N . VAL A 1 314 ? -10.218 -7.365 3.832 1.00 97.50 314 VAL A N 1
ATOM 2431 C CA . VAL A 1 314 ? -8.868 -7.399 4.406 1.00 97.50 314 VAL A CA 1
ATOM 2432 C C . VAL A 1 314 ? -8.352 -8.830 4.311 1.00 97.50 314 VAL A C 1
ATOM 2434 O O . VAL A 1 314 ? -9.013 -9.757 4.778 1.00 97.50 314 VAL A O 1
ATOM 2437 N N . GLY A 1 315 ? -7.185 -9.014 3.703 1.00 97.19 315 GLY A N 1
ATOM 2438 C CA . GLY A 1 315 ? -6.490 -10.291 3.589 1.00 97.19 315 GLY A CA 1
ATOM 2439 C C . GLY A 1 315 ? -5.074 -10.191 4.142 1.00 97.19 315 GLY A C 1
ATOM 2440 O O . GLY A 1 315 ? -4.393 -9.191 3.934 1.00 97.19 315 GLY A O 1
ATOM 2441 N N . PHE A 1 316 ? -4.622 -11.239 4.827 1.00 96.25 316 PHE A N 1
ATOM 2442 C CA . PHE A 1 316 ? -3.257 -11.341 5.337 1.00 96.25 316 PHE A CA 1
ATOM 2443 C C . PHE A 1 316 ? -2.530 -12.481 4.634 1.00 96.25 316 PHE A C 1
ATOM 2445 O O . PHE A 1 316 ? -2.998 -13.619 4.631 1.00 96.25 316 PHE A O 1
ATOM 2452 N N . GLY A 1 317 ? -1.367 -12.169 4.077 1.00 94.06 317 GLY A N 1
ATOM 2453 C CA . GLY A 1 317 ? -0.362 -13.135 3.670 1.00 94.06 317 GLY A CA 1
ATOM 2454 C C . GLY A 1 317 ? 0.845 -13.069 4.601 1.00 94.06 317 GLY A C 1
ATOM 2455 O O . GLY A 1 317 ? 1.013 -12.145 5.398 1.00 94.06 317 GLY A O 1
ATOM 2456 N N . SER A 1 318 ? 1.724 -14.063 4.499 1.00 93.06 318 SER A N 1
ATOM 2457 C CA . SER A 1 318 ? 3.034 -13.967 5.142 1.00 93.06 318 SER A CA 1
ATOM 2458 C C . SER A 1 318 ? 3.792 -12.806 4.508 1.00 93.06 318 SER A C 1
ATOM 2460 O O . SER A 1 318 ? 4.110 -12.859 3.324 1.00 93.06 318 SER A O 1
ATOM 2462 N N . ASN A 1 319 ? 4.076 -11.810 5.337 1.00 94.56 319 ASN A N 1
ATOM 2463 C CA . ASN A 1 319 ? 4.727 -10.551 5.012 1.00 94.56 319 ASN A CA 1
ATOM 2464 C C . ASN A 1 319 ? 3.973 -9.561 4.107 1.00 94.56 319 ASN A C 1
ATOM 2466 O O . ASN A 1 319 ? 4.579 -8.644 3.572 1.00 94.56 319 ASN A O 1
ATOM 2470 N N . VAL A 1 320 ? 2.656 -9.716 3.942 1.00 96.31 320 VAL A N 1
ATOM 2471 C CA . VAL A 1 320 ? 1.869 -8.823 3.077 1.00 96.31 320 VAL A CA 1
ATOM 2472 C C . VAL A 1 320 ? 0.427 -8.668 3.562 1.00 96.31 320 VAL A C 1
ATOM 2474 O O . VAL A 1 320 ? -0.163 -9.612 4.094 1.00 96.31 320 VAL A O 1
ATOM 2477 N N . ILE A 1 321 ? -0.159 -7.488 3.367 1.00 97.94 321 ILE A N 1
ATOM 2478 C CA . ILE A 1 321 ? -1.591 -7.227 3.575 1.00 97.94 321 ILE A CA 1
ATOM 2479 C C . ILE A 1 321 ? -2.228 -6.832 2.242 1.00 97.94 321 ILE A C 1
ATOM 2481 O O . ILE A 1 321 ? -1.670 -6.035 1.493 1.00 97.94 321 ILE A O 1
ATOM 2485 N N . PHE A 1 322 ? -3.421 -7.364 1.977 1.00 98.25 322 PHE A N 1
ATOM 2486 C CA . PHE A 1 322 ? -4.261 -7.028 0.829 1.00 98.25 322 PHE A CA 1
ATOM 2487 C C . PHE A 1 322 ? -5.538 -6.338 1.307 1.00 98.25 322 PHE A C 1
ATOM 2489 O O . PHE A 1 322 ? -6.228 -6.850 2.190 1.00 98.25 322 PHE A O 1
ATOM 2496 N N . LEU A 1 323 ? -5.877 -5.198 0.712 1.00 98.31 323 LEU A N 1
ATOM 2497 C CA . LEU A 1 323 ? -7.075 -4.430 1.042 1.00 98.31 323 LEU A CA 1
ATOM 2498 C C . LEU A 1 323 ? -7.827 -4.100 -0.237 1.00 98.31 323 LEU A C 1
ATOM 2500 O O . LEU A 1 323 ? -7.265 -3.502 -1.154 1.00 98.31 323 LEU A O 1
ATOM 2504 N N . GLU A 1 324 ? -9.109 -4.436 -0.288 1.00 97.56 324 GLU A N 1
ATOM 2505 C CA . GLU A 1 324 ? -9.970 -4.013 -1.392 1.00 97.56 324 GLU A CA 1
ATOM 2506 C C . GLU A 1 324 ? -10.834 -2.832 -0.959 1.00 97.56 324 GLU A C 1
ATOM 2508 O O . GLU A 1 324 ? -11.404 -2.811 0.140 1.00 97.56 324 GLU A O 1
ATOM 2513 N N . LYS A 1 325 ? -10.927 -1.828 -1.833 1.00 96.19 325 LYS A N 1
ATOM 2514 C CA . LYS A 1 325 ? -11.795 -0.672 -1.624 1.00 96.19 325 LYS A CA 1
ATOM 2515 C C . LYS A 1 325 ? -13.215 -0.998 -2.066 1.00 96.19 325 LYS A C 1
ATOM 2517 O O . LYS A 1 325 ? -13.428 -1.499 -3.169 1.00 96.19 325 LYS A O 1
ATOM 2522 N N . LYS A 1 326 ? -14.209 -0.642 -1.251 1.00 92.19 326 LYS A N 1
ATOM 2523 C CA . LYS A 1 326 ? -15.634 -0.816 -1.557 1.00 92.19 326 LYS A CA 1
ATOM 2524 C C . LYS A 1 326 ? -15.975 -0.264 -2.940 1.00 92.19 326 LYS A C 1
ATOM 2526 O O . LYS A 1 326 ? -15.620 0.858 -3.297 1.00 92.19 326 LYS A O 1
ATOM 2531 N N . THR A 1 327 ? -16.729 -1.054 -3.695 1.00 88.75 327 THR A N 1
ATOM 2532 C CA . THR A 1 327 ? -17.437 -0.614 -4.905 1.00 88.75 327 THR A CA 1
ATOM 2533 C C . THR A 1 327 ? -18.814 -0.054 -4.548 1.00 88.75 327 THR A C 1
ATOM 2535 O O . THR A 1 327 ? -19.287 -0.181 -3.418 1.00 88.75 327 THR A O 1
ATOM 2538 N N . ARG A 1 328 ? -19.520 0.492 -5.543 1.00 73.00 328 ARG A N 1
ATOM 2539 C CA . ARG A 1 328 ? -20.918 0.912 -5.391 1.00 73.00 328 ARG A CA 1
ATOM 2540 C C . ARG A 1 328 ? -21.832 -0.215 -4.899 1.00 73.00 328 ARG A C 1
ATOM 2542 O O . ARG A 1 328 ? -22.735 0.056 -4.121 1.00 73.00 328 ARG A O 1
ATOM 2549 N N . GLU A 1 329 ? -21.612 -1.455 -5.324 1.00 72.62 329 GLU A N 1
ATOM 2550 C CA . GLU A 1 329 ? -22.462 -2.595 -4.943 1.00 72.62 329 GLU A CA 1
ATOM 2551 C C . GLU A 1 329 ? -22.425 -2.862 -3.436 1.00 72.62 329 GLU A C 1
ATOM 2553 O O . GLU A 1 329 ? -23.431 -3.248 -2.844 1.00 72.62 329 GLU A O 1
ATOM 2558 N N . HIS A 1 330 ? -21.310 -2.541 -2.779 1.00 78.50 330 HIS A N 1
ATOM 2559 C CA . HIS A 1 330 ? -21.174 -2.689 -1.334 1.00 78.50 330 HIS A CA 1
ATOM 2560 C C . HIS A 1 330 ? -22.099 -1.748 -0.556 1.00 78.50 330 HIS A C 1
ATOM 2562 O O . HIS A 1 330 ? -22.489 -2.079 0.561 1.00 78.50 330 HIS A O 1
ATOM 2568 N N . CYS A 1 331 ? -22.538 -0.633 -1.152 1.00 66.19 331 CYS A N 1
ATOM 2569 C CA . CYS A 1 331 ? -23.526 0.249 -0.530 1.00 66.19 331 CYS A CA 1
ATOM 2570 C C . CYS A 1 331 ? -24.883 -0.458 -0.299 1.00 66.19 331 CYS A C 1
ATOM 2572 O O . CYS A 1 331 ? -25.672 -0.011 0.524 1.00 66.19 331 CYS A O 1
ATOM 2574 N N . TRP A 1 332 ? -25.177 -1.570 -0.991 1.00 57.06 332 TRP A N 1
ATOM 2575 C CA . TRP A 1 332 ? -26.427 -2.321 -0.830 1.00 57.06 332 TRP A CA 1
ATOM 2576 C C . TRP A 1 332 ? -26.364 -3.230 0.405 1.00 57.06 332 TRP A C 1
ATOM 2578 O O . TRP A 1 332 ? -27.403 -3.546 0.989 1.00 57.06 332 TRP A O 1
ATOM 2588 N N . ASN A 1 333 ? -25.155 -3.598 0.841 1.00 59.78 333 ASN A N 1
ATOM 2589 C CA . ASN A 1 333 ? -24.916 -4.424 2.025 1.00 59.78 333 ASN A CA 1
ATOM 2590 C C . ASN A 1 333 ? -25.055 -3.637 3.342 1.00 59.78 333 ASN A C 1
ATOM 2592 O O . ASN A 1 333 ? -25.160 -4.245 4.409 1.00 59.78 333 ASN A O 1
ATOM 2596 N N . GLU A 1 334 ? -25.148 -2.307 3.266 1.00 63.81 334 GLU A N 1
ATOM 2597 C CA . GLU A 1 334 ? -25.360 -1.391 4.399 1.00 63.81 334 GLU A CA 1
ATOM 2598 C C . GLU A 1 334 ? -26.829 -1.354 4.881 1.00 63.81 334 GLU A C 1
ATOM 2600 O O . GLU A 1 334 ? -27.170 -0.620 5.803 1.00 63.81 334 GLU A O 1
ATOM 2605 N N . ARG A 1 335 ? -27.730 -2.167 4.300 1.00 66.50 335 ARG A N 1
ATOM 2606 C CA . ARG A 1 335 ? -29.096 -2.364 4.833 1.00 66.50 335 ARG A CA 1
ATOM 2607 C C . ARG A 1 335 ? -29.057 -2.841 6.290 1.00 66.50 335 ARG A C 1
ATOM 2609 O O . ARG A 1 335 ? -28.087 -3.498 6.652 1.00 66.50 335 ARG A O 1
ATOM 2616 N N . PRO A 1 336 ? -30.102 -2.633 7.107 1.00 70.31 336 PRO A N 1
ATOM 2617 C CA . PRO A 1 336 ? -30.159 -3.209 8.449 1.00 70.31 336 PRO A CA 1
ATOM 2618 C C . PRO A 1 336 ? -29.921 -4.726 8.445 1.00 70.31 336 PRO A C 1
ATOM 2620 O O . PRO A 1 336 ? -30.262 -5.428 7.487 1.00 70.31 336 PRO A O 1
ATOM 2623 N N . TYR A 1 337 ? -29.292 -5.240 9.501 1.00 77.69 337 TYR A N 1
ATOM 2624 C CA . TYR A 1 337 ? -29.142 -6.683 9.673 1.00 77.69 337 TYR A CA 1
ATOM 2625 C C . TYR A 1 337 ? -30.512 -7.339 9.880 1.00 77.69 337 TYR A C 1
ATOM 2627 O O . TYR A 1 337 ? -31.378 -6.773 10.537 1.00 77.69 337 TYR A O 1
ATOM 2635 N N . VAL A 1 338 ? -30.711 -8.532 9.315 1.00 78.31 338 VAL A N 1
ATOM 2636 C CA . VAL A 1 338 ? -32.020 -9.209 9.310 1.00 78.31 338 VAL A CA 1
ATOM 2637 C C . VAL A 1 338 ? -32.395 -9.848 10.653 1.00 78.31 338 VAL A C 1
ATOM 2639 O O . VAL A 1 338 ? -33.569 -10.135 10.864 1.00 78.31 338 VAL A O 1
ATOM 2642 N N . TRP A 1 339 ? -31.431 -10.049 11.560 1.00 81.69 339 TRP A N 1
ATOM 2643 C CA . TRP A 1 339 ? -31.654 -10.616 12.900 1.00 81.69 339 TRP A CA 1
ATOM 2644 C C . TRP A 1 339 ? -31.056 -9.711 13.990 1.00 81.69 339 TRP A C 1
ATOM 2646 O O . TRP A 1 339 ? -30.095 -10.102 14.660 1.00 81.69 339 TRP A O 1
ATOM 2656 N N . PRO A 1 340 ? -31.545 -8.464 14.134 1.00 78.56 340 PRO A N 1
ATOM 2657 C CA . PRO A 1 340 ? -30.976 -7.500 15.079 1.00 78.56 340 PRO A CA 1
ATOM 2658 C C . PRO A 1 340 ? -31.058 -7.989 16.533 1.00 78.56 340 PRO A C 1
ATOM 2660 O O . PRO A 1 340 ? -30.163 -7.709 17.323 1.00 78.56 340 PRO A O 1
ATOM 2663 N N . ASP A 1 341 ? -32.059 -8.812 16.849 1.00 83.75 341 ASP A N 1
ATOM 2664 C CA . ASP A 1 341 ? -32.272 -9.477 18.136 1.00 83.75 341 ASP A CA 1
ATOM 2665 C C . ASP A 1 341 ? -31.121 -10.406 18.556 1.00 83.75 341 ASP A C 1
ATOM 2667 O O . ASP A 1 341 ? -30.947 -10.668 19.745 1.00 83.75 341 ASP A O 1
ATOM 2671 N N . ARG A 1 342 ? -30.308 -10.878 17.601 1.00 86.19 342 ARG A N 1
ATOM 2672 C CA . ARG A 1 342 ? -29.115 -11.699 17.872 1.00 86.19 342 ARG A CA 1
ATOM 2673 C C . ARG A 1 342 ? -27.876 -10.877 18.205 1.00 86.19 342 ARG A C 1
ATOM 2675 O O . ARG A 1 342 ? -26.874 -11.447 18.630 1.00 86.19 342 ARG A O 1
ATOM 2682 N N . LEU A 1 343 ? -27.911 -9.570 17.962 1.00 84.19 343 LEU A N 1
ATOM 2683 C CA . LEU A 1 343 ? -26.780 -8.689 18.209 1.00 84.19 343 LEU A CA 1
ATOM 2684 C C . LEU A 1 343 ? -26.856 -8.123 19.628 1.00 84.19 343 LEU A C 1
ATOM 2686 O O . LEU A 1 343 ? -27.929 -7.846 20.170 1.00 84.19 343 LEU A O 1
ATOM 2690 N N . VAL A 1 344 ? -25.688 -7.922 20.226 1.00 78.50 344 VAL A N 1
ATOM 2691 C CA . VAL A 1 344 ? -25.537 -7.229 21.507 1.00 78.50 344 VAL A CA 1
ATOM 2692 C C . VAL A 1 344 ? -24.982 -5.829 21.271 1.00 78.50 344 VAL A C 1
ATOM 2694 O O . VAL A 1 344 ? -24.273 -5.585 20.297 1.00 78.50 344 VAL A O 1
ATOM 2697 N N . GLY A 1 345 ? -25.289 -4.900 22.176 1.00 73.31 345 GLY A N 1
ATOM 2698 C CA . GLY A 1 345 ? -24.711 -3.558 22.134 1.00 73.31 345 GLY A CA 1
ATOM 2699 C C . GLY A 1 345 ? -25.286 -2.651 21.030 1.00 73.31 345 GLY A C 1
ATOM 2700 O O . GLY A 1 345 ? -26.462 -2.789 20.673 1.00 73.31 345 GLY A O 1
ATOM 2701 N N . PRO A 1 346 ? -24.495 -1.686 20.518 1.00 69.81 346 PRO A N 1
ATOM 2702 C CA . PRO A 1 346 ? -24.968 -0.630 19.616 1.00 69.81 346 PRO A CA 1
ATOM 2703 C C . PRO A 1 346 ? -25.611 -1.143 18.322 1.00 69.81 346 PRO A C 1
ATOM 2705 O O . PRO A 1 346 ? -26.524 -0.506 17.796 1.00 69.81 346 PRO A O 1
ATOM 2708 N N . ALA A 1 347 ? -25.190 -2.304 17.810 1.00 71.31 347 ALA A N 1
ATOM 2709 C CA . ALA A 1 347 ? -25.741 -2.852 16.572 1.00 71.31 347 ALA A CA 1
ATOM 2710 C C . ALA A 1 347 ? -27.205 -3.329 16.671 1.00 71.31 347 ALA A C 1
ATOM 2712 O O . ALA A 1 347 ? -27.891 -3.352 15.651 1.00 71.31 347 ALA A O 1
ATOM 2713 N N . ASN A 1 348 ? -27.720 -3.640 17.866 1.00 63.31 348 ASN A N 1
ATOM 2714 C CA . ASN A 1 348 ? -29.145 -3.963 18.067 1.00 63.31 348 ASN A CA 1
ATOM 2715 C C . ASN A 1 348 ? -30.030 -2.697 18.122 1.00 63.31 348 ASN A C 1
ATOM 2717 O O . ASN A 1 348 ? -31.248 -2.754 18.017 1.00 63.31 348 ASN A O 1
ATOM 2721 N N . GLN A 1 349 ? -29.424 -1.515 18.248 1.00 64.00 349 GLN A N 1
ATOM 2722 C CA . GLN A 1 349 ? -30.142 -0.240 18.344 1.00 64.00 349 GLN A CA 1
ATOM 2723 C C . GLN A 1 349 ? -30.219 0.502 17.002 1.00 64.00 349 GLN A C 1
ATOM 2725 O O . GLN A 1 349 ? -30.522 1.697 16.970 1.00 64.00 349 GLN A O 1
ATOM 2730 N N . GLN A 1 350 ? -29.921 -0.171 15.884 1.00 60.44 350 GLN A N 1
ATOM 2731 C CA . GLN A 1 350 ? -29.889 0.487 14.581 1.00 60.44 350 GLN A CA 1
ATOM 2732 C C . GLN A 1 350 ? -31.284 0.982 14.172 1.00 60.44 350 GLN A C 1
ATOM 2734 O O . GLN A 1 350 ? -32.226 0.188 14.111 1.00 60.44 350 GLN A O 1
ATOM 2739 N N . PRO A 1 351 ? -31.443 2.281 13.851 1.00 52.22 351 PRO A N 1
ATOM 2740 C CA . PRO A 1 351 ? -32.685 2.763 13.273 1.00 52.22 351 PRO A CA 1
ATOM 2741 C C . PRO A 1 351 ? -32.887 2.116 11.898 1.00 52.22 351 PRO A C 1
ATOM 2743 O O . PRO A 1 351 ? -31.981 2.100 11.070 1.00 52.22 351 PRO A O 1
ATOM 2746 N N . LEU A 1 352 ? -34.102 1.630 11.635 1.00 48.12 352 LEU A N 1
ATOM 2747 C CA . LEU A 1 352 ? -34.526 1.072 10.340 1.00 48.12 352 LEU A CA 1
ATOM 2748 C C . LEU A 1 352 ? -34.498 2.096 9.187 1.00 48.12 352 LEU A C 1
ATOM 2750 O O . LEU A 1 352 ? -34.792 1.750 8.044 1.0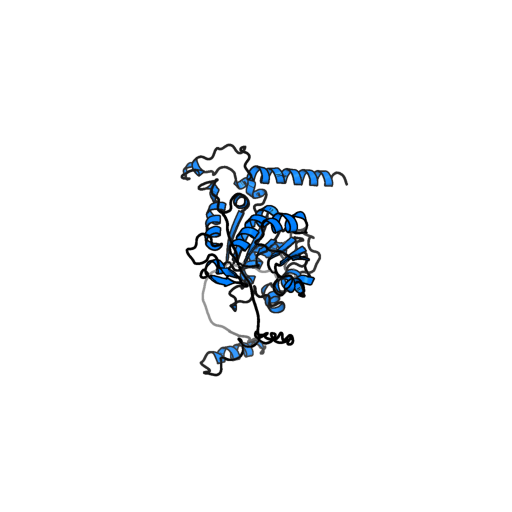0 48.12 352 LEU A O 1
ATOM 2754 N N . ASP A 1 353 ? -34.195 3.360 9.483 1.00 45.38 353 ASP A N 1
ATOM 2755 C CA . ASP A 1 353 ? -34.342 4.470 8.555 1.00 45.38 353 ASP A CA 1
ATOM 2756 C C . ASP A 1 353 ? -33.054 4.698 7.752 1.00 45.38 353 ASP A C 1
ATOM 2758 O O . ASP A 1 353 ? -32.081 5.291 8.223 1.00 45.38 353 ASP A O 1
ATOM 2762 N N . ALA A 1 354 ? -33.077 4.226 6.506 1.00 47.16 354 ALA A N 1
ATOM 2763 C CA . ALA A 1 354 ? -32.009 4.306 5.508 1.00 47.16 354 ALA A CA 1
ATOM 2764 C C . ALA A 1 354 ? -31.694 5.738 5.008 1.00 47.16 354 ALA A C 1
ATOM 2766 O O . ALA A 1 354 ? -31.037 5.895 3.984 1.00 47.16 354 ALA A O 1
ATOM 2767 N N . ASN A 1 355 ? -32.175 6.782 5.695 1.00 41.56 355 ASN A N 1
ATOM 2768 C CA . ASN A 1 355 ? -32.124 8.179 5.245 1.00 41.56 355 ASN A CA 1
ATOM 2769 C C . ASN A 1 355 ? -31.185 9.098 6.052 1.00 41.56 355 ASN A C 1
ATOM 2771 O O . ASN A 1 355 ? -31.147 10.306 5.803 1.00 41.56 355 ASN A O 1
ATOM 2775 N N . LYS A 1 356 ? -30.414 8.586 7.021 1.00 44.06 356 LYS A N 1
ATOM 2776 C CA . LYS A 1 356 ? -29.465 9.419 7.784 1.00 44.06 356 LYS A CA 1
ATOM 2777 C C . LYS A 1 356 ? -28.095 9.490 7.107 1.00 44.06 356 LYS A C 1
ATOM 2779 O O . LYS A 1 356 ? -27.230 8.668 7.380 1.00 44.06 356 LYS A O 1
ATOM 2784 N N . GLY A 1 357 ? -27.923 10.554 6.316 1.00 44.53 357 GLY A N 1
ATOM 2785 C CA . GLY A 1 357 ? -26.721 10.949 5.572 1.00 44.53 357 GLY A CA 1
ATOM 2786 C C . GLY A 1 357 ? -25.387 10.789 6.313 1.00 44.53 357 GLY A C 1
ATOM 2787 O O . GLY A 1 357 ? -24.884 11.725 6.935 1.00 44.53 357 GLY A O 1
ATOM 2788 N N . SER A 1 358 ? -24.794 9.610 6.187 1.00 50.38 358 SER A N 1
ATOM 2789 C CA . SER A 1 358 ? -23.439 9.259 6.604 1.00 50.38 358 SER A CA 1
ATOM 2790 C C . SER A 1 358 ? -22.402 9.629 5.525 1.00 50.38 358 SER A C 1
ATOM 2792 O O . SER A 1 358 ? -22.735 10.021 4.405 1.00 50.38 358 SER A O 1
ATOM 2794 N N . MET A 1 359 ? -21.105 9.519 5.825 1.00 46.16 359 MET A N 1
ATOM 2795 C CA . MET A 1 359 ? -20.059 9.642 4.796 1.00 46.16 359 MET A CA 1
ATOM 2796 C C . MET A 1 359 ? -20.191 8.543 3.725 1.00 46.16 359 MET A C 1
ATOM 2798 O O . MET A 1 359 ? -19.924 8.814 2.556 1.00 46.16 359 MET A O 1
ATOM 2802 N N . ILE A 1 360 ? -20.702 7.362 4.095 1.00 52.09 360 ILE A N 1
ATOM 2803 C CA . ILE A 1 360 ? -21.153 6.326 3.158 1.00 52.09 360 ILE A CA 1
ATOM 2804 C C . ILE A 1 360 ? -22.257 6.874 2.257 1.00 52.09 360 ILE A C 1
ATOM 2806 O O . ILE A 1 360 ? -22.146 6.719 1.051 1.00 52.09 360 ILE A O 1
ATOM 2810 N N . ASP A 1 361 ? -23.247 7.606 2.771 1.00 52.62 361 ASP A N 1
ATOM 2811 C CA . ASP A 1 361 ? -24.247 8.237 1.904 1.00 52.62 361 ASP A CA 1
ATOM 2812 C C . ASP A 1 361 ? -23.621 9.258 0.964 1.00 52.62 361 ASP A C 1
ATOM 2814 O O . ASP A 1 361 ? -23.975 9.272 -0.201 1.00 52.62 361 ASP A O 1
ATOM 2818 N N . LYS A 1 362 ? -22.626 10.049 1.380 1.00 54.72 362 LYS A N 1
ATOM 2819 C CA . LYS A 1 362 ? -21.902 10.939 0.450 1.00 54.72 362 LYS A CA 1
ATOM 2820 C C . LYS A 1 362 ? -21.046 10.182 -0.570 1.00 54.72 362 LYS A C 1
ATOM 2822 O O . LYS A 1 362 ? -20.950 10.632 -1.705 1.00 54.72 362 LYS A O 1
ATOM 2827 N N . PHE A 1 363 ? -20.457 9.043 -0.217 1.00 60.69 363 PHE A N 1
ATOM 2828 C CA . PHE A 1 363 ? -19.737 8.163 -1.145 1.00 60.69 363 PHE A CA 1
ATOM 2829 C C . PHE A 1 363 ? -20.710 7.503 -2.141 1.00 60.69 363 PHE A C 1
ATOM 2831 O O . PHE A 1 363 ? -20.554 7.622 -3.356 1.00 60.69 363 PHE A O 1
ATOM 2838 N N . CYS A 1 364 ? -21.790 6.905 -1.641 1.00 58.62 364 CYS A N 1
ATOM 2839 C CA . CYS A 1 364 ? -22.835 6.243 -2.416 1.00 58.62 364 CYS A CA 1
ATOM 2840 C C . CYS A 1 364 ? -23.702 7.240 -3.228 1.00 58.62 364 CYS A C 1
ATOM 2842 O O . CYS A 1 364 ? -24.175 6.892 -4.312 1.00 58.62 364 CYS A O 1
ATOM 2844 N N . GLN A 1 365 ? -23.876 8.490 -2.772 1.00 52.66 365 GLN A N 1
ATOM 2845 C CA . GLN A 1 365 ? -24.567 9.583 -3.483 1.00 52.66 365 GLN A CA 1
ATOM 2846 C C . GLN A 1 365 ? -23.628 10.368 -4.417 1.00 52.66 365 GLN A C 1
ATOM 2848 O O . GLN A 1 365 ? -24.030 10.708 -5.527 1.00 52.66 365 GLN A O 1
ATOM 2853 N N . GLY A 1 366 ? -22.375 10.625 -4.034 1.00 50.53 366 GLY A N 1
ATOM 2854 C CA . GLY A 1 366 ? -21.387 11.363 -4.834 1.00 50.53 366 GLY A CA 1
ATOM 2855 C C . GLY A 1 366 ? -20.980 10.628 -6.113 1.00 50.53 366 GLY A C 1
ATOM 2856 O O . GLY A 1 366 ? -20.837 11.242 -7.170 1.00 50.53 366 GLY A O 1
ATOM 2857 N N . ILE A 1 367 ? -20.932 9.293 -6.074 1.00 45.97 367 ILE A N 1
ATOM 2858 C CA . ILE A 1 367 ? -20.738 8.457 -7.269 1.00 45.97 367 ILE A CA 1
ATOM 2859 C C . ILE A 1 367 ? -21.927 8.576 -8.251 1.00 45.97 367 ILE A C 1
ATOM 2861 O O . ILE A 1 367 ? -21.741 8.461 -9.464 1.00 45.97 367 ILE A O 1
ATOM 2865 N N . ASN A 1 368 ? -23.152 8.870 -7.785 1.00 37.22 368 ASN A N 1
ATOM 2866 C CA . ASN A 1 368 ? -24.299 9.093 -8.681 1.00 37.22 368 ASN A CA 1
ATOM 2867 C C . ASN A 1 368 ? -24.192 10.393 -9.499 1.00 37.22 368 ASN A C 1
ATOM 2869 O O . ASN A 1 368 ? -24.748 10.446 -10.598 1.00 37.22 368 ASN A O 1
ATOM 2873 N N . MET A 1 369 ? -23.482 11.419 -9.014 1.00 36.31 369 MET A N 1
ATOM 2874 C CA . MET A 1 369 ? -23.286 12.668 -9.765 1.00 36.31 369 MET A CA 1
ATOM 2875 C C . MET A 1 369 ? -22.312 12.484 -10.938 1.00 36.31 369 MET A C 1
ATOM 2877 O O . MET A 1 369 ? -22.633 12.877 -12.058 1.00 36.31 369 MET A O 1
ATOM 2881 N N . TYR A 1 370 ? -21.192 11.783 -10.732 1.00 35.19 370 TYR A N 1
ATOM 2882 C CA . TYR A 1 370 ? -20.177 11.555 -11.775 1.00 35.19 370 TYR A CA 1
ATOM 2883 C C . TYR A 1 370 ? -20.707 10.719 -12.962 1.00 35.19 370 TYR A C 1
ATOM 2885 O O . TYR A 1 370 ? -20.334 10.924 -14.118 1.00 35.19 370 TYR A O 1
ATOM 2893 N N . VAL A 1 371 ? -21.643 9.796 -12.702 1.00 38.62 371 VAL A N 1
ATOM 2894 C CA . VAL A 1 371 ? -22.304 8.983 -13.742 1.00 38.62 371 VAL A CA 1
ATOM 2895 C C . VAL A 1 371 ? -23.350 9.782 -14.531 1.00 38.62 371 VAL A C 1
ATOM 2897 O O . VAL A 1 371 ? -23.525 9.528 -15.724 1.00 38.62 371 VAL A O 1
ATOM 2900 N N . ARG A 1 372 ? -24.040 10.753 -13.911 1.00 35.88 372 ARG A N 1
ATOM 2901 C CA . ARG A 1 372 ? -24.973 11.643 -14.629 1.00 35.88 372 ARG A CA 1
ATOM 2902 C C . ARG A 1 372 ? -24.236 12.534 -15.628 1.00 35.88 372 ARG A C 1
ATOM 2904 O O . ARG A 1 372 ? -24.673 12.618 -16.774 1.00 35.88 372 ARG A O 1
ATOM 2911 N N . ASP A 1 373 ? -23.091 13.092 -15.246 1.00 38.41 373 ASP A N 1
ATOM 2912 C CA . ASP A 1 373 ? -22.291 13.933 -16.147 1.00 38.41 373 ASP A CA 1
ATOM 2913 C C . ASP A 1 373 ? -21.689 13.143 -17.319 1.00 38.41 373 ASP A C 1
ATOM 2915 O O . ASP A 1 373 ? -21.696 13.621 -18.454 1.00 38.41 373 ASP A O 1
ATOM 2919 N N . ASN A 1 374 ? -21.259 11.894 -17.102 1.00 40.75 374 ASN A N 1
ATOM 2920 C CA . ASN A 1 374 ? -20.759 11.044 -18.191 1.00 40.75 374 ASN A CA 1
ATOM 2921 C C . ASN A 1 374 ? -21.863 10.468 -19.095 1.00 40.75 374 ASN A C 1
ATOM 2923 O O . ASN A 1 374 ? -21.614 10.229 -20.278 1.00 40.75 374 ASN A O 1
ATOM 2927 N N . LYS A 1 375 ? -23.092 10.272 -18.594 1.00 41.78 375 LYS A N 1
ATOM 2928 C CA . LYS A 1 375 ? -24.243 9.925 -19.449 1.00 41.78 375 LYS A CA 1
ATOM 2929 C C . LYS A 1 375 ? -24.691 11.108 -20.307 1.00 41.78 375 LYS A C 1
ATOM 2931 O O . LYS A 1 375 ? -24.969 10.906 -21.487 1.00 41.78 375 LYS A O 1
ATOM 2936 N N . ASN A 1 376 ? -24.680 12.320 -19.752 1.00 40.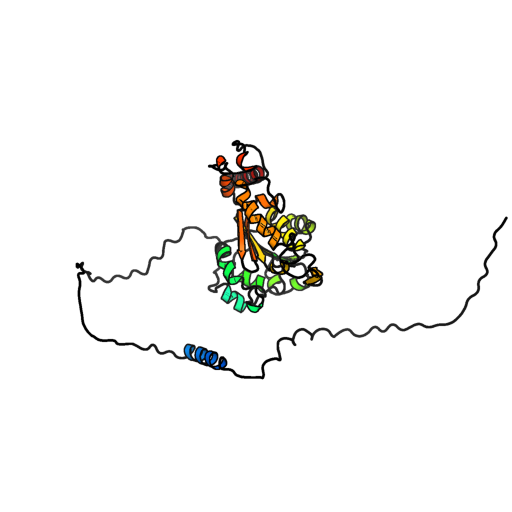09 376 ASN A N 1
ATOM 2937 C CA . ASN A 1 376 ? -25.038 13.534 -20.485 1.00 40.09 376 ASN A CA 1
ATOM 2938 C C . ASN A 1 376 ? -24.005 13.891 -21.567 1.00 40.09 376 ASN A C 1
ATOM 2940 O O . ASN A 1 376 ? -24.400 14.299 -22.652 1.00 40.09 376 ASN A O 1
ATOM 2944 N N . LYS A 1 377 ? -22.706 13.638 -21.342 1.00 43.19 377 LYS A N 1
ATOM 2945 C CA . LYS A 1 377 ? -21.662 13.831 -22.370 1.00 43.19 377 LYS A CA 1
ATOM 2946 C C . LYS A 1 377 ? -21.699 12.816 -23.519 1.00 43.19 377 LYS A C 1
ATOM 2948 O O . LYS A 1 377 ? -21.202 13.114 -24.597 1.00 43.19 377 LYS A O 1
ATOM 2953 N N . ARG A 1 378 ? -22.290 11.630 -23.323 1.00 44.31 378 ARG A N 1
ATOM 2954 C CA . ARG A 1 378 ? -22.462 10.615 -24.386 1.00 44.31 378 ARG A CA 1
ATOM 2955 C C . ARG A 1 378 ? -23.704 10.831 -25.260 1.00 44.31 378 ARG A C 1
ATOM 2957 O O . ARG A 1 378 ? -23.875 10.101 -26.224 1.00 44.31 378 ARG A O 1
ATOM 2964 N N . HIS A 1 379 ? -24.571 11.782 -24.912 1.00 43.19 379 HIS A N 1
ATOM 2965 C CA . HIS A 1 379 ? -25.772 12.127 -25.691 1.00 43.19 379 HIS A CA 1
ATOM 2966 C C . HIS A 1 379 ? -25.646 13.485 -26.403 1.00 43.19 379 HIS A C 1
ATOM 2968 O O . HIS A 1 379 ? -26.608 13.949 -27.007 1.00 43.19 379 HIS A O 1
ATOM 2974 N N . SER A 1 380 ? -24.475 14.124 -26.334 1.00 41.34 380 SER A N 1
ATOM 2975 C CA . SER A 1 380 ? -24.202 15.431 -26.942 1.00 41.34 380 SER A CA 1
ATOM 2976 C C . SER A 1 380 ? -22.987 15.417 -27.881 1.00 41.34 380 SER A C 1
ATOM 2978 O O . SER A 1 380 ? -22.330 16.446 -28.024 1.00 41.34 380 SER A O 1
ATOM 2980 N N . GLY A 1 381 ? -22.655 14.262 -28.463 1.00 35.62 381 GLY A N 1
ATOM 2981 C CA . GLY A 1 381 ? -21.573 14.091 -29.436 1.00 35.62 381 GLY A CA 1
ATOM 2982 C C . GLY A 1 381 ? -22.078 13.426 -30.698 1.00 35.62 381 GLY A C 1
ATOM 2983 O O . GLY A 1 381 ? -22.820 12.429 -30.543 1.00 35.62 381 GLY A O 1
#

Nearest PDB structures (foldseek):
  5mgz-assembly1_B  TM=5.351E-01  e=6.870E-06  Streptomyces niveus
  5m58-assembly1_B  TM=5.166E-01  e=4.255E-06  Streptomyces rishiriensis
  6nej-assembly1_A  TM=4.881E-01  e=8.491E-05  Thalictrum flavum subsp. glaucum
  6i6k-assembly1_B  TM=5.438E-01  e=2.494E-04  Papaver somniferum
  1zg3-assembly1_A  TM=4.931E-01  e=1.455E-04  Medicago truncatula

Secondary structure (DSSP, 8-state):
---------------------------S-SSSSSSS----S---TTTTHHHHHHHSSS---PPP----------------PPPP---------S---S------SPPPSS-HHHHHHHH--GGG-GGGT--GGGTHHHHHGGGTTS--EEEEE--TTSHHHHHHHHH-TT-EEEEEES-TTGGGSHHHHHSEEEE--TT-HHHIIIIITTTSS---EEEEEE-S---HHHHHHHIIIIIHHTEEEEEEEEEE-GGGGGSPTT-EETTEE-SS-STT-TTSHHHHHHHHHHHHTGGGT-TT--SSGGGGGGEEEEEEETTEEEEEEP-GGGGGTTSPPS-GGG--GGGGG--S-TTS--HHHHHHHHHHHHHHHHHHHTS--